Protein AF-A0A286TXK9-F1 (afdb_monomer)

Mean predicted aligned error: 13.33 Å

Organism: NCBI:txid1284222

Foldseek 3Di:
DDWDWDDPDQFKIKIKDKAALVLLVVLLVVLLQVCQQVDDDPPDDRNGDDSVVCCVPCVVVSVVVSVVVCVVVRVVCVCVVVVFDFDDDKDWDDWDDDRPGITITMIMTTGFGDDDFDDLFAAEFEFADLDDDPVNLVVVLVVLLLVVWDWAWDPDDADAQQKWFQKWKFKFDPNHTPDIDHRATDGLNDQDGPPFGRNCSNVQRGRHDAQDKTKGWGAADCPDPDNVRHRGIIIMIIGTHTIIHGDGDDLWLVSCVVVPHRTSVVVSVVSSVVSSVVSVVVRLVSRLVVSLVVSLVRTPGFDDPVQLVVVLVVVLVVVLVVCVVVVHDPVVSVVCSVVSSVVSSVVSRSVVSSLVSLVVLCVVVVQFDDVVNLLVVLCVVCVVVVHDSVVSVVVCVVVVNSVVSRSVSSSVVSSVVSSVSYDYDYDYPPVVPPVVVPD

Secondary structure (DSSP, 8-state):
-EEEEEE-SSSEEEEEEEE-HHHHHHHHHHHHHHHHHH---TTS-TT-S-HHHHHHHHHHHHHHHHHHHHHHHHHHHHHHHHT--EEEEEEE------TTS-EEEEEEEEEPPP------TT-EEEE---PPPHHHHHHHHHHHHHHTPEEEE-SS----TT-EEEEEEEEEETTEEEEEEEEEEEETT-SEETTEE-TTHHHHHTT--TT-EEEEEEE--TT-SSGGGTT-EEEEEEEEEEEEEEEPPPSSHHHHHHTT-SSHHHHHHHHHHHHHHHHHHHHHHHHHHHHHHHHHHH---PPPHHHHHHHHHHHHHHHHHHHHHTT--HHHHHHHHHHHHHHHHHHHHHHHHHHHHHHHHHHHTT----HHHHHHHHHHHHHHHT--HHHHHHHHHHTT-HHHHHHHHHHHHHHHHHHHHSEEEE---GGGSSSTT--

InterPro domains:
  IPR005215 Trigger factor [MF_00303] (1-425)
  IPR005215 Trigger factor [PIRSF003095] (1-436)
  IPR005215 Trigger factor [PTHR30560] (1-149)
  IPR005215 Trigger factor [TIGR00115] (12-418)
  IPR008880 Trigger factor, C-terminal [PF05698] (263-419)
  IPR008881 Trigger factor, ribosome-binding, bacterial [PF05697] (1-144)
  IPR027304 Trigger factor/SurA domain superfamily [SSF109998] (251-428)
  IPR036611 Trigger factor ribosome-binding domain superfamily [G3DSA:3.30.70.1050] (1-115)
  IPR036611 Trigger factor ribosome-binding domain superfamily [SSF102735] (1-128)
  IPR037041 Trigger factor, C-terminal domain superfamily [G3DSA:1.10.3120.10] (116-424)
  IPR046357 Peptidyl-prolyl cis-trans isomerase domain superfamily [G3DSA:3.10.50.40] (150-249)

Nearest PDB structures (foldseek):
  6d6s-assembly1_B  TM=4.317E-01  e=2.549E-20  Escherichia coli K-12
  1t11-assembly1_B  TM=3.128E-01  e=1.626E-18  Vibrio cholerae
  1t11-assembly1_A  TM=3.084E-01  e=8.944E-18  Vibrio cholerae
  1p9y-assembly2_B  TM=8.762E-01  e=7.964E-08  Escherichia coli
  4urd-assembly1_A  TM=7.037E-01  e=2.259E-05  Escherichia coli

Solvent-accessible surface area (backbone atoms only — not comparable to full-atom values): 24556 Å² total; per-residue (Å²): 117,48,79,47,80,43,79,78,47,85,24,34,38,37,38,41,39,41,39,48,37,66,62,52,50,53,44,43,53,51,47,51,54,56,45,36,56,71,44,85,49,94,96,40,60,65,57,64,63,58,65,74,62,48,47,74,76,40,36,70,59,45,49,53,51,36,51,52,49,53,51,54,53,54,50,51,51,52,31,63,79,67,68,57,64,68,55,80,80,66,49,66,58,94,69,77,83,57,92,88,45,62,43,65,48,48,36,39,37,33,30,77,56,88,80,79,74,70,89,72,70,54,44,81,39,72,36,64,72,57,74,75,47,71,70,57,46,50,51,51,49,51,51,52,27,54,75,61,36,45,76,39,78,54,93,80,60,58,41,42,81,67,19,34,33,29,23,33,40,38,32,26,44,96,89,40,78,77,48,71,51,70,75,39,82,43,54,31,65,39,45,58,59,91,94,43,60,32,84,6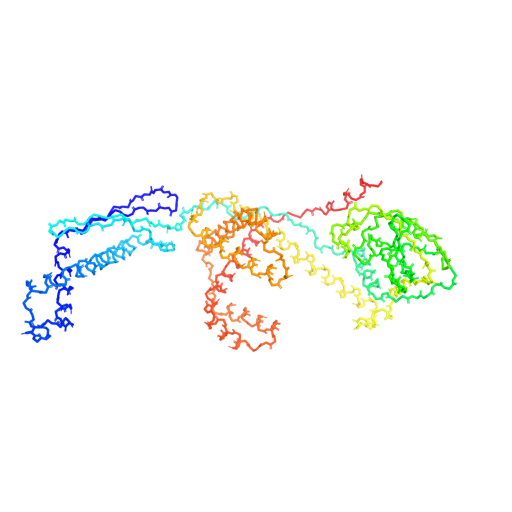2,40,32,77,66,42,45,65,40,39,64,73,39,74,42,77,45,84,38,58,37,49,87,81,44,93,51,76,93,52,38,73,3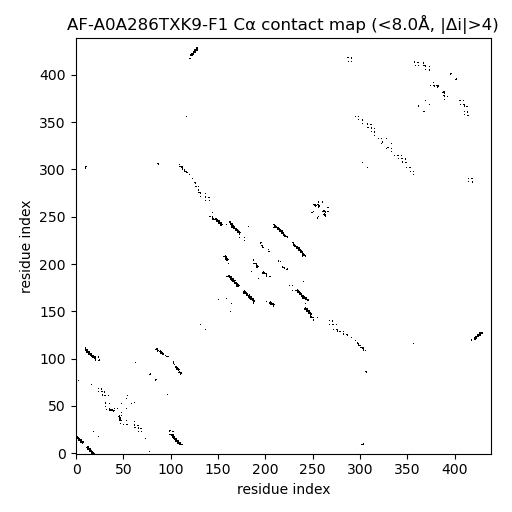4,69,30,40,35,40,38,38,29,65,41,39,26,37,62,47,49,56,64,98,36,45,64,50,18,45,76,76,76,30,86,30,43,68,58,42,50,54,50,49,44,55,51,50,31,51,48,43,42,52,50,44,52,49,55,41,49,52,51,50,53,52,52,55,52,74,54,50,87,77,71,76,43,61,68,62,43,52,52,53,31,51,54,52,51,53,54,51,53,53,53,41,50,75,70,67,51,57,67,72,62,51,60,71,48,45,62,66,50,45,56,56,39,37,56,49,47,48,49,54,52,51,50,50,52,52,38,49,54,49,22,60,75,71,65,59,78,72,50,71,66,58,53,52,51,51,38,40,55,52,10,61,75,72,76,44,56,43,73,56,46,46,54,51,34,55,75,67,65,40,56,62,56,51,46,50,54,52,38,43,53,51,38,53,54,48,48,62,70,48,32,41,76,44,79,44,78,78,65,77,72,60,70,68,72,75,76,115

Radius of gyration: 35.53 Å; Cα contacts (8 Å, |Δi|>4): 589; chains: 1; bounding box: 74×65×99 Å

pLDDT: mean 85.36, std 9.0, range [30.47, 94.69]

Sequence (439 aa):
MNIEIEEVGPCKKLLKFEVSKEAIEDEWQKQLKEISRMANLPGFRKGKAPRKLLERNYGDKIKEEVKRAVISDSYKEAIENNKLSPIGDPDVGDIDLELGKPLKFEVTLEVLPTFELGEYKGMQLKRKPVTVTDEDIDKALETLSRQRSQLTVVKSGKAKDEDVIICDCEVRVDDEIVWSDEELEVMVSGSHIVDINVPDLKDNLVGSKSGDKVTIDIELGDNFSVEQHRNKSAKMEISINEIKRPKSPEIDDELAKQVGYDTVGELKEFMSKRLEMEKKRMTEGEMQEQISSKLLEMADFDMPEDMVAHHTNERLHKYQLDLLNKGTPQEEIEKNMEDLKSASEESVVRDFKMSLVLEHIAEKERIFVTEDDVNRRISEMAGMYGLEPSDMRKQLEKMNSISNLRHQLRENKTLSLLMKEANIEEIKDEVKQKKDKEK

Structure (mmCIF, N/CA/C/O backbone):
data_AF-A0A286TXK9-F1
#
_entry.id   AF-A0A286TXK9-F1
#
loop_
_atom_site.group_PDB
_atom_site.id
_atom_site.type_symbol
_atom_site.label_atom_id
_atom_site.label_alt_id
_atom_site.label_comp_id
_atom_site.label_asym_id
_atom_site.label_entity_id
_atom_site.label_seq_id
_atom_site.pdbx_PDB_ins_code
_atom_site.Cartn_x
_atom_site.Cartn_y
_atom_site.Cartn_z
_atom_site.occupancy
_atom_site.B_iso_or_equiv
_atom_site.auth_seq_id
_atom_site.auth_comp_id
_atom_site.auth_asym_id
_atom_site.auth_atom_id
_atom_site.pdbx_PDB_model_num
ATOM 1 N N . MET A 1 1 ? -27.795 0.683 36.467 1.00 72.75 1 MET A N 1
ATOM 2 C CA . MET A 1 1 ? -27.827 0.930 35.016 1.00 72.75 1 MET A CA 1
ATOM 3 C C . MET A 1 1 ? -28.008 -0.412 34.337 1.00 72.75 1 MET A C 1
ATOM 5 O O . MET A 1 1 ? -27.432 -1.376 34.828 1.00 72.75 1 MET A O 1
ATOM 9 N N . ASN A 1 2 ? -28.851 -0.496 33.312 1.00 80.00 2 ASN A N 1
ATOM 10 C CA . ASN A 1 2 ? -29.022 -1.713 32.523 1.00 80.00 2 ASN A CA 1
ATOM 11 C C . ASN A 1 2 ? -28.566 -1.438 31.087 1.00 80.00 2 ASN A C 1
ATOM 13 O O . ASN A 1 2 ? -28.850 -0.360 30.561 1.00 80.00 2 ASN A O 1
ATOM 17 N N . ILE A 1 3 ? -27.829 -2.379 30.500 1.00 83.19 3 ILE A N 1
ATOM 18 C CA . ILE A 1 3 ? -27.287 -2.278 29.143 1.00 83.19 3 ILE A CA 1
ATOM 19 C C . ILE A 1 3 ? -27.708 -3.540 28.407 1.00 83.19 3 ILE A C 1
ATOM 21 O O . ILE A 1 3 ? -27.387 -4.645 28.842 1.00 83.19 3 ILE A O 1
ATOM 25 N N . GLU A 1 4 ? -28.411 -3.366 27.299 1.00 84.94 4 GLU A N 1
ATOM 26 C CA . GLU A 1 4 ? -28.763 -4.446 26.386 1.00 84.94 4 GLU A CA 1
ATOM 27 C C . GLU A 1 4 ? -28.020 -4.220 25.066 1.00 84.94 4 GLU A C 1
ATOM 29 O O . GLU A 1 4 ? -28.000 -3.106 24.543 1.00 84.94 4 GLU A O 1
ATOM 34 N N . ILE A 1 5 ? -27.344 -5.259 24.572 1.00 85.31 5 ILE A N 1
ATOM 35 C CA . ILE A 1 5 ? -26.564 -5.208 23.331 1.00 85.31 5 ILE A CA 1
ATOM 36 C C . ILE A 1 5 ? -27.303 -6.031 22.290 1.00 85.31 5 ILE A C 1
ATOM 38 O O . ILE A 1 5 ? -27.520 -7.225 22.492 1.00 85.31 5 ILE A O 1
ATOM 42 N N . GLU A 1 6 ? -27.661 -5.396 21.184 1.00 85.12 6 GLU A N 1
ATOM 43 C CA . GLU A 1 6 ? -28.292 -6.036 20.039 1.00 85.12 6 GLU A CA 1
ATOM 44 C C . GLU A 1 6 ? -27.337 -6.005 18.840 1.00 85.12 6 GLU A C 1
ATOM 46 O O . GLU A 1 6 ? -26.728 -4.978 18.527 1.00 85.12 6 GLU A O 1
ATOM 51 N N . GLU A 1 7 ? -27.175 -7.149 18.181 1.00 82.88 7 GLU A N 1
ATOM 52 C CA . GLU A 1 7 ? -26.392 -7.269 16.951 1.00 82.88 7 GLU A CA 1
ATOM 53 C C . GLU A 1 7 ? -27.299 -6.930 15.767 1.00 82.88 7 GLU A C 1
ATOM 55 O O . GLU A 1 7 ? -28.232 -7.667 15.456 1.00 82.88 7 GLU A O 1
ATOM 60 N N . VAL A 1 8 ? -27.050 -5.780 15.136 1.00 79.38 8 VAL A N 1
ATOM 61 C CA . VAL A 1 8 ? -27.884 -5.251 14.040 1.00 79.38 8 VAL A CA 1
ATOM 62 C C . VAL A 1 8 ? -27.250 -5.536 12.673 1.00 79.38 8 VAL A C 1
ATOM 64 O O . VAL A 1 8 ? -27.921 -5.494 11.646 1.00 79.38 8 VAL A O 1
ATOM 67 N N . GLY A 1 9 ? -25.966 -5.896 12.656 1.00 72.94 9 GLY A N 1
ATOM 68 C CA . GLY A 1 9 ? -25.247 -6.370 11.479 1.00 72.94 9 GLY A CA 1
ATOM 69 C C . GLY A 1 9 ? -23.917 -7.031 11.858 1.00 72.94 9 GLY A C 1
ATOM 70 O O . GLY A 1 9 ? -23.562 -7.048 13.037 1.00 72.94 9 GLY A O 1
ATOM 71 N N . PRO A 1 10 ? -23.148 -7.532 10.874 1.00 70.06 10 PRO A N 1
ATOM 72 C CA . PRO A 1 10 ? -21.875 -8.226 11.115 1.00 70.06 10 PRO A CA 1
ATOM 73 C C . PRO A 1 10 ? -20.846 -7.348 11.843 1.00 70.06 10 PRO A C 1
ATOM 75 O O . PRO A 1 10 ? -20.064 -7.843 12.653 1.00 70.06 10 PRO A O 1
ATOM 78 N N . CYS A 1 11 ? -20.901 -6.035 11.604 1.00 82.56 11 CYS A N 1
ATOM 79 C CA . CYS A 1 11 ? -20.016 -5.042 12.212 1.00 82.56 11 CYS A CA 1
ATOM 80 C C . CYS A 1 11 ? -20.763 -3.974 13.022 1.00 82.56 11 CYS A C 1
ATOM 82 O O . CYS A 1 11 ? -20.117 -3.124 13.619 1.00 82.56 11 CYS A O 1
ATOM 84 N N . LYS A 1 12 ? -22.104 -3.992 13.066 1.00 85.75 12 LYS A N 1
ATOM 85 C CA . LYS A 1 12 ? -22.931 -2.951 13.705 1.00 85.75 12 LYS A CA 1
ATOM 86 C C . LYS A 1 12 ? -23.593 -3.475 14.978 1.00 85.75 12 LYS A C 1
ATOM 88 O O . LYS A 1 12 ? -24.315 -4.474 14.951 1.00 85.75 12 LYS A O 1
ATOM 93 N N . LYS A 1 13 ? -23.378 -2.771 16.091 1.00 88.06 13 LYS A N 1
ATOM 94 C CA . LYS A 1 13 ? -23.963 -3.077 17.404 1.00 88.06 13 LYS A CA 1
ATOM 95 C C . LYS A 1 13 ? -24.811 -1.911 17.894 1.00 88.06 13 LYS A C 1
ATOM 97 O O . LYS A 1 13 ? -24.366 -0.766 17.867 1.00 88.06 13 LYS A O 1
ATOM 102 N N . LEU A 1 14 ? -26.006 -2.224 18.383 1.00 88.44 14 LEU A N 1
ATOM 103 C CA . LEU A 1 14 ? -26.918 -1.282 19.019 1.00 88.44 14 LEU A CA 1
ATOM 104 C C . LEU A 1 14 ? -26.892 -1.505 20.529 1.00 88.44 14 LEU A C 1
ATOM 106 O O . LEU A 1 14 ? -27.251 -2.569 21.029 1.00 88.44 14 LEU A O 1
ATOM 110 N N . LEU A 1 15 ? -26.455 -0.489 21.262 1.00 89.19 15 LEU A N 1
ATOM 111 C CA . LEU A 1 15 ? -26.472 -0.456 22.716 1.00 89.19 15 LEU A CA 1
ATOM 112 C C . LEU A 1 15 ? -27.718 0.281 23.187 1.00 89.19 15 LEU A C 1
ATOM 114 O O . LEU A 1 15 ? -27.854 1.486 22.975 1.00 89.19 15 LEU A O 1
ATOM 118 N N . LYS A 1 16 ? -28.601 -0.435 23.877 1.00 88.00 16 LYS A N 1
ATOM 119 C CA . LYS A 1 16 ? -29.774 0.127 24.542 1.00 88.00 16 LYS A CA 1
ATOM 120 C C . LYS A 1 16 ? -29.447 0.363 26.006 1.00 88.00 16 LYS A C 1
ATOM 122 O O . LYS A 1 16 ? -29.189 -0.567 26.771 1.00 88.00 16 LYS A O 1
ATOM 127 N N . PHE A 1 17 ? -29.465 1.628 26.392 1.00 87.94 17 PHE A N 1
ATOM 128 C CA . PHE A 1 17 ? -29.149 2.070 27.737 1.00 87.94 17 PHE A CA 1
ATOM 129 C C . PHE A 1 17 ? -30.418 2.391 28.516 1.00 87.94 17 PHE A C 1
ATOM 131 O O . PHE A 1 17 ? -31.275 3.137 28.044 1.00 87.94 17 PHE A O 1
ATOM 138 N N . GLU A 1 18 ? -30.508 1.890 29.748 1.00 87.56 18 GLU A N 1
ATOM 139 C CA . GLU A 1 18 ? -31.510 2.314 30.724 1.00 87.56 18 GLU A CA 1
ATOM 140 C C . GLU A 1 18 ? -30.820 2.805 32.004 1.00 87.56 18 GLU A C 1
ATOM 142 O O . GLU A 1 18 ? -30.276 2.037 32.813 1.00 87.56 18 GLU A O 1
ATOM 147 N N . VAL A 1 19 ? -30.845 4.125 32.190 1.00 87.00 19 VAL A N 1
ATOM 148 C CA . VAL A 1 19 ? -30.273 4.801 33.356 1.00 87.00 19 VAL A CA 1
ATOM 149 C C . VAL A 1 19 ? -31.392 5.122 34.340 1.00 87.00 19 VAL A C 1
ATOM 151 O O . VAL A 1 19 ? -32.406 5.731 33.992 1.00 87.00 19 VAL A O 1
ATOM 154 N N . SER A 1 20 ? -31.222 4.698 35.593 1.00 88.44 20 SER A N 1
ATOM 155 C CA . SER A 1 20 ? -32.225 4.917 36.633 1.00 88.44 20 SER A CA 1
ATOM 156 C C . SER A 1 20 ? -32.325 6.398 37.007 1.00 88.44 20 SER A C 1
ATOM 158 O O . SER A 1 20 ? -31.345 7.141 36.976 1.00 88.44 20 SER A O 1
ATOM 160 N N . LYS A 1 21 ? -33.516 6.815 37.452 1.00 88.44 21 LYS A N 1
ATOM 161 C CA . LYS A 1 21 ? -33.766 8.178 37.953 1.00 88.44 21 LYS A CA 1
ATOM 162 C C . LYS A 1 21 ? -32.789 8.608 39.061 1.00 88.44 21 LYS A C 1
ATOM 164 O O . LYS A 1 21 ? -32.469 9.781 39.171 1.00 88.44 21 LYS A O 1
ATOM 169 N N . GLU A 1 22 ? -32.343 7.659 39.886 1.00 85.62 22 GLU A N 1
ATOM 170 C CA . GLU A 1 22 ? -31.453 7.902 41.028 1.00 85.62 22 GLU A CA 1
ATOM 171 C C . GLU A 1 22 ? -30.058 8.312 40.554 1.00 85.62 22 GLU A C 1
ATOM 173 O O . GLU A 1 22 ? -29.525 9.307 41.032 1.00 85.62 22 GLU A O 1
ATOM 178 N N . ALA A 1 23 ? -29.521 7.626 39.541 1.00 83.81 23 ALA A N 1
ATOM 179 C CA . ALA A 1 23 ? -28.235 7.977 38.946 1.00 83.81 23 ALA A CA 1
ATOM 180 C C . ALA A 1 23 ? -28.272 9.357 38.263 1.00 83.81 23 ALA A C 1
ATOM 182 O O . ALA A 1 23 ? -27.315 10.124 38.355 1.00 83.81 23 ALA A O 1
ATOM 183 N N . ILE A 1 24 ? -29.396 9.700 37.623 1.00 86.19 24 ILE A N 1
ATOM 184 C CA . ILE A 1 24 ? -29.598 11.017 36.997 1.00 86.19 24 ILE A CA 1
ATOM 185 C C . ILE A 1 24 ? -29.667 12.119 38.060 1.00 86.19 24 ILE A C 1
ATOM 187 O O . ILE A 1 24 ? -29.071 13.179 37.881 1.00 86.19 24 ILE A O 1
ATOM 191 N N . GLU A 1 25 ? -30.366 11.881 39.172 1.00 85.69 25 GLU A N 1
ATOM 192 C CA . GLU A 1 25 ? -30.470 12.840 40.278 1.00 85.69 25 GLU A CA 1
ATOM 193 C C . GLU A 1 25 ? -29.112 13.063 40.965 1.00 85.69 25 GLU A C 1
ATOM 195 O O . GLU A 1 25 ? -28.759 14.199 41.290 1.00 85.69 25 GLU A O 1
ATOM 200 N N . ASP A 1 26 ? -28.318 12.006 41.142 1.00 87.12 26 ASP A N 1
ATOM 201 C CA . ASP A 1 26 ? -26.968 12.111 41.697 1.00 87.12 26 ASP A CA 1
ATOM 202 C C . ASP A 1 26 ? -26.059 12.967 40.803 1.00 87.12 26 ASP A C 1
ATOM 204 O O . ASP A 1 26 ? -25.356 13.858 41.296 1.00 87.12 26 ASP A O 1
ATOM 208 N N . GLU A 1 27 ? -26.107 12.757 39.485 1.00 86.62 27 GLU A N 1
ATOM 209 C CA . GLU A 1 27 ? -25.329 13.549 38.530 1.00 86.62 27 GLU A CA 1
ATOM 210 C C . GLU A 1 27 ? -25.840 14.994 38.441 1.00 86.62 27 GLU A C 1
ATOM 212 O O . GLU A 1 27 ? -25.052 15.943 38.455 1.00 86.62 27 GLU A O 1
ATOM 217 N N . TRP A 1 28 ? -27.160 15.193 38.499 1.00 87.00 28 TRP A N 1
ATOM 218 C CA . TRP A 1 28 ? -27.778 16.513 38.616 1.00 87.00 28 TRP A CA 1
ATOM 219 C C . TRP A 1 28 ? -27.263 17.285 39.831 1.00 87.00 28 TRP A C 1
ATOM 221 O O . TRP A 1 28 ? -26.886 18.456 39.720 1.00 87.00 28 TRP A O 1
ATOM 231 N N . GLN A 1 29 ? -27.157 16.636 40.993 1.00 86.69 29 GLN A N 1
ATOM 232 C CA . GLN A 1 29 ? -26.607 17.274 42.189 1.00 86.69 29 GLN A CA 1
ATOM 233 C C . GLN A 1 29 ? -25.123 17.629 42.054 1.00 86.69 29 GLN A C 1
ATOM 235 O O . GLN A 1 29 ? -24.706 18.676 42.573 1.00 86.69 29 GLN A O 1
ATOM 240 N N . LYS A 1 30 ? -24.322 16.805 41.364 1.00 88.06 30 LYS A N 1
ATOM 241 C CA . LYS A 1 30 ? -22.914 17.122 41.079 1.00 88.06 30 LYS A CA 1
ATOM 242 C C . LYS A 1 30 ? -22.798 18.352 40.182 1.00 88.06 30 LYS A C 1
ATOM 244 O O . LYS A 1 30 ? -22.118 19.308 40.565 1.00 88.06 30 LYS A O 1
ATOM 249 N N . GLN A 1 31 ? -23.520 18.379 39.063 1.00 87.12 31 GLN A N 1
ATOM 250 C CA . GLN A 1 31 ? -23.474 1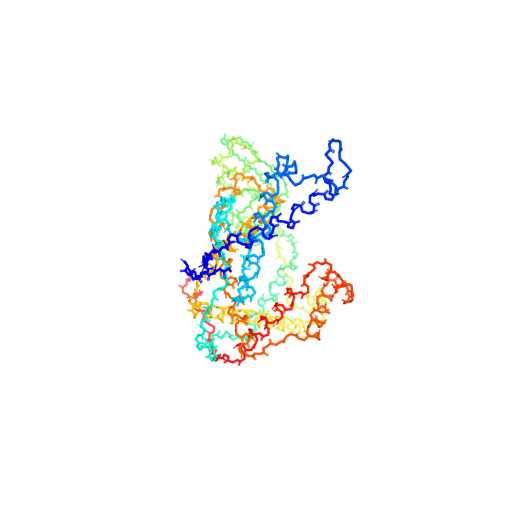9.498 38.118 1.00 87.12 31 GLN A CA 1
ATOM 251 C C . GLN A 1 31 ? -24.002 20.797 38.739 1.00 87.12 31 GLN A C 1
ATOM 253 O O . GLN A 1 31 ? -23.406 21.866 38.582 1.00 87.12 31 GLN A O 1
ATOM 258 N N . LEU A 1 32 ? -25.052 20.718 39.562 1.00 85.62 32 LEU A N 1
ATOM 259 C CA . LEU A 1 32 ? -25.575 21.866 40.305 1.00 85.62 32 LEU A CA 1
ATOM 260 C C . LEU A 1 32 ? -24.536 22.434 41.289 1.00 85.62 32 LEU A C 1
ATOM 262 O O . LEU A 1 32 ? -24.442 23.653 41.465 1.00 85.62 32 LEU A O 1
ATOM 266 N N . LYS A 1 33 ? -23.720 21.580 41.919 1.00 86.19 33 LYS A N 1
ATOM 267 C CA . LYS A 1 33 ? -22.636 22.002 42.821 1.00 86.19 33 LYS A CA 1
ATOM 268 C C . LYS A 1 33 ? -21.495 22.691 42.070 1.00 86.19 33 LYS A C 1
ATOM 270 O O . LYS A 1 33 ? -20.990 23.702 42.564 1.00 86.19 33 LYS A O 1
ATOM 275 N N . GLU A 1 34 ? -21.115 22.182 40.902 1.00 86.19 34 GLU A N 1
ATOM 276 C CA . GLU A 1 34 ? -20.094 22.795 40.043 1.00 86.19 34 GLU A CA 1
ATOM 277 C C . GLU A 1 34 ? -20.558 24.153 39.508 1.00 86.19 34 GLU A C 1
ATOM 279 O O . GLU A 1 34 ? -19.892 25.173 39.712 1.00 86.19 34 GLU A O 1
ATOM 284 N N . ILE A 1 35 ? -21.775 24.220 38.966 1.00 84.81 35 ILE A N 1
ATOM 285 C CA . ILE A 1 35 ? -22.359 25.478 38.495 1.00 84.81 35 ILE A CA 1
ATOM 286 C C . ILE A 1 35 ? -22.540 26.469 39.647 1.00 84.81 35 ILE A C 1
ATOM 288 O O . ILE A 1 35 ? -22.251 27.646 39.470 1.00 84.81 35 ILE A O 1
ATOM 292 N N . SER A 1 36 ? -22.904 26.037 40.857 1.00 84.12 36 SE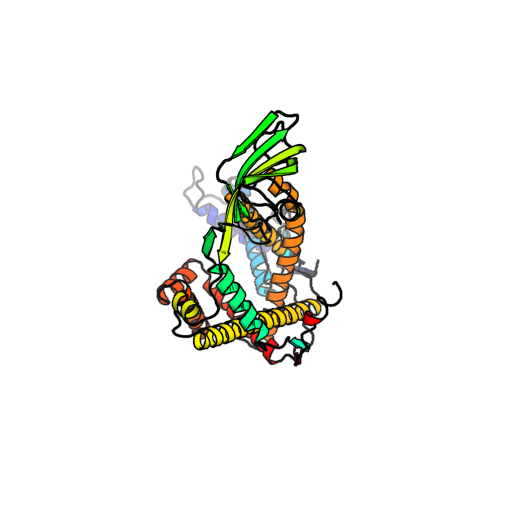R A N 1
ATOM 293 C CA . SER A 1 36 ? -22.988 26.930 42.026 1.00 84.12 36 SER A CA 1
ATOM 294 C C . SER A 1 36 ? -21.658 27.627 42.350 1.00 84.12 36 SER A C 1
ATOM 296 O O . SER A 1 36 ? -21.651 28.792 42.762 1.00 84.12 36 SER A O 1
ATOM 298 N N . ARG A 1 37 ? -20.516 26.958 42.137 1.00 85.94 37 ARG A N 1
ATOM 299 C CA . ARG A 1 37 ? -19.177 27.536 42.362 1.00 85.94 37 ARG A CA 1
ATOM 300 C C . ARG A 1 37 ? -18.823 28.606 41.329 1.00 85.94 37 ARG A C 1
ATOM 302 O O . ARG A 1 37 ? -18.149 29.578 41.676 1.00 85.94 37 ARG A O 1
ATOM 309 N N . MET A 1 38 ? -19.276 28.438 40.089 1.00 82.75 38 MET A N 1
ATOM 310 C CA . MET A 1 38 ? -18.909 29.300 38.960 1.00 82.75 38 MET A CA 1
ATOM 311 C C . MET A 1 38 ? -19.939 30.402 38.672 1.00 82.75 38 MET A C 1
ATOM 313 O O . MET A 1 38 ? -19.563 31.500 38.252 1.00 82.75 38 MET A O 1
ATOM 317 N N . ALA A 1 39 ? -21.221 30.135 38.926 1.00 80.38 39 ALA A N 1
ATOM 318 C CA . ALA A 1 39 ? -22.338 31.007 38.594 1.00 80.38 39 ALA A CA 1
ATOM 319 C C . ALA A 1 39 ? -22.278 32.334 39.358 1.00 80.38 39 ALA A C 1
ATOM 321 O O . ALA A 1 39 ? -22.065 32.389 40.573 1.00 80.38 39 ALA A O 1
ATOM 322 N N . ASN A 1 40 ? -22.511 33.420 38.622 1.00 80.62 40 ASN A N 1
ATOM 323 C CA . ASN A 1 40 ? -22.616 34.762 39.169 1.00 80.62 40 ASN A CA 1
ATOM 324 C C . ASN A 1 40 ? -24.088 35.181 39.176 1.00 80.62 40 ASN A C 1
ATOM 326 O O . ASN A 1 40 ? -24.632 35.565 38.143 1.00 80.62 40 ASN A O 1
ATOM 330 N N . LEU A 1 41 ? -24.731 35.076 40.338 1.00 82.00 41 LEU A N 1
ATOM 331 C CA . LEU A 1 41 ? -26.128 35.461 40.525 1.00 82.00 41 LEU A CA 1
ATOM 332 C C . LEU A 1 41 ? -26.202 36.820 41.238 1.00 82.00 41 LEU A C 1
ATOM 334 O O . LEU A 1 41 ? -25.615 36.962 42.316 1.00 82.00 41 LEU A O 1
ATOM 338 N N . PRO A 1 42 ? -26.932 37.810 40.688 1.00 78.94 42 PRO A N 1
ATOM 339 C CA . PRO A 1 42 ? -27.113 39.106 41.335 1.00 78.94 42 PRO A CA 1
ATOM 340 C C . PRO A 1 42 ? -27.639 38.942 42.768 1.00 78.94 42 PRO A C 1
ATOM 342 O O . PRO A 1 42 ? -28.647 38.274 42.994 1.00 78.94 42 PRO A O 1
ATOM 345 N N . GLY A 1 43 ? -26.940 39.532 43.741 1.00 82.56 43 GLY A N 1
ATOM 346 C CA . GLY A 1 43 ? -27.305 39.464 45.161 1.00 82.56 43 GLY A CA 1
ATOM 347 C C . GLY A 1 43 ? -26.738 38.273 45.946 1.00 82.56 43 GLY A C 1
ATOM 348 O O . GLY A 1 43 ? -26.925 38.226 47.159 1.00 82.56 43 GLY A O 1
ATOM 349 N N . PHE A 1 44 ? -26.002 37.348 45.314 1.00 81.81 44 PHE A N 1
ATOM 350 C CA . PHE A 1 44 ? -25.394 36.199 45.996 1.00 81.81 44 PHE A CA 1
ATOM 351 C C . PHE A 1 44 ? -23.894 36.087 45.718 1.00 81.81 44 PHE A C 1
ATOM 353 O O . PHE A 1 44 ? -23.429 36.215 44.589 1.00 81.81 44 PHE A O 1
ATOM 360 N N . ARG A 1 45 ? -23.113 35.788 46.762 1.00 83.94 45 ARG A N 1
ATOM 361 C CA . ARG A 1 45 ? -21.692 35.453 46.604 1.00 83.94 45 ARG A CA 1
ATOM 362 C C . ARG A 1 45 ? -21.564 34.093 45.906 1.00 83.94 45 ARG A C 1
ATOM 364 O O . ARG A 1 45 ? -22.320 33.173 46.227 1.00 83.94 45 ARG A O 1
ATOM 371 N N . LYS A 1 46 ? -20.583 33.957 45.000 1.00 83.44 46 LYS A N 1
ATOM 372 C CA . LYS A 1 46 ? -20.246 32.688 44.321 1.00 83.44 46 LYS A CA 1
ATOM 373 C C . LYS A 1 46 ? -20.227 31.519 45.318 1.00 83.44 46 LYS A C 1
ATOM 375 O O . LYS A 1 46 ? -19.649 31.642 46.401 1.00 83.44 46 LYS A O 1
ATOM 380 N N . GLY A 1 47 ? -20.895 30.416 44.981 1.00 80.75 47 GLY A N 1
ATOM 381 C CA . GLY A 1 47 ? -21.021 29.220 45.825 1.00 80.75 47 GLY A CA 1
ATOM 382 C C . GLY A 1 47 ? -22.057 29.288 46.954 1.00 80.75 47 GLY A C 1
ATOM 383 O O . GLY A 1 47 ? -22.181 28.326 47.711 1.00 80.75 47 GLY A O 1
ATOM 384 N N . LYS A 1 48 ? -22.782 30.404 47.124 1.00 84.00 48 LYS A N 1
ATOM 385 C CA . LYS A 1 48 ? -23.789 30.588 48.192 1.00 84.00 48 LYS A CA 1
ATOM 386 C C . LYS A 1 48 ? -25.198 30.880 47.669 1.00 84.00 48 LYS A C 1
ATOM 388 O O . LYS A 1 48 ? -26.085 31.194 48.459 1.00 84.00 48 LYS A O 1
ATOM 393 N N . ALA A 1 49 ? -25.411 30.779 46.361 1.00 82.50 49 ALA A N 1
ATOM 394 C CA . ALA A 1 49 ? -26.731 30.943 45.772 1.00 82.50 49 ALA A CA 1
ATOM 395 C C . ALA A 1 49 ? -27.674 29.776 46.164 1.00 82.50 49 ALA A C 1
ATOM 397 O O . ALA A 1 49 ? -27.246 28.619 46.161 1.00 82.50 49 ALA A O 1
ATOM 398 N N . PRO A 1 50 ? -28.952 30.046 46.497 1.00 83.38 50 PRO A N 1
ATOM 399 C CA . PRO A 1 50 ? -29.947 29.014 46.791 1.00 83.38 50 PRO A CA 1
ATOM 400 C C . PRO A 1 50 ? -30.227 28.095 45.592 1.00 83.38 50 PRO A C 1
ATOM 402 O O . PRO A 1 50 ? -30.374 28.580 44.469 1.00 83.38 50 PRO A O 1
ATOM 405 N N . ARG A 1 51 ? -30.400 26.785 45.840 1.00 82.38 51 ARG A N 1
ATOM 406 C CA . ARG A 1 51 ? -30.631 25.757 44.796 1.00 82.38 51 ARG A CA 1
ATOM 407 C C . ARG A 1 51 ? -31.766 26.113 43.831 1.00 82.38 51 ARG A C 1
ATOM 409 O O . ARG A 1 51 ? -31.541 26.166 42.631 1.00 82.38 51 ARG A O 1
ATOM 416 N N . LYS A 1 52 ? -32.932 26.504 44.355 1.00 84.00 52 LYS A N 1
ATOM 417 C CA . LYS A 1 52 ? -34.106 26.880 43.543 1.00 84.00 52 LYS A CA 1
ATOM 418 C C . LYS A 1 52 ? -33.845 28.033 42.564 1.00 84.00 52 LYS A C 1
ATOM 420 O O . LYS A 1 52 ? -34.457 28.094 41.504 1.00 84.00 52 LYS A O 1
ATOM 425 N N . LEU A 1 53 ? -32.965 28.977 42.916 1.00 82.38 53 LEU A N 1
ATOM 426 C CA . LEU A 1 53 ? -32.610 30.098 42.035 1.00 82.38 53 LEU A CA 1
ATOM 427 C C . LEU A 1 53 ? -31.574 29.692 40.983 1.00 82.38 53 LEU A C 1
ATOM 429 O O . LEU A 1 53 ? -31.591 30.242 39.885 1.00 82.38 53 LEU A O 1
ATOM 433 N N . LEU A 1 54 ? -30.695 28.741 41.300 1.00 82.31 54 LEU A N 1
ATOM 434 C CA . LEU A 1 54 ? -29.769 28.151 40.334 1.00 82.31 54 LEU A CA 1
ATOM 435 C C . LEU A 1 54 ? -30.527 27.311 39.305 1.00 82.31 54 LEU A C 1
ATOM 437 O O . LEU A 1 54 ? -30.357 27.537 38.116 1.00 82.31 54 LEU A O 1
ATOM 441 N N . GLU A 1 55 ? -31.427 26.439 39.753 1.00 83.69 55 GLU A N 1
ATOM 442 C CA . GLU A 1 55 ? -32.284 25.621 38.883 1.00 83.69 55 GLU A CA 1
ATOM 443 C C . GLU A 1 55 ? -33.125 26.488 37.940 1.00 83.69 55 GLU A C 1
ATOM 445 O O . GLU A 1 55 ? -33.216 26.201 36.755 1.00 83.69 55 GLU A O 1
ATOM 450 N N . ARG A 1 56 ? -33.670 27.614 38.421 1.00 84.25 56 ARG A N 1
ATOM 451 C CA . ARG A 1 56 ? -34.476 28.506 37.574 1.00 84.25 56 ARG A CA 1
ATOM 452 C C . ARG A 1 56 ? -33.675 29.226 36.483 1.00 84.25 56 ARG A C 1
ATOM 454 O O . ARG A 1 56 ? -34.229 29.514 35.433 1.00 84.25 56 ARG A O 1
ATOM 461 N N . ASN A 1 57 ? -32.419 29.592 36.747 1.00 83.19 57 ASN A N 1
ATOM 462 C CA . ASN A 1 57 ? -31.614 30.392 35.809 1.00 83.19 57 ASN A CA 1
ATOM 463 C C . ASN A 1 57 ? -30.630 29.553 34.976 1.00 83.19 57 ASN A C 1
ATOM 465 O O . ASN A 1 57 ? -30.184 30.007 33.927 1.00 83.19 57 ASN A O 1
ATOM 469 N N . TYR A 1 58 ? -30.259 28.366 35.457 1.00 84.62 58 TYR A N 1
ATOM 470 C CA . TYR A 1 58 ? -29.260 27.486 34.847 1.00 84.62 58 TYR A CA 1
ATOM 471 C C . TYR A 1 58 ? -29.770 26.057 34.631 1.00 84.62 58 TYR A C 1
ATOM 473 O O . TYR A 1 58 ? -28.996 25.233 34.159 1.00 84.62 58 TYR A O 1
ATOM 481 N N . GLY A 1 59 ? -31.034 25.750 34.945 1.00 83.00 59 GLY A N 1
ATOM 482 C CA . GLY A 1 59 ? -31.609 24.405 34.844 1.00 83.00 59 GLY A CA 1
ATOM 483 C C . GLY A 1 59 ? -31.422 23.766 33.474 1.00 83.00 59 GLY A C 1
ATOM 484 O O . GLY A 1 59 ? -30.943 22.644 33.413 1.00 83.00 59 GLY A O 1
ATOM 485 N N . ASP A 1 60 ? -31.677 24.499 32.389 1.00 84.75 60 ASP A N 1
ATOM 486 C CA . ASP A 1 60 ? -31.503 23.972 31.027 1.00 84.75 60 ASP A CA 1
ATOM 487 C C . ASP A 1 60 ? -30.034 23.652 30.714 1.00 84.75 60 ASP A C 1
ATOM 489 O O . ASP A 1 60 ? -29.725 22.624 30.121 1.00 84.75 60 ASP A O 1
ATOM 493 N N . LYS A 1 61 ? -29.099 24.486 31.186 1.00 84.88 61 LYS A N 1
ATOM 494 C CA . LYS A 1 61 ? -27.660 24.220 31.033 1.00 84.88 61 LYS A CA 1
ATOM 495 C C . LYS A 1 61 ? -27.212 23.029 31.874 1.00 84.88 61 LYS A C 1
ATOM 497 O O . LYS A 1 61 ? -26.456 22.203 31.386 1.00 84.88 61 LYS A O 1
ATOM 502 N N . ILE A 1 62 ? -27.689 22.927 33.117 1.00 85.62 62 ILE A N 1
ATOM 503 C CA . ILE A 1 62 ? -27.426 21.773 33.990 1.00 85.62 62 ILE A CA 1
ATOM 504 C C . ILE A 1 62 ? -27.971 20.505 33.324 1.00 85.62 62 ILE A C 1
ATOM 506 O O . ILE A 1 62 ? -27.289 19.491 33.311 1.00 85.62 62 ILE A O 1
ATOM 510 N N . LYS A 1 63 ? -29.163 20.572 32.725 1.00 85.75 63 LYS A N 1
ATOM 511 C CA . LYS A 1 63 ? -29.807 19.461 32.021 1.00 85.75 63 LYS A CA 1
ATOM 512 C C . LYS A 1 63 ? -28.963 18.947 30.859 1.00 85.75 63 LYS A C 1
ATOM 514 O O . LYS A 1 63 ? -28.751 17.742 30.770 1.00 85.75 63 LYS A O 1
ATOM 519 N N . GLU A 1 64 ? -28.446 19.842 30.023 1.00 85.94 64 GLU A N 1
ATOM 520 C CA . GLU A 1 64 ? -27.562 19.474 28.910 1.00 85.94 64 GLU A CA 1
ATOM 521 C C . GLU A 1 64 ? -26.226 18.883 29.386 1.00 85.94 64 GLU A C 1
ATOM 523 O O . GLU A 1 64 ? -25.770 17.880 28.839 1.00 85.94 64 GLU A O 1
ATOM 528 N N . GLU A 1 65 ? -25.617 19.444 30.435 1.00 86.25 65 GLU A N 1
ATOM 529 C CA . GLU A 1 65 ? -24.369 18.910 31.005 1.00 86.25 65 GLU A CA 1
ATOM 530 C C . GLU A 1 65 ? -24.575 17.534 31.652 1.00 86.25 65 GLU A C 1
ATOM 532 O O . GLU A 1 65 ? -23.793 16.616 31.418 1.00 86.25 65 GLU A O 1
ATOM 537 N N . VAL A 1 66 ? -25.661 17.351 32.412 1.00 87.25 66 VAL A N 1
ATOM 538 C CA . VAL A 1 66 ? -26.033 16.053 33.001 1.00 87.25 66 VAL A CA 1
ATOM 539 C C . VAL A 1 66 ? -26.292 15.032 31.905 1.00 87.25 66 VAL A C 1
ATOM 541 O O . VAL A 1 66 ? -25.790 13.917 31.989 1.00 87.25 66 VAL A O 1
ATOM 544 N N . LYS A 1 67 ? -27.030 15.408 30.855 1.00 85.81 67 LYS A N 1
ATOM 545 C CA . LYS A 1 67 ? -27.277 14.547 29.696 1.00 85.81 67 LYS A CA 1
ATOM 546 C C . LYS A 1 67 ? -25.955 14.082 29.075 1.00 85.81 67 LYS A C 1
ATOM 548 O O . LYS A 1 67 ? -25.754 12.880 28.931 1.00 85.81 67 LYS A O 1
ATOM 553 N N . ARG A 1 68 ? -25.031 15.003 28.771 1.00 87.25 68 ARG A N 1
ATOM 554 C CA . ARG A 1 68 ? -23.708 14.666 28.210 1.00 87.25 68 ARG A CA 1
ATOM 555 C C . ARG A 1 68 ? -22.887 13.770 29.132 1.00 87.25 68 ARG A C 1
ATOM 557 O O . ARG A 1 68 ? -22.316 12.794 28.655 1.00 87.25 68 ARG A O 1
ATOM 564 N N . ALA A 1 69 ? -22.836 14.088 30.425 1.00 87.31 69 ALA A N 1
ATOM 565 C CA . ALA A 1 69 ? -22.092 13.312 31.413 1.00 87.31 69 ALA A CA 1
ATOM 566 C C . ALA A 1 69 ? -22.640 11.884 31.526 1.00 87.31 69 ALA A C 1
ATOM 568 O O . ALA A 1 69 ? -21.887 10.928 31.373 1.00 87.31 69 ALA A O 1
ATOM 569 N N . VAL A 1 70 ? -23.960 11.739 31.687 1.00 87.12 70 VAL A N 1
ATOM 570 C CA . VAL A 1 70 ? -24.626 10.435 31.792 1.00 87.12 70 VAL A CA 1
ATOM 571 C C . VAL A 1 70 ? -24.389 9.593 30.543 1.00 87.12 70 VAL A C 1
ATOM 573 O O . VAL A 1 70 ? -24.054 8.422 30.685 1.00 87.12 70 VAL A O 1
ATOM 576 N N . ILE A 1 71 ? -24.516 10.162 29.339 1.00 86.38 71 ILE A N 1
ATOM 577 C CA . ILE A 1 71 ? -24.259 9.436 28.083 1.00 86.38 71 ILE A CA 1
ATOM 578 C C . ILE A 1 71 ? -22.793 8.999 28.004 1.00 86.38 71 ILE A C 1
ATOM 580 O O . ILE A 1 71 ? -22.519 7.828 27.762 1.00 86.38 71 ILE A O 1
ATOM 584 N N . SER A 1 72 ? -21.856 9.920 28.243 1.00 88.06 72 SER A N 1
ATOM 585 C CA . SER A 1 72 ? -20.413 9.657 28.178 1.00 88.06 72 SER A CA 1
ATOM 586 C C . SER A 1 72 ? -19.979 8.569 29.163 1.00 88.06 72 SER A C 1
ATOM 588 O O . SER A 1 72 ? -19.243 7.657 28.788 1.00 88.06 72 SER A O 1
ATOM 590 N N . ASP A 1 73 ? -20.423 8.653 30.416 1.00 88.31 73 ASP A N 1
ATOM 591 C CA . ASP A 1 73 ? -20.058 7.690 31.458 1.00 88.31 73 ASP A CA 1
ATOM 592 C C . ASP A 1 73 ? -20.695 6.325 31.187 1.00 88.31 73 ASP A C 1
ATOM 594 O O . ASP A 1 73 ? -20.009 5.305 31.234 1.00 88.31 73 ASP A O 1
ATOM 598 N N . SER A 1 74 ? -21.973 6.320 30.795 1.00 87.44 74 SER A N 1
ATOM 599 C CA . SER A 1 74 ? -22.696 5.109 30.401 1.00 87.44 74 SER A CA 1
ATOM 600 C C . SER A 1 74 ? -22.018 4.386 29.236 1.00 87.44 74 SER A C 1
ATOM 602 O O . SER A 1 74 ? -21.853 3.167 29.254 1.00 87.44 74 SER A O 1
ATOM 604 N N . TYR A 1 75 ? -21.610 5.145 28.220 1.00 86.50 75 TYR A N 1
ATOM 605 C CA . TYR A 1 75 ? -20.949 4.620 27.034 1.00 86.50 75 TYR A CA 1
ATOM 606 C C . TYR A 1 75 ? -19.578 4.022 27.364 1.00 86.50 75 TYR A C 1
ATOM 608 O O . TYR A 1 75 ? -19.288 2.895 26.965 1.00 86.50 75 TYR A O 1
ATOM 616 N N . LYS A 1 76 ? -18.756 4.728 28.153 1.00 87.75 76 LYS A N 1
ATOM 617 C CA . LYS A 1 76 ? -17.448 4.222 28.600 1.00 87.75 76 LYS A CA 1
ATOM 618 C C . LYS A 1 76 ? -17.580 2.936 29.406 1.00 87.75 76 LYS A C 1
ATOM 620 O O . LYS A 1 76 ? -16.872 1.973 29.127 1.00 87.75 76 LYS A O 1
ATOM 625 N N . GLU A 1 77 ? -18.514 2.899 30.354 1.00 87.31 77 GLU A N 1
ATOM 626 C CA . GLU A 1 77 ? -18.766 1.709 31.167 1.00 87.31 77 GLU A CA 1
ATOM 627 C C . GLU A 1 77 ? -19.211 0.520 30.297 1.00 87.31 77 GLU A C 1
ATOM 629 O O . GLU A 1 77 ? -18.743 -0.602 30.495 1.00 87.31 77 GLU A O 1
ATOM 634 N N . ALA A 1 78 ? -20.058 0.751 29.287 1.00 87.06 78 ALA A N 1
ATOM 635 C CA . ALA A 1 78 ? -20.465 -0.298 28.355 1.00 87.06 78 ALA A CA 1
ATOM 636 C C . ALA A 1 78 ? -19.306 -0.843 27.515 1.00 87.06 78 ALA A C 1
ATOM 638 O O . ALA A 1 78 ? -19.202 -2.062 27.358 1.00 87.06 78 ALA A O 1
ATOM 639 N N . ILE A 1 79 ? -18.438 0.028 26.997 1.00 87.38 79 ILE A N 1
ATOM 640 C CA . ILE A 1 79 ? -17.253 -0.378 26.233 1.00 87.38 79 ILE A CA 1
ATOM 641 C C . ILE A 1 79 ? -16.328 -1.230 27.100 1.00 87.38 79 ILE A C 1
ATOM 643 O O . ILE A 1 79 ? -15.945 -2.325 26.688 1.00 87.38 79 ILE A O 1
ATOM 647 N N . GLU A 1 80 ? -15.989 -0.750 28.299 1.00 86.81 80 GLU A N 1
ATOM 648 C CA . GLU A 1 80 ? -15.041 -1.417 29.195 1.00 86.81 80 GLU A CA 1
ATOM 649 C C . GLU A 1 80 ? -15.569 -2.775 29.675 1.00 86.81 80 GLU A C 1
ATOM 651 O O . GLU A 1 80 ? -14.863 -3.784 29.580 1.00 86.81 80 GLU A O 1
ATOM 656 N N . ASN A 1 81 ? -16.829 -2.832 30.123 1.00 86.75 81 ASN A N 1
ATOM 657 C CA . ASN A 1 81 ? -17.431 -4.062 30.646 1.00 86.75 81 ASN A CA 1
ATOM 658 C C . ASN A 1 81 ? -17.593 -5.145 29.573 1.00 86.75 81 ASN A C 1
ATOM 660 O O . ASN A 1 81 ? -17.475 -6.333 29.877 1.00 86.75 81 ASN A O 1
ATOM 664 N N . ASN A 1 82 ? -17.834 -4.747 28.321 1.00 82.88 82 ASN A N 1
ATOM 665 C CA . ASN A 1 82 ? -18.059 -5.673 27.210 1.00 82.88 82 ASN A CA 1
ATOM 666 C C . ASN A 1 82 ? -16.835 -5.838 26.297 1.00 82.88 82 ASN A C 1
ATOM 668 O O . ASN A 1 82 ? -16.919 -6.550 25.298 1.00 82.88 82 ASN A O 1
ATOM 672 N N . LYS A 1 83 ? -15.700 -5.207 26.639 1.00 83.56 83 LYS A N 1
ATOM 673 C CA . LYS A 1 83 ? -14.447 -5.219 25.861 1.00 83.56 83 LYS A CA 1
ATOM 674 C C . LYS A 1 83 ? -14.662 -4.884 24.382 1.00 83.56 83 LYS A C 1
ATOM 676 O O . LYS A 1 83 ? -14.034 -5.473 23.502 1.00 83.56 83 LYS A O 1
ATOM 681 N N . LEU A 1 84 ? -15.578 -3.960 24.109 1.00 82.56 84 LEU A N 1
ATOM 682 C CA . LEU A 1 84 ? -15.844 -3.515 22.748 1.00 82.56 84 LEU A CA 1
ATOM 683 C C . LEU A 1 84 ? -14.701 -2.606 22.295 1.00 82.56 84 LEU A C 1
ATOM 685 O O . LEU A 1 84 ? -14.183 -1.813 23.073 1.00 82.56 84 LEU A O 1
ATOM 689 N N . SER A 1 85 ? -14.302 -2.730 21.036 1.00 81.19 85 SER A N 1
ATOM 690 C CA . SER A 1 85 ? -13.337 -1.828 20.402 1.00 81.19 85 SER A CA 1
ATOM 691 C C . SER A 1 85 ? -14.056 -1.121 19.255 1.00 81.19 85 SER A C 1
ATOM 693 O O . SER A 1 85 ? -14.012 -1.620 18.130 1.00 81.19 85 SER A O 1
ATOM 695 N N . PRO A 1 86 ? -14.820 -0.049 19.551 1.00 84.75 86 PRO A N 1
ATOM 696 C CA . PRO A 1 86 ? -15.559 0.679 18.530 1.00 84.75 86 PRO A CA 1
ATOM 697 C C . PRO A 1 86 ? -14.602 1.342 17.538 1.00 84.75 86 PRO A C 1
ATOM 699 O O . PRO A 1 86 ? -13.523 1.805 17.919 1.00 84.75 86 PRO A O 1
ATOM 702 N N . ILE A 1 87 ? -15.015 1.395 16.276 1.00 83.00 87 ILE A N 1
ATOM 703 C CA . ILE A 1 87 ? -14.317 2.102 15.206 1.00 83.00 87 ILE A CA 1
ATOM 704 C C . ILE A 1 87 ? -15.094 3.373 14.893 1.00 83.00 87 ILE A C 1
ATOM 706 O O . ILE A 1 87 ? -16.299 3.325 14.666 1.00 83.00 87 ILE A O 1
ATOM 710 N N . GLY A 1 88 ? -14.387 4.501 14.861 1.00 79.38 88 GLY A N 1
ATOM 711 C CA . GLY A 1 88 ? -14.996 5.800 14.605 1.00 79.38 88 GLY A CA 1
ATOM 712 C C . GLY A 1 88 ? -15.808 6.332 15.786 1.00 79.38 88 GLY A C 1
ATOM 713 O O . GLY A 1 88 ? -15.684 5.867 16.925 1.00 79.38 88 GLY A O 1
ATOM 714 N N . ASP A 1 89 ? -16.604 7.357 15.499 1.00 81.44 89 ASP A N 1
ATOM 715 C CA . ASP A 1 89 ? -17.492 7.981 16.472 1.00 81.44 89 ASP A CA 1
ATOM 716 C C . ASP A 1 89 ? -18.845 7.250 16.497 1.00 81.44 89 ASP A C 1
ATOM 718 O O . ASP A 1 89 ? -19.393 6.945 15.438 1.00 81.44 89 ASP A O 1
ATOM 722 N N . PRO A 1 90 ? -19.407 6.966 17.683 1.00 84.19 90 PRO A N 1
ATOM 723 C CA . PRO A 1 90 ? -20.710 6.323 17.790 1.00 84.19 90 PRO A CA 1
ATOM 724 C C . PRO A 1 90 ? -21.838 7.267 17.357 1.00 84.19 90 PRO A C 1
ATOM 726 O O . PRO A 1 90 ? -21.823 8.457 17.685 1.00 84.19 90 PRO A O 1
ATOM 729 N N . ASP A 1 91 ? -22.866 6.712 16.720 1.00 84.00 91 ASP A N 1
ATOM 730 C CA . ASP A 1 91 ? -24.101 7.436 16.444 1.00 84.00 91 ASP A CA 1
ATOM 731 C C . ASP A 1 91 ? -25.019 7.371 17.667 1.00 84.00 91 ASP A C 1
ATOM 733 O O . ASP A 1 91 ? -25.413 6.299 18.138 1.00 84.00 91 ASP A O 1
ATOM 737 N N . VAL A 1 92 ? -25.331 8.540 18.216 1.00 85.00 92 VAL A N 1
ATOM 738 C CA . VAL A 1 92 ? -26.176 8.686 19.398 1.00 85.00 92 VAL A CA 1
ATOM 739 C C . VAL A 1 92 ? -27.511 9.239 18.929 1.00 85.00 92 VAL A C 1
ATOM 741 O O . VAL A 1 92 ? -27.571 10.367 18.441 1.00 85.00 92 VAL A O 1
ATOM 744 N N . GLY A 1 93 ? -28.579 8.460 19.113 1.00 77.69 93 GLY A N 1
ATOM 745 C CA . GLY A 1 93 ? -29.923 8.880 18.721 1.00 77.69 93 GLY A CA 1
ATOM 746 C C . GLY A 1 93 ? -30.396 10.145 19.447 1.00 77.69 93 GLY A C 1
ATOM 747 O O . GLY A 1 93 ? -29.754 10.651 20.371 1.00 77.69 93 GLY A O 1
ATOM 748 N N . ASP A 1 94 ? -31.566 10.656 19.065 1.00 76.31 94 ASP A N 1
ATOM 749 C CA . ASP A 1 94 ? -32.168 11.793 19.761 1.00 76.31 94 ASP A CA 1
ATOM 750 C C . ASP A 1 94 ? -32.575 11.408 21.189 1.00 76.31 94 ASP A C 1
ATOM 752 O O . ASP A 1 94 ? -33.401 10.527 21.427 1.00 76.31 94 ASP A O 1
ATOM 756 N N . ILE A 1 95 ? -31.984 12.104 22.159 1.00 80.94 95 ILE A N 1
ATOM 757 C CA . ILE A 1 95 ? -32.178 11.832 23.584 1.00 80.94 95 ILE A CA 1
ATOM 758 C C . ILE A 1 95 ? -32.928 12.992 24.221 1.00 80.94 95 ILE A C 1
ATOM 760 O O . ILE A 1 95 ? -32.391 14.099 24.317 1.00 80.94 95 ILE A O 1
ATOM 764 N N . ASP A 1 96 ? -34.122 12.733 24.745 1.00 77.00 96 ASP A N 1
ATOM 765 C CA . ASP A 1 96 ? -34.799 13.672 25.635 1.00 77.00 96 ASP A CA 1
ATOM 766 C C . ASP A 1 96 ? -34.672 13.213 27.087 1.00 77.00 96 ASP A C 1
ATOM 768 O O . ASP A 1 96 ? -35.067 12.109 27.466 1.00 77.00 96 ASP A O 1
ATOM 772 N N . LEU A 1 97 ? -34.078 14.075 27.908 1.00 79.00 97 LEU A N 1
ATOM 773 C CA . LEU A 1 97 ? -33.937 13.827 29.333 1.00 79.00 97 LEU A CA 1
ATOM 774 C C . LEU A 1 97 ? -35.135 14.440 30.049 1.00 79.00 97 LEU A C 1
ATOM 776 O O . LEU A 1 97 ? -35.310 15.650 30.046 1.00 79.00 97 LEU A O 1
ATOM 780 N N . GLU A 1 98 ? -35.950 13.643 30.725 1.00 79.38 98 GLU A N 1
ATOM 781 C CA . GLU A 1 98 ? -37.008 14.166 31.590 1.00 79.38 98 GLU A CA 1
ATOM 782 C C . GLU A 1 98 ? -36.634 13.980 33.063 1.00 79.38 98 GLU A C 1
ATOM 784 O O . GLU A 1 98 ? -36.394 12.865 33.528 1.00 79.38 98 GLU A O 1
ATOM 789 N N . LEU A 1 99 ? -36.605 15.079 33.823 1.00 71.94 99 LEU A N 1
ATOM 790 C CA . LEU A 1 99 ? -36.277 15.033 35.249 1.00 71.94 99 LEU A CA 1
ATOM 791 C C . LEU A 1 99 ? -37.292 14.172 36.016 1.00 71.94 99 LEU A C 1
ATOM 793 O O . LEU A 1 99 ? -38.504 14.352 35.895 1.00 71.94 99 LEU A O 1
ATOM 797 N N . GLY A 1 100 ? -36.785 13.244 36.830 1.00 74.31 100 GLY A N 1
ATOM 798 C CA . GLY A 1 100 ? -37.595 12.326 37.638 1.00 74.31 100 GLY A CA 1
ATOM 799 C C . GLY A 1 100 ? -38.038 11.042 36.926 1.00 74.31 100 GLY A C 1
ATOM 800 O O . GLY A 1 100 ? -38.654 10.186 37.569 1.00 74.31 100 GLY A O 1
ATOM 801 N N . LYS A 1 101 ? -37.701 10.866 35.642 1.00 83.50 101 LYS A N 1
ATOM 802 C CA . LYS A 1 101 ? -37.918 9.627 34.882 1.00 83.50 101 LYS A CA 1
ATOM 803 C C . LYS A 1 101 ? -36.584 8.922 34.590 1.00 83.50 101 LYS A C 1
ATOM 805 O O . LYS A 1 101 ? -35.539 9.570 34.615 1.00 83.50 101 LYS A O 1
ATOM 810 N N . PRO A 1 102 ? -36.587 7.596 34.361 1.00 83.75 102 PRO A N 1
ATOM 811 C CA . PRO A 1 102 ? -35.417 6.914 33.818 1.00 83.75 102 PRO A CA 1
ATOM 812 C C . PRO A 1 102 ? -35.116 7.423 32.403 1.00 83.75 102 PRO A C 1
ATOM 814 O O . PRO A 1 102 ? -36.039 7.724 31.644 1.00 83.75 102 PRO A O 1
ATOM 817 N N . LEU A 1 103 ? -33.833 7.495 32.057 1.00 86.44 103 LEU A N 1
ATOM 818 C CA . LEU A 1 103 ? -33.381 7.860 30.718 1.00 86.44 103 LEU A CA 1
ATOM 819 C C . LEU A 1 103 ? -33.183 6.587 29.902 1.00 86.44 103 LEU A C 1
ATOM 821 O O . LEU A 1 103 ? -32.462 5.685 30.337 1.00 86.44 103 LEU A O 1
ATOM 825 N N . LYS A 1 104 ? -33.807 6.541 28.727 1.00 87.50 104 LYS A N 1
ATOM 826 C CA . LYS A 1 104 ? -33.581 5.501 27.727 1.00 87.50 104 LYS A CA 1
ATOM 827 C C . LYS A 1 104 ? -32.968 6.131 26.499 1.00 87.50 104 LYS A C 1
ATOM 829 O O . LYS A 1 104 ? -33.480 7.142 26.024 1.00 87.50 104 LYS A O 1
ATOM 834 N N . PHE A 1 105 ? -31.881 5.552 26.023 1.00 88.19 105 PHE A N 1
ATOM 835 C CA . PHE A 1 105 ? -31.249 5.994 24.796 1.00 88.19 105 PHE A CA 1
ATOM 836 C C . PHE A 1 105 ? -30.545 4.846 24.100 1.00 88.19 105 PHE A C 1
ATOM 838 O O . PHE A 1 105 ? -30.198 3.842 24.724 1.00 88.19 105 PHE A O 1
ATOM 845 N N . GLU A 1 106 ? -30.355 5.022 22.803 1.00 89.31 106 GLU A N 1
ATOM 846 C CA . GLU A 1 106 ? -29.736 4.037 21.939 1.00 89.31 106 GLU A CA 1
ATOM 847 C C . GLU A 1 106 ? -28.469 4.634 21.337 1.00 89.31 106 GLU A C 1
ATOM 849 O O . GLU A 1 106 ? -28.439 5.810 20.959 1.00 89.31 106 GLU A O 1
ATOM 854 N N . VAL A 1 107 ? -27.417 3.826 21.302 1.00 88.62 107 VAL A N 1
ATOM 855 C CA . VAL A 1 107 ? -26.148 4.178 20.672 1.00 88.62 107 VAL A CA 1
ATOM 856 C C . VAL A 1 107 ? -25.804 3.088 19.679 1.00 88.62 107 VAL A C 1
ATOM 858 O O . VAL A 1 107 ? -25.677 1.924 20.062 1.00 88.62 107 VAL A O 1
ATOM 861 N N . THR A 1 108 ? -25.640 3.469 18.421 1.00 87.94 108 THR A N 1
ATOM 862 C CA . THR A 1 108 ? -25.158 2.572 17.375 1.00 87.94 108 THR A CA 1
ATOM 863 C C . THR A 1 108 ? -23.660 2.771 17.228 1.00 87.94 108 THR A C 1
ATOM 865 O O . THR A 1 108 ? -23.176 3.899 17.163 1.00 87.94 108 THR A O 1
ATOM 868 N N . LEU A 1 109 ? -22.911 1.677 17.196 1.00 88.94 109 LEU A N 1
ATOM 869 C CA . LEU A 1 109 ? -21.478 1.717 16.942 1.00 88.94 109 LEU A CA 1
ATOM 870 C C . LEU A 1 109 ? -21.061 0.601 16.000 1.00 88.94 109 LEU A C 1
ATOM 872 O O . LEU A 1 109 ? -21.683 -0.466 15.953 1.00 88.94 109 LEU A O 1
ATOM 876 N N . GLU A 1 110 ? -19.966 0.847 15.295 1.00 87.62 110 GLU A N 1
ATOM 877 C CA . GLU A 1 110 ? -19.303 -0.154 14.481 1.00 87.62 110 GLU A CA 1
ATOM 878 C C . GLU A 1 110 ? -18.144 -0.796 15.253 1.00 87.62 110 GLU A C 1
ATOM 880 O O . GLU A 1 110 ? -17.387 -0.117 15.944 1.00 87.62 110 GLU A O 1
ATOM 885 N N . VAL A 1 111 ? -17.993 -2.114 15.151 1.00 87.31 111 VAL A N 1
ATOM 886 C CA . VAL A 1 111 ? -16.839 -2.868 15.660 1.00 87.31 111 VAL A CA 1
ATOM 887 C C . VAL A 1 111 ? -16.203 -3.668 14.538 1.00 87.31 111 VAL A C 1
ATOM 889 O O . VAL A 1 111 ? -16.860 -4.013 13.557 1.00 87.31 111 VAL A O 1
ATOM 892 N N . LEU A 1 112 ? -14.930 -4.020 14.717 1.00 84.38 112 LEU A N 1
ATOM 893 C CA . LEU A 1 112 ? -14.284 -4.987 13.839 1.00 84.38 112 LEU A CA 1
ATOM 894 C C . LEU A 1 112 ? -15.025 -6.334 13.887 1.00 84.38 112 LEU A C 1
ATOM 896 O O . LEU A 1 112 ? -15.405 -6.780 14.979 1.00 84.38 112 LEU A O 1
ATOM 900 N N . PRO A 1 113 ? -15.198 -6.999 12.735 1.00 82.06 113 PRO A N 1
ATOM 901 C CA . PRO A 1 113 ? -15.830 -8.305 12.681 1.00 82.06 113 PRO A CA 1
ATOM 902 C C . PRO A 1 113 ? -14.960 -9.344 13.391 1.00 82.06 113 PRO A C 1
ATOM 904 O O . PRO A 1 113 ? -13.735 -9.368 13.255 1.00 82.06 113 PRO A O 1
ATOM 907 N N . THR A 1 114 ? -15.602 -10.252 14.121 1.00 79.50 114 THR A N 1
ATOM 908 C CA . THR A 1 114 ? -14.960 -11.486 14.579 1.00 79.50 114 THR A CA 1
ATOM 909 C C . THR A 1 114 ? -15.152 -12.555 13.514 1.00 79.50 114 THR A C 1
ATOM 911 O O . THR A 1 114 ? -16.289 -12.895 13.196 1.00 79.50 114 THR A O 1
ATOM 914 N N . PHE A 1 115 ? -14.061 -13.098 12.984 1.00 84.06 115 PHE A N 1
ATOM 915 C CA . PHE A 1 115 ? -14.093 -14.146 11.967 1.00 84.06 115 PHE A CA 1
ATOM 916 C C . PHE A 1 115 ? -13.190 -15.315 12.361 1.00 84.06 115 PHE A C 1
ATOM 918 O O . PHE A 1 115 ? -12.221 -15.157 13.107 1.00 84.06 115 PHE A O 1
ATOM 925 N N . GLU A 1 116 ? -13.508 -16.494 11.836 1.00 81.06 116 GLU A N 1
ATOM 926 C CA . GLU A 1 116 ? -12.633 -17.657 11.900 1.00 81.06 116 GLU A CA 1
ATOM 927 C C . GLU A 1 116 ? -11.984 -17.859 10.535 1.00 81.06 116 GLU A C 1
ATOM 929 O O . GLU A 1 116 ? -12.660 -17.901 9.509 1.00 81.06 116 GLU A O 1
ATOM 934 N N . LEU A 1 117 ? -10.659 -17.986 10.518 1.00 83.81 117 LEU A N 1
ATOM 935 C CA . LEU A 1 117 ? -9.933 -18.322 9.302 1.00 83.81 117 LEU A CA 1
ATOM 936 C C . LEU A 1 117 ? -9.781 -19.845 9.196 1.00 83.81 117 LEU A C 1
ATOM 938 O O . LEU A 1 117 ? -9.387 -20.499 10.169 1.00 83.81 117 LEU A O 1
ATOM 942 N N . GLY A 1 118 ? -10.054 -20.390 8.007 1.00 81.81 118 GLY A N 1
ATOM 943 C CA . GLY A 1 118 ? -9.824 -21.799 7.680 1.00 81.81 118 GLY A CA 1
ATOM 944 C C . GLY A 1 118 ? -8.340 -22.204 7.699 1.00 81.81 118 GLY A C 1
ATOM 945 O O . GLY A 1 118 ? -7.486 -21.567 8.321 1.00 81.81 118 GLY A O 1
ATOM 946 N N . GLU A 1 119 ? -8.001 -23.297 7.014 1.00 85.19 119 GLU A N 1
ATOM 947 C CA . GLU A 1 119 ? -6.612 -23.761 6.928 1.00 85.19 119 GLU A CA 1
ATOM 948 C C . GLU A 1 119 ? -5.797 -22.895 5.951 1.00 85.19 119 GLU A C 1
ATOM 950 O O . GLU A 1 119 ? -5.882 -23.044 4.735 1.00 85.19 119 GLU A O 1
ATOM 955 N N . TYR A 1 120 ? -4.994 -21.981 6.502 1.00 87.00 120 TYR A N 1
ATOM 956 C CA . TYR A 1 120 ? -4.112 -21.080 5.745 1.00 87.00 120 TYR A CA 1
ATOM 957 C C . TYR A 1 120 ? -2.687 -21.624 5.554 1.00 87.00 120 TYR A C 1
ATOM 959 O O . TYR A 1 120 ? -1.881 -21.019 4.849 1.00 87.00 120 TYR A O 1
ATOM 967 N N . LYS A 1 121 ? -2.334 -22.744 6.194 1.00 86.19 121 LYS A N 1
ATOM 968 C CA . LYS A 1 121 ? -1.011 -23.372 6.050 1.00 86.19 121 LYS A CA 1
ATOM 969 C C . LYS A 1 121 ? -0.988 -24.288 4.830 1.00 86.19 121 LYS A C 1
ATOM 971 O O . LYS A 1 121 ? -2.003 -24.871 4.467 1.00 86.19 121 LYS A O 1
ATOM 976 N N . GLY A 1 122 ? 0.170 -24.429 4.183 1.00 84.94 122 GLY A N 1
ATOM 977 C CA . GLY A 1 122 ? 0.306 -25.332 3.035 1.00 84.94 122 GLY A CA 1
ATOM 978 C C . GLY A 1 122 ? -0.410 -24.863 1.764 1.00 84.94 122 GLY A C 1
ATOM 979 O O . GLY A 1 122 ? -0.678 -25.684 0.881 1.00 84.94 122 GLY A O 1
ATOM 980 N N . MET A 1 123 ? -0.708 -23.562 1.644 1.00 88.44 123 MET A N 1
ATOM 981 C CA . MET A 1 123 ? -1.310 -22.986 0.439 1.00 88.44 123 MET A CA 1
ATOM 982 C C . MET A 1 123 ? -0.503 -23.357 -0.807 1.00 88.44 123 MET A C 1
ATOM 984 O O . MET A 1 123 ? 0.716 -23.219 -0.833 1.00 88.44 123 MET A O 1
ATOM 988 N N . GLN A 1 124 ? -1.195 -23.810 -1.851 1.00 89.31 124 GLN A N 1
ATOM 989 C CA . GLN A 1 124 ? -0.571 -24.140 -3.133 1.00 89.31 124 GLN A CA 1
ATOM 990 C C . GLN A 1 124 ? -0.229 -22.853 -3.889 1.00 89.31 124 GLN A C 1
ATOM 992 O O . GLN A 1 124 ? -1.141 -22.138 -4.296 1.00 89.31 124 GLN A O 1
ATOM 997 N N . LEU A 1 125 ? 1.042 -22.533 -4.084 1.00 90.50 125 LEU A N 1
ATOM 998 C CA . LEU A 1 125 ? 1.477 -21.351 -4.827 1.00 90.50 125 LEU A CA 1
ATOM 999 C C . LEU A 1 125 ? 2.145 -21.770 -6.125 1.00 90.50 125 LEU A C 1
ATOM 1001 O O . LEU A 1 125 ? 2.902 -22.735 -6.158 1.00 90.50 125 LEU A O 1
ATOM 1005 N N . LYS A 1 126 ? 1.897 -21.013 -7.190 1.00 89.12 126 LYS A N 1
ATOM 1006 C CA . LYS A 1 126 ? 2.571 -21.200 -8.472 1.00 89.12 126 LYS A CA 1
ATOM 1007 C C . LYS A 1 126 ? 3.738 -20.236 -8.569 1.00 89.12 126 LYS A C 1
ATOM 1009 O O . LYS A 1 126 ? 3.562 -19.028 -8.409 1.00 89.12 126 LYS A O 1
ATOM 1014 N N . ARG A 1 127 ? 4.921 -20.761 -8.870 1.00 87.88 127 ARG A N 1
ATOM 1015 C CA . ARG A 1 127 ? 6.145 -19.976 -9.024 1.00 87.88 127 ARG A CA 1
ATOM 1016 C C . ARG A 1 127 ? 6.684 -20.110 -10.440 1.00 87.88 127 ARG A C 1
ATOM 1018 O O . ARG A 1 127 ? 6.896 -21.220 -10.919 1.00 87.88 127 ARG A O 1
ATOM 1025 N N . LYS A 1 128 ? 6.943 -18.979 -11.095 1.00 85.00 128 LYS A N 1
ATOM 1026 C CA . LYS A 1 128 ? 7.686 -18.952 -12.360 1.00 85.00 128 LYS A CA 1
ATOM 1027 C C . LYS A 1 128 ? 9.186 -19.163 -12.107 1.00 85.00 128 LYS A C 1
ATOM 1029 O O . LYS A 1 128 ? 9.697 -18.726 -11.070 1.00 85.00 128 LYS A O 1
ATOM 1034 N N . PRO A 1 129 ? 9.914 -19.815 -13.026 1.00 80.00 129 PRO A N 1
ATOM 1035 C CA . PRO A 1 129 ? 11.346 -20.015 -12.886 1.00 80.00 129 PRO A CA 1
ATOM 1036 C C . PRO A 1 129 ? 12.079 -18.672 -12.940 1.00 80.00 129 PRO A C 1
ATOM 1038 O O . PRO A 1 129 ? 11.842 -17.836 -13.806 1.00 80.00 129 PRO A O 1
ATOM 1041 N N . VAL A 1 130 ? 13.035 -18.483 -12.032 1.00 81.19 130 VAL A N 1
ATOM 1042 C CA . VAL A 1 130 ? 13.875 -17.269 -11.968 1.00 81.19 130 VAL A CA 1
ATOM 1043 C C . VAL A 1 130 ? 15.097 -17.396 -12.898 1.00 81.19 130 VAL A C 1
ATOM 1045 O O . VAL A 1 130 ? 16.094 -16.701 -12.757 1.00 81.19 130 VAL A O 1
ATOM 1048 N N . THR A 1 131 ? 15.052 -18.300 -13.877 1.00 82.75 131 THR A N 1
ATOM 1049 C CA . THR A 1 131 ? 16.177 -18.545 -14.782 1.00 82.75 131 THR A CA 1
ATOM 1050 C C . THR A 1 131 ? 16.341 -17.382 -15.755 1.00 82.75 131 THR A C 1
ATOM 1052 O O . THR A 1 131 ? 15.434 -17.072 -16.532 1.00 82.75 131 THR A O 1
ATOM 1055 N N . VAL A 1 132 ? 17.501 -16.732 -15.722 1.00 85.75 132 VAL A N 1
ATOM 1056 C CA . VAL A 1 132 ? 17.925 -15.771 -16.745 1.00 85.75 132 VAL A CA 1
ATOM 1057 C C . VAL A 1 132 ? 18.553 -16.559 -17.887 1.00 85.75 132 VAL A C 1
ATOM 1059 O O . VAL A 1 132 ? 19.434 -17.384 -17.656 1.00 85.75 132 VAL A O 1
ATOM 1062 N N . THR A 1 133 ? 18.057 -16.353 -19.103 1.00 88.44 133 THR A N 1
ATOM 1063 C CA . THR A 1 133 ? 18.617 -16.983 -20.304 1.00 88.44 133 THR A CA 1
ATOM 1064 C C . THR A 1 133 ? 19.594 -16.038 -20.995 1.00 88.44 133 THR A C 1
ATOM 1066 O O . THR A 1 133 ? 19.484 -14.822 -20.838 1.00 88.44 133 THR A O 1
ATOM 1069 N N . ASP A 1 134 ? 20.513 -16.572 -21.801 1.00 86.38 134 ASP A N 1
ATOM 1070 C CA . ASP A 1 134 ? 21.422 -15.742 -22.607 1.00 86.38 134 ASP A CA 1
ATOM 1071 C C . ASP A 1 134 ? 20.641 -14.792 -23.536 1.00 86.38 134 ASP A C 1
ATOM 1073 O O . ASP A 1 134 ? 21.009 -13.631 -23.683 1.00 86.38 134 ASP A O 1
ATOM 1077 N N . GLU A 1 135 ? 19.486 -15.233 -24.058 1.00 88.50 135 GLU A N 1
ATOM 1078 C CA . GLU A 1 135 ? 18.563 -14.394 -24.839 1.00 88.50 135 GLU A CA 1
ATOM 1079 C C . GLU A 1 135 ? 18.051 -13.175 -24.052 1.00 88.50 135 GLU A C 1
ATOM 1081 O O . GLU A 1 135 ? 17.843 -12.109 -24.633 1.00 88.50 135 GLU A O 1
ATOM 1086 N N . ASP A 1 136 ? 17.814 -13.315 -22.743 1.00 86.44 136 ASP A N 1
ATOM 1087 C CA . ASP A 1 136 ? 17.368 -12.204 -21.894 1.00 86.44 136 ASP A CA 1
ATOM 1088 C C . ASP A 1 136 ? 18.500 -11.188 -21.685 1.00 86.44 136 ASP A C 1
ATOM 1090 O O . ASP A 1 136 ? 18.260 -9.979 -21.697 1.00 86.44 136 ASP A O 1
ATOM 1094 N N . ILE A 1 137 ? 19.734 -11.679 -21.524 1.00 89.50 137 ILE A N 1
ATOM 1095 C CA . ILE A 1 137 ? 20.932 -10.846 -21.359 1.00 89.50 137 ILE A CA 1
ATOM 1096 C C . ILE A 1 137 ? 21.219 -10.089 -22.654 1.00 89.50 137 ILE A C 1
ATOM 1098 O O . ILE A 1 137 ? 21.427 -8.877 -22.618 1.00 89.50 137 ILE A O 1
ATOM 1102 N N . ASP A 1 138 ? 21.179 -10.771 -23.797 1.00 87.50 138 ASP A N 1
ATOM 1103 C CA . ASP A 1 138 ? 21.430 -10.147 -25.093 1.00 87.50 138 ASP A CA 1
ATOM 1104 C C . ASP A 1 138 ? 20.358 -9.087 -25.407 1.00 87.50 138 ASP A C 1
ATOM 1106 O O . ASP A 1 138 ? 20.709 -7.969 -25.777 1.00 87.50 138 ASP A O 1
ATOM 1110 N N . LYS A 1 139 ? 19.070 -9.339 -25.123 1.00 89.00 139 LYS A N 1
ATOM 1111 C CA . LYS A 1 139 ? 18.007 -8.317 -25.249 1.00 89.00 139 LYS A CA 1
ATOM 1112 C C . LYS A 1 139 ? 18.207 -7.115 -24.327 1.00 89.00 139 LYS A C 1
ATOM 1114 O O . LYS A 1 139 ? 17.934 -5.976 -24.721 1.00 89.00 139 LYS A O 1
ATOM 1119 N N . ALA A 1 140 ? 18.650 -7.344 -23.092 1.00 88.31 140 ALA A N 1
ATOM 1120 C CA . ALA A 1 140 ? 18.939 -6.260 -22.157 1.00 88.31 140 ALA A CA 1
ATOM 1121 C C . ALA A 1 140 ? 20.114 -5.403 -22.653 1.00 88.31 140 ALA A C 1
ATOM 1123 O O . ALA A 1 140 ? 20.048 -4.174 -22.593 1.00 88.31 140 ALA A O 1
ATOM 1124 N N . LEU A 1 141 ? 21.153 -6.034 -23.207 1.00 88.19 141 LEU A N 1
ATOM 1125 C CA . LEU A 1 141 ? 22.289 -5.344 -23.815 1.00 88.19 141 LEU A CA 1
ATOM 1126 C C . LEU A 1 141 ? 21.913 -4.602 -25.098 1.00 88.19 141 LEU A C 1
ATOM 1128 O O . LEU A 1 141 ? 22.360 -3.475 -25.291 1.00 88.19 141 LEU A O 1
ATOM 1132 N N . GLU A 1 142 ? 21.064 -5.179 -25.947 1.00 87.94 142 GLU A N 1
ATOM 1133 C CA . GLU A 1 142 ? 20.514 -4.497 -27.121 1.00 87.94 142 GLU A CA 1
ATOM 1134 C C . GLU A 1 142 ? 19.712 -3.261 -26.714 1.00 87.94 142 GLU A C 1
ATOM 1136 O O . GLU A 1 142 ? 19.863 -2.198 -27.312 1.00 87.94 142 GLU A O 1
ATOM 1141 N N . THR A 1 143 ? 18.894 -3.366 -25.665 1.00 87.44 143 THR A N 1
ATOM 1142 C CA . THR A 1 143 ? 18.134 -2.228 -25.129 1.00 87.44 143 THR A CA 1
ATOM 1143 C C . THR A 1 143 ? 19.071 -1.142 -24.599 1.00 87.44 143 THR A C 1
ATOM 1145 O O . THR A 1 143 ? 18.879 0.038 -24.891 1.00 87.44 143 THR A O 1
ATOM 1148 N N . LEU A 1 144 ? 20.118 -1.531 -23.866 1.00 87.31 144 LEU A N 1
ATOM 1149 C CA . LEU A 1 144 ? 21.133 -0.611 -23.354 1.00 87.31 144 LEU A CA 1
ATOM 1150 C C . LEU A 1 144 ? 21.904 0.082 -24.490 1.00 87.31 144 LEU A C 1
ATOM 1152 O O . LEU A 1 144 ? 22.105 1.295 -24.448 1.00 87.31 144 LEU A O 1
ATOM 1156 N N . SER A 1 145 ? 22.298 -0.673 -25.517 1.00 87.06 145 SER A N 1
ATOM 1157 C CA . SER A 1 145 ? 22.948 -0.147 -26.719 1.00 87.06 145 SER A CA 1
ATOM 1158 C C . SER A 1 145 ? 22.024 0.831 -27.455 1.00 87.06 145 SER A C 1
ATOM 1160 O O . SER A 1 145 ? 22.422 1.961 -27.743 1.00 87.06 145 SER A O 1
ATOM 1162 N N . ARG A 1 146 ? 20.747 0.476 -27.650 1.00 84.56 146 ARG A N 1
ATOM 1163 C CA . ARG A 1 146 ? 19.735 1.358 -28.255 1.00 84.56 146 ARG A CA 1
ATOM 1164 C C . ARG A 1 146 ? 19.589 2.676 -27.494 1.00 84.56 146 ARG A C 1
ATOM 1166 O O . ARG A 1 146 ? 19.593 3.729 -28.126 1.00 84.56 146 ARG A O 1
ATOM 1173 N N . GLN A 1 147 ? 19.545 2.646 -26.161 1.00 83.88 147 GLN A N 1
ATOM 1174 C CA . GLN A 1 147 ? 19.474 3.854 -25.321 1.00 83.88 147 GLN A CA 1
ATOM 1175 C C . GLN A 1 147 ? 20.702 4.769 -25.448 1.00 83.88 147 GLN A C 1
ATOM 1177 O O . GLN A 1 147 ? 20.614 5.960 -25.156 1.00 83.88 147 GLN A O 1
ATOM 1182 N N . ARG A 1 148 ? 21.849 4.232 -25.877 1.00 83.62 148 ARG A N 1
ATOM 1183 C CA . ARG A 1 148 ? 23.099 4.976 -26.097 1.00 83.62 148 ARG A CA 1
ATOM 1184 C C . ARG A 1 148 ? 23.355 5.300 -27.570 1.00 83.62 148 ARG A C 1
ATOM 1186 O O . ARG A 1 148 ? 24.448 5.748 -27.912 1.00 83.62 148 ARG A O 1
ATOM 1193 N N . SER A 1 149 ? 22.365 5.092 -28.436 1.00 84.62 149 SER A N 1
ATOM 1194 C CA . SER A 1 149 ? 22.495 5.381 -29.863 1.00 84.62 149 SER A CA 1
ATOM 1195 C C . SER A 1 149 ? 22.797 6.851 -30.108 1.00 84.62 149 SER A C 1
ATOM 1197 O O . SER A 1 149 ? 22.151 7.735 -29.550 1.00 84.62 149 SER A O 1
ATOM 1199 N N . GLN A 1 150 ? 23.748 7.107 -31.002 1.00 82.94 150 GLN A N 1
ATOM 1200 C CA . GLN A 1 150 ? 24.009 8.449 -31.506 1.00 82.94 150 GLN A CA 1
ATOM 1201 C C . GLN A 1 150 ? 23.378 8.606 -32.884 1.00 82.94 150 GLN A C 1
ATOM 1203 O O . GLN A 1 150 ? 23.514 7.740 -33.752 1.00 82.94 150 GLN A O 1
ATOM 1208 N N . LEU A 1 151 ? 22.699 9.727 -33.099 1.00 85.81 151 LEU A N 1
ATOM 1209 C CA . LEU A 1 151 ? 22.134 10.064 -34.396 1.00 85.81 151 LEU A CA 1
ATOM 1210 C C . LEU A 1 151 ? 23.257 10.468 -35.357 1.00 85.81 151 LEU A C 1
ATOM 1212 O O . LEU A 1 151 ? 23.962 11.449 -35.133 1.00 85.81 151 LEU A O 1
ATOM 1216 N N . THR A 1 152 ? 23.433 9.700 -36.432 1.00 85.50 152 THR A N 1
ATOM 1217 C CA . THR A 1 152 ? 24.431 9.973 -37.473 1.00 85.50 152 THR A CA 1
ATOM 1218 C C . THR A 1 152 ? 23.742 10.354 -38.775 1.00 85.50 152 THR A C 1
ATOM 1220 O O . THR A 1 152 ? 22.833 9.662 -39.228 1.00 85.50 152 THR A O 1
ATOM 1223 N N . VAL A 1 153 ? 24.210 11.420 -39.417 1.00 86.69 153 VAL A N 1
ATOM 1224 C CA . VAL A 1 153 ? 23.678 11.888 -40.703 1.00 86.69 153 VAL A CA 1
ATOM 1225 C C . VAL A 1 153 ? 23.893 10.854 -41.811 1.00 86.69 153 VAL A C 1
ATOM 1227 O O . VAL A 1 153 ? 25.018 10.418 -42.081 1.00 86.69 153 VAL A O 1
ATOM 1230 N N . VAL A 1 154 ? 22.818 10.507 -42.515 1.00 85.12 154 VAL A N 1
ATOM 1231 C CA . VAL A 1 154 ? 22.827 9.627 -43.685 1.00 85.12 154 VAL A CA 1
ATOM 1232 C C . VAL A 1 154 ? 22.965 10.473 -44.952 1.00 85.12 154 VAL A C 1
ATOM 1234 O O . VAL A 1 154 ? 21.989 10.961 -45.505 1.00 85.12 154 VAL A O 1
ATOM 1237 N N . LYS A 1 155 ? 24.198 10.604 -45.459 1.00 74.69 155 LYS A N 1
ATOM 1238 C CA . LYS A 1 155 ? 24.496 11.415 -46.661 1.00 74.69 155 LYS A CA 1
ATOM 1239 C C . LYS A 1 155 ? 23.891 10.877 -47.962 1.00 74.69 155 LYS A C 1
ATOM 1241 O O . LYS A 1 155 ? 23.713 11.626 -48.915 1.00 74.69 155 LYS A O 1
ATOM 1246 N N . SER A 1 156 ? 23.634 9.573 -48.039 1.00 71.44 156 SER A N 1
ATOM 1247 C CA . SER A 1 156 ? 23.024 8.949 -49.214 1.00 71.44 156 SER A CA 1
ATOM 1248 C C . SER A 1 156 ? 22.300 7.669 -48.809 1.00 71.44 156 SER A C 1
ATOM 1250 O O . SER A 1 156 ? 22.927 6.639 -48.552 1.00 71.44 156 SER A O 1
ATOM 1252 N N . GLY A 1 157 ? 20.975 7.728 -48.734 1.00 80.69 157 GLY A N 1
ATOM 1253 C CA . GLY A 1 157 ? 20.154 6.588 -48.357 1.00 80.69 157 GLY A CA 1
ATOM 1254 C C . GLY A 1 157 ? 18.672 6.927 -48.370 1.00 80.69 157 GLY A C 1
ATOM 1255 O O . GLY A 1 157 ? 18.292 8.085 -48.497 1.00 80.69 157 GLY A O 1
ATOM 1256 N N . LYS A 1 158 ? 17.853 5.884 -48.268 1.00 87.69 158 LYS A N 1
ATOM 1257 C CA . LYS A 1 158 ? 16.424 6.009 -47.989 1.00 87.69 158 LYS A CA 1
ATOM 1258 C C . LYS A 1 158 ? 16.201 5.944 -46.477 1.00 87.69 158 LYS A C 1
ATOM 1260 O O . LYS A 1 158 ? 16.932 5.203 -45.802 1.00 87.69 158 LYS A O 1
ATOM 1265 N N . ALA A 1 159 ? 15.210 6.680 -45.992 1.00 86.75 159 ALA A N 1
ATOM 1266 C CA . ALA A 1 159 ? 14.692 6.602 -44.638 1.00 86.75 159 ALA A CA 1
ATOM 1267 C C . ALA A 1 159 ? 14.198 5.178 -44.358 1.00 86.75 159 ALA A C 1
ATOM 1269 O O . ALA A 1 159 ? 13.602 4.521 -45.220 1.00 86.75 159 ALA A O 1
ATOM 1270 N N . LYS A 1 160 ? 14.517 4.680 -43.170 1.00 87.62 160 LYS A N 1
ATOM 1271 C CA . LYS A 1 160 ? 14.126 3.370 -42.656 1.00 87.62 160 LYS A CA 1
ATOM 1272 C C . LYS A 1 160 ? 13.322 3.541 -41.375 1.00 87.62 160 LYS A C 1
ATOM 1274 O O . LYS A 1 160 ? 13.283 4.614 -40.785 1.00 87.62 160 LYS A O 1
ATOM 1279 N N . ASP A 1 161 ? 12.726 2.436 -40.950 1.00 80.69 161 ASP A N 1
ATOM 1280 C CA . ASP A 1 161 ? 12.175 2.301 -39.608 1.00 80.69 161 ASP A CA 1
ATOM 1281 C C . ASP A 1 161 ? 13.233 2.690 -38.558 1.00 80.69 161 ASP A C 1
ATOM 1283 O O . ASP A 1 161 ? 14.409 2.366 -38.734 1.00 80.69 161 ASP A O 1
ATOM 1287 N N . GLU A 1 162 ? 12.810 3.393 -37.508 1.00 84.69 162 GLU A N 1
ATOM 1288 C CA . GLU A 1 162 ? 13.653 3.962 -36.437 1.00 84.69 162 GLU A CA 1
ATOM 1289 C C . GLU A 1 162 ? 14.592 5.132 -36.832 1.00 84.69 162 GLU A C 1
ATOM 1291 O O . GLU A 1 162 ? 15.259 5.680 -35.954 1.00 84.69 162 GLU A O 1
ATOM 1296 N N . ASP A 1 163 ? 14.647 5.577 -38.097 1.00 89.19 163 ASP A N 1
ATOM 1297 C CA . ASP A 1 163 ? 15.386 6.803 -38.451 1.00 89.19 163 ASP A CA 1
ATOM 1298 C C . ASP A 1 163 ? 14.684 8.059 -37.889 1.00 89.19 163 ASP A C 1
ATOM 1300 O O . ASP A 1 163 ? 13.468 8.092 -37.697 1.00 89.19 163 ASP A O 1
ATOM 1304 N N . VAL A 1 164 ? 15.457 9.120 -37.660 1.00 89.31 164 VAL A N 1
ATOM 1305 C CA . VAL A 1 164 ? 14.958 10.464 -37.348 1.00 89.31 164 VAL A CA 1
ATOM 1306 C C . VAL A 1 164 ? 15.165 11.336 -38.576 1.00 89.31 164 VAL A C 1
ATOM 1308 O O . VAL A 1 164 ? 16.279 11.441 -39.083 1.00 89.31 164 VAL A O 1
ATOM 1311 N N . ILE A 1 165 ? 14.111 11.965 -39.069 1.00 90.62 165 ILE A N 1
ATOM 1312 C CA . ILE A 1 165 ? 14.214 12.960 -40.132 1.00 90.62 165 ILE A CA 1
ATOM 1313 C C . ILE A 1 165 ? 14.219 14.358 -39.524 1.00 90.62 165 ILE A C 1
ATOM 1315 O O . ILE A 1 165 ? 13.518 14.608 -38.549 1.00 90.62 165 ILE A O 1
ATOM 1319 N N . ILE A 1 166 ? 15.016 15.253 -40.099 1.00 91.50 166 ILE A N 1
ATOM 1320 C CA . ILE A 1 166 ? 14.812 16.690 -39.952 1.00 91.50 166 ILE A CA 1
ATOM 1321 C C . ILE A 1 166 ? 13.980 17.118 -41.146 1.00 91.50 166 ILE A C 1
ATOM 1323 O O . ILE A 1 166 ? 14.402 16.905 -42.288 1.00 91.50 166 ILE A O 1
ATOM 1327 N N . CYS A 1 167 ? 12.812 17.685 -40.895 1.00 91.12 167 CYS A N 1
ATOM 1328 C CA . CYS A 1 167 ? 11.889 18.082 -41.943 1.00 91.12 167 CYS A CA 1
ATOM 1329 C C . CYS A 1 167 ? 11.164 19.378 -41.614 1.00 91.12 167 CYS A C 1
ATOM 1331 O O . CYS A 1 167 ? 10.932 19.690 -40.450 1.00 91.12 167 CYS A O 1
ATOM 1333 N N . ASP A 1 168 ? 10.735 20.061 -42.665 1.00 92.31 168 ASP A N 1
ATOM 1334 C CA . ASP A 1 168 ? 9.783 21.157 -42.552 1.00 92.31 168 ASP A CA 1
ATOM 1335 C C . ASP A 1 168 ? 8.390 20.581 -42.773 1.00 92.31 168 ASP A C 1
ATOM 1337 O O . ASP A 1 168 ? 8.172 19.794 -43.703 1.00 92.31 168 ASP A O 1
ATOM 1341 N N . CYS A 1 169 ? 7.460 20.927 -41.896 1.00 91.38 169 CYS A N 1
ATOM 1342 C CA . CYS A 1 169 ? 6.113 20.389 -41.912 1.00 91.38 169 CYS A CA 1
ATOM 1343 C C . CYS A 1 169 ? 5.114 21.527 -42.074 1.00 91.38 169 CYS A C 1
ATOM 1345 O O . CYS A 1 169 ? 5.116 22.470 -41.290 1.00 91.38 169 CYS A O 1
ATOM 1347 N N . GLU A 1 170 ? 4.239 21.427 -43.071 1.00 90.81 170 GLU A N 1
ATOM 1348 C CA . GLU A 1 170 ? 3.130 22.352 -43.288 1.00 90.81 170 GLU A CA 1
ATOM 1349 C C . GLU A 1 170 ? 1.808 21.592 -43.257 1.00 90.81 170 GLU A C 1
ATOM 1351 O O . GLU A 1 170 ? 1.647 20.570 -43.919 1.00 90.81 170 GLU A O 1
ATOM 1356 N N . VAL A 1 171 ? 0.822 22.114 -42.537 1.00 88.69 171 VAL A N 1
ATOM 1357 C CA . VAL A 1 171 ? -0.530 21.561 -42.478 1.00 88.69 171 VAL A CA 1
ATOM 1358 C C . VAL A 1 171 ? -1.494 22.542 -43.123 1.00 88.69 171 VAL A C 1
ATOM 1360 O O . VAL A 1 171 ? -1.569 23.709 -42.731 1.00 88.69 171 VAL A O 1
ATOM 1363 N N . ARG A 1 172 ? -2.256 22.057 -44.107 1.00 89.69 172 ARG A N 1
ATOM 1364 C CA . ARG A 1 172 ? -3.249 22.839 -44.847 1.00 89.69 172 ARG A CA 1
ATOM 1365 C C . ARG A 1 172 ? -4.663 22.310 -44.652 1.00 89.69 172 ARG A C 1
ATOM 1367 O O . ARG A 1 172 ? -4.897 21.111 -44.783 1.00 89.69 172 ARG A O 1
ATOM 1374 N N . VAL A 1 173 ? -5.611 23.209 -44.416 1.00 87.50 173 VAL A N 1
ATOM 1375 C CA . VAL A 1 173 ? -7.057 22.935 -44.412 1.00 87.50 173 VAL A CA 1
ATOM 1376 C C . VAL A 1 173 ? -7.677 23.794 -45.506 1.00 87.50 173 VAL A C 1
ATOM 1378 O O . VAL A 1 173 ? -7.448 24.997 -45.519 1.00 87.50 173 VAL A O 1
ATOM 1381 N N . ASP A 1 174 ? -8.425 23.195 -46.436 1.00 83.50 174 ASP A N 1
ATOM 1382 C CA . ASP A 1 174 ? -9.062 23.914 -47.557 1.00 83.50 174 ASP A CA 1
ATOM 1383 C C . ASP A 1 174 ? -8.093 24.837 -48.345 1.00 83.50 174 ASP A C 1
ATOM 1385 O O . ASP A 1 174 ? -8.447 25.947 -48.733 1.00 83.50 174 ASP A O 1
ATOM 1389 N N . ASP A 1 175 ? -6.856 24.368 -48.569 1.00 77.94 175 ASP A N 1
ATOM 1390 C CA . ASP A 1 175 ? -5.735 25.085 -49.215 1.00 77.94 175 ASP A CA 1
ATOM 1391 C C . ASP A 1 175 ? -5.158 26.298 -48.443 1.00 77.94 175 ASP A C 1
ATOM 1393 O O . ASP A 1 175 ? -4.255 26.973 -48.942 1.00 77.94 175 ASP A O 1
ATOM 1397 N N . GLU A 1 176 ? -5.581 26.533 -47.197 1.00 83.62 176 GLU A N 1
ATOM 1398 C CA . GLU A 1 176 ? -4.984 27.513 -46.279 1.00 83.62 176 GLU A CA 1
ATOM 1399 C C . GLU A 1 176 ? -4.005 26.834 -45.306 1.00 83.62 176 GLU A C 1
ATOM 1401 O O . GLU A 1 176 ? -4.328 25.803 -44.716 1.00 83.62 176 GLU A O 1
ATOM 1406 N N . ILE A 1 177 ? -2.802 27.397 -45.127 1.00 86.19 177 ILE A N 1
ATOM 1407 C CA . ILE A 1 177 ? -1.822 26.902 -44.145 1.00 86.19 177 ILE A CA 1
ATOM 1408 C C . ILE A 1 177 ? -2.305 27.281 -42.746 1.00 86.19 177 ILE A C 1
ATOM 1410 O O . ILE A 1 177 ? -2.358 28.459 -42.400 1.00 86.19 177 ILE A O 1
ATOM 1414 N N . VAL A 1 178 ? -2.631 26.273 -41.941 1.00 86.38 178 VAL A N 1
ATOM 1415 C CA . VAL A 1 178 ? -3.125 26.450 -40.567 1.00 86.38 178 VAL A CA 1
ATOM 1416 C C . VAL A 1 178 ? -2.034 26.245 -39.523 1.00 86.38 178 VAL A C 1
ATOM 1418 O O . VAL A 1 178 ? -2.171 26.702 -38.389 1.00 86.38 178 VAL A O 1
ATOM 1421 N N . TRP A 1 179 ? -0.953 25.556 -39.894 1.00 87.50 179 TRP A N 1
ATOM 1422 C CA . TRP A 1 179 ? 0.221 25.350 -39.056 1.00 87.50 179 TRP A CA 1
ATOM 1423 C C . TRP A 1 179 ? 1.436 25.024 -39.924 1.00 87.50 179 TRP A C 1
ATOM 1425 O O . TRP A 1 179 ? 1.312 24.332 -40.933 1.00 87.50 179 TRP A O 1
ATOM 1435 N N . SER A 1 180 ? 2.602 25.520 -39.531 1.00 89.00 180 SER A N 1
ATOM 1436 C CA . SER A 1 180 ? 3.873 25.201 -40.168 1.00 89.00 180 SER A CA 1
ATOM 1437 C C . SER A 1 180 ? 4.994 25.290 -39.148 1.00 89.00 180 SER A C 1
ATOM 1439 O O . SER A 1 180 ? 4.984 26.206 -38.322 1.00 89.00 180 SER A O 1
ATOM 1441 N N . ASP A 1 181 ? 5.965 24.397 -39.245 1.00 89.38 181 ASP A N 1
ATOM 1442 C CA . ASP A 1 181 ? 7.186 24.454 -38.451 1.00 89.38 181 ASP A CA 1
ATOM 1443 C C . ASP A 1 181 ? 8.368 23.940 -39.280 1.00 89.38 181 ASP A C 1
ATOM 1445 O O . ASP A 1 181 ? 8.210 23.068 -40.141 1.00 89.38 181 ASP A O 1
ATOM 1449 N N . GLU A 1 182 ? 9.539 24.513 -39.037 1.00 90.12 182 GLU A N 1
ATOM 1450 C CA . GLU A 1 182 ? 10.770 24.250 -39.785 1.00 90.12 182 GLU A CA 1
ATOM 1451 C C . GLU A 1 182 ? 11.778 23.518 -38.890 1.00 90.12 182 GLU A C 1
ATOM 1453 O O . GLU A 1 182 ? 11.772 23.659 -37.669 1.00 90.12 182 GLU A O 1
ATOM 1458 N N . GLU A 1 183 ? 12.663 22.725 -39.495 1.00 87.88 183 GLU A N 1
ATOM 1459 C CA . GLU A 1 183 ? 13.710 21.965 -38.788 1.00 87.88 183 GLU A CA 1
ATOM 1460 C C . GLU A 1 183 ? 13.201 21.004 -37.685 1.00 87.88 183 GLU A C 1
ATOM 1462 O O . GLU A 1 183 ? 13.914 20.704 -36.722 1.00 87.88 183 GLU A O 1
ATOM 1467 N N . LEU A 1 184 ? 11.996 20.445 -37.835 1.00 90.31 184 LEU A N 1
ATOM 1468 C CA . LEU A 1 184 ? 11.448 19.479 -36.881 1.00 90.31 184 LEU A CA 1
ATOM 1469 C C . LEU A 1 184 ? 12.189 18.144 -36.917 1.00 90.31 184 LEU A C 1
ATOM 1471 O O . LEU A 1 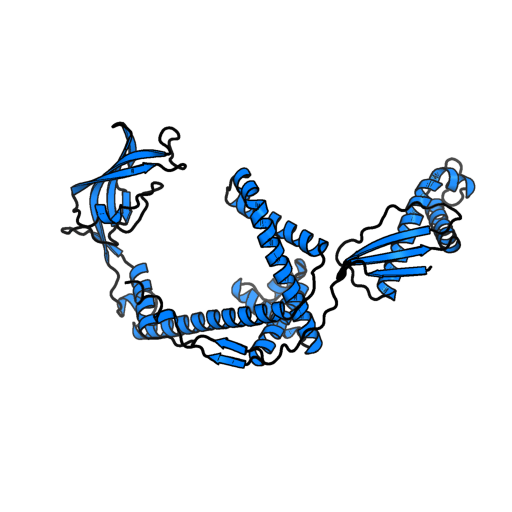184 ? 12.356 17.545 -37.979 1.00 90.31 184 LEU A O 1
ATOM 1475 N N . GLU A 1 185 ? 12.540 17.619 -35.740 1.00 89.38 185 GLU A N 1
ATOM 1476 C CA . GLU A 1 185 ? 13.031 16.248 -35.587 1.00 89.38 185 GLU A CA 1
ATOM 1477 C C . GLU A 1 185 ? 11.860 15.273 -35.406 1.00 89.38 185 GLU A C 1
ATOM 1479 O O . GLU A 1 185 ? 11.212 15.232 -34.359 1.00 89.38 185 GLU A O 1
ATOM 1484 N N . VAL A 1 186 ? 11.599 14.455 -36.428 1.00 88.25 186 VAL A N 1
ATOM 1485 C CA . VAL A 1 186 ? 10.498 13.484 -36.445 1.00 88.25 186 VAL A CA 1
ATOM 1486 C C . VAL A 1 186 ? 11.050 12.069 -36.537 1.00 88.25 186 VAL A C 1
ATOM 1488 O O . VAL A 1 186 ? 11.830 11.737 -37.429 1.00 88.25 186 VAL A O 1
ATOM 1491 N N . MET A 1 187 ? 10.628 11.199 -35.622 1.00 89.12 187 MET A N 1
ATOM 1492 C CA . MET A 1 187 ? 10.958 9.777 -35.679 1.00 89.12 187 MET A CA 1
ATOM 1493 C C . MET A 1 187 ? 10.048 9.073 -36.691 1.00 89.12 187 MET A C 1
ATOM 1495 O O . MET A 1 187 ? 8.830 9.096 -36.543 1.00 89.12 187 MET A O 1
ATOM 1499 N N . VAL A 1 188 ? 10.632 8.394 -37.682 1.00 86.94 188 VAL A N 1
ATOM 1500 C CA . VAL A 1 188 ? 9.896 7.705 -38.761 1.00 86.94 188 VAL A CA 1
ATOM 1501 C C . VAL A 1 188 ? 8.934 6.645 -38.211 1.00 86.94 188 VAL A C 1
ATOM 1503 O O . VAL A 1 188 ? 7.845 6.469 -38.739 1.00 86.94 188 VAL A O 1
ATOM 1506 N N . SER A 1 189 ? 9.316 5.950 -37.137 1.00 84.19 189 SER A N 1
ATOM 1507 C CA . SER A 1 189 ? 8.488 4.945 -36.449 1.00 84.19 189 SER A CA 1
ATOM 1508 C C . SER A 1 189 ? 7.442 5.532 -35.497 1.00 84.19 189 SER A C 1
ATOM 1510 O O . SER A 1 189 ? 6.722 4.773 -34.848 1.00 84.19 189 SER A O 1
ATOM 1512 N N . GLY A 1 190 ? 7.401 6.856 -35.343 1.00 83.00 190 GLY A N 1
ATOM 1513 C CA . GLY A 1 190 ? 6.420 7.530 -34.508 1.00 83.00 190 GLY A CA 1
ATOM 1514 C C . GLY A 1 190 ? 5.033 7.533 -35.147 1.00 83.00 190 GLY A C 1
ATOM 1515 O O . GLY A 1 190 ? 4.870 7.273 -36.336 1.00 83.00 190 GLY A O 1
ATOM 1516 N N . SER A 1 191 ? 4.029 7.848 -34.338 1.00 81.12 191 SER A N 1
ATOM 1517 C CA . SER A 1 191 ? 2.644 8.045 -34.781 1.00 81.12 191 SER A CA 1
ATOM 1518 C C . SER A 1 191 ? 2.155 9.474 -34.560 1.00 81.12 191 SER A C 1
ATOM 1520 O O . SER A 1 191 ? 0.978 9.752 -34.734 1.00 81.12 191 SER A O 1
ATOM 1522 N N . HIS A 1 192 ? 3.036 10.378 -34.131 1.00 81.56 192 HIS A N 1
ATOM 1523 C CA . HIS A 1 192 ? 2.692 11.756 -33.806 1.00 81.56 192 HIS A CA 1
ATOM 1524 C C . HIS A 1 192 ? 3.797 12.697 -34.285 1.00 81.56 192 HIS A C 1
ATOM 1526 O O . HIS A 1 192 ? 4.982 12.371 -34.177 1.00 81.56 192 HIS A O 1
ATOM 1532 N N . ILE A 1 193 ? 3.402 13.870 -34.775 1.00 80.38 193 ILE A N 1
ATOM 1533 C CA . ILE A 1 193 ? 4.290 15.011 -35.009 1.00 80.38 193 ILE A CA 1
ATOM 1534 C C . ILE A 1 193 ? 3.783 16.146 -34.129 1.00 80.38 193 ILE A C 1
ATOM 1536 O O . ILE A 1 193 ? 2.684 16.655 -34.347 1.00 80.38 193 ILE A O 1
ATOM 1540 N N . VAL A 1 194 ? 4.578 16.521 -33.124 1.00 80.38 194 VAL A N 1
ATOM 1541 C CA . VAL A 1 194 ? 4.161 17.461 -32.072 1.00 80.38 194 VAL A CA 1
ATOM 1542 C C . VAL A 1 194 ? 2.851 16.956 -31.435 1.00 80.38 194 VAL A C 1
ATOM 1544 O O . VAL A 1 194 ? 2.848 15.854 -30.888 1.00 80.38 194 VAL A O 1
ATOM 1547 N N . ASP A 1 195 ? 1.740 17.682 -31.571 1.00 73.81 195 ASP A N 1
ATOM 1548 C CA . ASP A 1 195 ? 0.432 17.325 -31.003 1.00 73.81 195 ASP A CA 1
ATOM 1549 C C . ASP A 1 195 ? -0.529 16.701 -32.035 1.00 73.81 195 ASP A C 1
ATOM 1551 O O . ASP A 1 195 ? -1.714 16.501 -31.764 1.00 73.81 195 ASP A O 1
ATOM 1555 N N . ILE A 1 196 ? -0.041 16.409 -33.244 1.00 80.25 196 ILE A N 1
ATOM 1556 C CA . ILE A 1 196 ? -0.852 15.903 -34.352 1.00 80.25 196 ILE A CA 1
ATOM 1557 C C . ILE A 1 196 ? -0.637 14.398 -34.491 1.00 80.25 196 ILE A C 1
ATOM 1559 O O . ILE A 1 196 ? 0.479 13.941 -34.736 1.00 80.25 196 ILE A O 1
ATOM 1563 N N . ASN A 1 197 ? -1.715 13.625 -34.368 1.00 81.31 197 ASN A N 1
ATOM 1564 C CA . ASN A 1 197 ? -1.696 12.184 -34.600 1.00 81.31 197 ASN A CA 1
ATOM 1565 C C . ASN A 1 197 ? -1.654 11.887 -36.107 1.00 81.31 197 ASN A C 1
ATOM 1567 O O . ASN A 1 197 ? -2.497 12.357 -36.870 1.00 81.31 197 ASN A O 1
ATOM 1571 N N . VAL A 1 198 ? -0.683 11.081 -36.523 1.00 83.94 198 VAL A N 1
ATOM 1572 C CA . VAL A 1 198 ? -0.460 10.664 -37.910 1.00 83.94 198 VAL A CA 1
ATOM 1573 C C . VAL A 1 198 ? -0.260 9.142 -37.922 1.00 83.94 198 VAL A C 1
ATOM 1575 O O . VAL A 1 198 ? 0.873 8.664 -37.829 1.00 83.94 198 VAL A O 1
ATOM 1578 N N . PRO A 1 199 ? -1.347 8.353 -38.009 1.00 79.88 199 PRO A N 1
ATOM 1579 C CA . PRO A 1 199 ? -1.281 6.893 -37.889 1.00 79.88 199 PRO A CA 1
ATOM 1580 C C . PRO A 1 199 ? -0.386 6.227 -38.943 1.00 79.88 199 PRO A C 1
ATOM 1582 O O . PRO A 1 199 ? 0.378 5.321 -38.617 1.00 79.88 199 PRO A O 1
ATOM 1585 N N . ASP A 1 200 ? -0.423 6.730 -40.180 1.00 83.69 200 ASP A N 1
ATOM 1586 C CA . ASP A 1 200 ? 0.294 6.157 -41.327 1.00 83.69 200 ASP A CA 1
ATOM 1587 C C . ASP A 1 200 ? 1.660 6.823 -41.574 1.00 83.69 200 ASP A C 1
ATOM 1589 O O . ASP A 1 200 ? 2.233 6.723 -42.663 1.00 83.69 200 ASP A O 1
ATOM 1593 N N . LEU A 1 201 ? 2.202 7.538 -40.582 1.00 85.44 201 LEU A N 1
ATOM 1594 C CA . LEU A 1 201 ? 3.446 8.300 -40.722 1.00 85.44 201 LEU A CA 1
ATOM 1595 C C . LEU A 1 201 ? 4.613 7.417 -41.182 1.00 85.44 201 LEU A C 1
ATOM 1597 O O . LEU A 1 201 ? 5.333 7.755 -42.124 1.00 85.44 201 LEU A O 1
ATOM 1601 N N . LYS A 1 202 ? 4.756 6.250 -40.552 1.00 86.62 202 LYS A N 1
ATOM 1602 C CA . LYS A 1 202 ? 5.797 5.271 -40.866 1.00 86.62 202 LYS A CA 1
ATOM 1603 C C . LYS A 1 202 ? 5.742 4.814 -42.318 1.00 86.62 202 LYS A C 1
ATOM 1605 O O . LYS A 1 202 ? 6.759 4.853 -43.010 1.00 86.62 202 LYS A O 1
ATOM 1610 N N . ASP A 1 203 ? 4.572 4.400 -42.785 1.00 86.31 203 ASP A N 1
ATOM 1611 C CA . ASP A 1 203 ? 4.422 3.818 -44.119 1.00 86.31 203 ASP A CA 1
ATOM 1612 C C . ASP A 1 203 ? 4.665 4.850 -45.229 1.00 86.31 203 ASP A C 1
ATOM 1614 O O . ASP A 1 203 ? 5.163 4.499 -46.299 1.00 86.31 203 ASP A O 1
ATOM 1618 N N . ASN A 1 204 ? 4.393 6.128 -44.950 1.00 86.38 204 ASN A N 1
ATOM 1619 C CA . ASN A 1 204 ? 4.618 7.232 -45.883 1.00 86.38 204 ASN A CA 1
ATOM 1620 C C . ASN A 1 204 ? 6.063 7.766 -45.880 1.00 86.38 204 ASN A C 1
ATOM 1622 O O . ASN A 1 204 ? 6.542 8.262 -46.902 1.00 86.38 204 ASN A O 1
ATOM 1626 N N . LEU A 1 205 ? 6.777 7.683 -44.752 1.00 85.75 205 LEU A N 1
ATOM 1627 C CA . LEU A 1 205 ? 8.153 8.183 -44.638 1.00 85.75 205 LEU A CA 1
ATOM 1628 C C . LEU A 1 205 ? 9.218 7.129 -44.971 1.00 85.75 205 LEU A C 1
ATOM 1630 O O . LEU A 1 205 ? 10.311 7.480 -45.428 1.00 85.75 205 LEU A O 1
ATOM 1634 N N . VAL A 1 206 ? 8.936 5.840 -44.764 1.00 88.69 206 VAL A N 1
ATOM 1635 C CA . VAL A 1 206 ? 9.880 4.766 -45.097 1.00 88.69 206 VAL A CA 1
ATOM 1636 C C . VAL A 1 206 ? 10.113 4.721 -46.609 1.00 88.69 206 VAL A C 1
ATOM 1638 O O . VAL A 1 206 ? 9.200 4.586 -47.415 1.00 88.69 206 VAL A O 1
ATOM 1641 N N . GLY A 1 207 ? 11.380 4.765 -47.016 1.00 84.81 207 GLY A N 1
ATOM 1642 C CA . GLY A 1 207 ? 11.770 4.727 -48.425 1.00 84.81 207 GLY A CA 1
ATOM 1643 C C . GLY A 1 207 ? 12.038 6.096 -49.057 1.00 84.81 207 GLY A C 1
ATOM 1644 O O . GLY A 1 207 ? 12.650 6.126 -50.134 1.00 84.81 207 GLY A O 1
ATOM 1645 N N . SER A 1 208 ? 11.663 7.183 -48.382 1.00 87.31 208 SER A N 1
ATOM 1646 C CA . SER A 1 208 ? 11.895 8.569 -48.807 1.00 87.31 208 SER A CA 1
ATOM 1647 C C . SER A 1 208 ? 13.357 8.983 -48.630 1.00 87.31 208 SER A C 1
ATOM 1649 O O . SER A 1 208 ? 14.106 8.373 -47.866 1.00 87.31 208 SER A O 1
ATOM 1651 N N . LYS A 1 209 ? 13.813 9.986 -49.376 1.00 88.62 209 LYS A N 1
ATOM 1652 C CA . LYS A 1 209 ? 15.187 10.505 -49.346 1.00 88.62 209 LYS A CA 1
ATOM 1653 C C . LYS A 1 209 ? 15.212 11.948 -48.853 1.00 88.62 209 LYS A C 1
ATOM 1655 O O . LYS A 1 209 ? 14.211 12.651 -48.905 1.00 88.62 209 LYS A O 1
ATOM 1660 N N . SER A 1 210 ? 16.388 12.410 -48.437 1.00 87.12 210 SER A N 1
ATOM 1661 C CA . SER A 1 210 ? 16.630 13.841 -48.242 1.00 87.12 210 SER A CA 1
ATOM 1662 C C . SER A 1 210 ? 16.336 14.605 -49.537 1.00 87.12 210 SER A C 1
ATOM 1664 O O . SER A 1 210 ? 16.840 14.241 -50.602 1.00 87.12 210 SER A O 1
ATOM 1666 N N . GLY A 1 211 ? 15.518 15.645 -49.429 1.00 84.38 211 GLY A N 1
ATOM 1667 C CA . GLY A 1 211 ? 14.970 16.444 -50.520 1.00 84.38 211 GLY A CA 1
ATOM 1668 C C . GLY A 1 211 ? 13.596 15.989 -51.026 1.00 84.38 211 GLY A C 1
ATOM 1669 O O . GLY A 1 211 ? 13.010 16.701 -51.841 1.00 84.38 211 GLY A O 1
ATOM 1670 N N . ASP A 1 212 ? 13.073 14.841 -50.580 1.00 88.69 212 ASP A N 1
ATOM 1671 C CA . ASP A 1 212 ? 11.739 14.384 -50.980 1.00 88.69 212 ASP A CA 1
ATOM 1672 C C . ASP A 1 212 ? 10.644 15.125 -50.197 1.00 88.69 212 ASP A C 1
ATOM 1674 O O . ASP A 1 212 ? 10.807 15.484 -49.027 1.00 88.69 212 ASP A O 1
ATOM 1678 N N . LYS A 1 213 ? 9.502 15.314 -50.861 1.00 90.44 213 LYS A N 1
ATOM 1679 C CA . LYS A 1 213 ? 8.276 15.859 -50.278 1.00 90.44 213 LYS A CA 1
ATOM 1680 C C . LYS A 1 213 ? 7.227 14.764 -50.190 1.00 90.44 213 LYS A C 1
ATOM 1682 O O . LYS A 1 213 ? 6.938 14.110 -51.193 1.00 90.44 213 LYS A O 1
ATOM 1687 N N . VAL A 1 214 ? 6.658 14.582 -49.008 1.00 90.69 214 VAL A N 1
ATOM 1688 C CA . VAL A 1 214 ? 5.614 13.593 -48.732 1.00 90.69 214 VAL A CA 1
ATOM 1689 C C . VAL A 1 214 ? 4.357 14.337 -48.308 1.00 90.69 214 VAL A C 1
ATOM 1691 O O . VAL A 1 214 ? 4.428 15.235 -47.479 1.00 90.69 214 VAL A O 1
ATOM 1694 N N . THR A 1 215 ? 3.206 13.983 -48.871 1.00 90.12 215 THR A N 1
ATOM 1695 C CA . THR A 1 215 ? 1.916 14.557 -48.468 1.00 90.12 215 THR A CA 1
ATOM 1696 C C . THR A 1 215 ? 1.053 13.463 -47.864 1.00 90.12 215 THR A C 1
ATOM 1698 O O . THR A 1 215 ? 0.860 12.428 -48.497 1.00 90.12 215 THR A O 1
ATOM 1701 N N . ILE A 1 216 ? 0.547 13.697 -46.655 1.00 89.31 216 ILE A N 1
ATOM 1702 C CA . ILE A 1 216 ? -0.263 12.754 -45.883 1.00 89.31 216 ILE A CA 1
ATOM 1703 C C . ILE A 1 216 ? -1.590 13.432 -45.538 1.00 89.31 216 ILE A C 1
ATOM 1705 O O . ILE A 1 216 ? -1.603 14.564 -45.052 1.00 89.31 216 ILE A O 1
ATOM 1709 N N . ASP A 1 217 ? -2.705 12.753 -45.793 1.00 88.06 217 ASP A N 1
ATOM 1710 C CA . ASP A 1 217 ? -4.019 13.195 -45.324 1.00 88.06 217 ASP A CA 1
ATOM 1711 C C . ASP A 1 217 ? -4.162 12.847 -43.830 1.00 88.06 217 ASP A C 1
ATOM 1713 O O . ASP A 1 217 ? -3.913 11.713 -43.422 1.00 88.06 217 ASP A O 1
ATOM 1717 N N . ILE A 1 218 ? -4.535 13.826 -43.008 1.00 87.38 218 ILE A N 1
ATOM 1718 C CA . ILE A 1 218 ? -4.632 13.706 -41.546 1.00 87.38 218 ILE A CA 1
ATOM 1719 C C . ILE A 1 218 ? -5.942 14.300 -41.024 1.00 87.38 218 ILE A C 1
ATOM 1721 O O . ILE A 1 218 ? -6.578 15.120 -41.686 1.00 87.38 218 ILE A O 1
ATOM 1725 N N . GLU A 1 219 ? -6.329 13.929 -39.807 1.00 85.88 219 GLU A N 1
ATOM 1726 C CA . GLU A 1 219 ? -7.435 14.558 -39.081 1.00 85.88 219 GLU A CA 1
ATOM 1727 C C . GLU A 1 219 ? -6.897 15.315 -37.867 1.00 85.88 219 GLU A C 1
ATOM 1729 O O . GLU A 1 219 ? -6.113 14.787 -37.077 1.00 85.88 219 GLU A O 1
ATOM 1734 N N . LEU A 1 220 ? -7.307 16.575 -37.718 1.00 83.00 220 LEU A N 1
ATOM 1735 C CA . LEU A 1 220 ? -6.900 17.411 -36.592 1.00 83.00 220 LEU A CA 1
ATOM 1736 C C . LEU A 1 220 ? -7.744 17.069 -35.362 1.00 83.00 220 LEU A C 1
ATOM 1738 O O . LEU A 1 220 ? -8.964 17.159 -35.417 1.00 83.00 220 LEU A O 1
ATOM 1742 N N . GLY A 1 221 ? -7.114 16.697 -34.247 1.00 80.69 221 GLY A N 1
ATOM 1743 C CA . GLY A 1 221 ? -7.830 16.325 -33.021 1.00 80.69 221 GLY A CA 1
ATOM 1744 C C . GLY A 1 221 ? -8.438 17.508 -32.251 1.00 80.69 221 GLY A C 1
ATOM 1745 O O . GLY A 1 221 ? -8.156 18.677 -32.529 1.00 80.69 221 GLY A O 1
ATOM 1746 N N . ASP A 1 222 ? -9.221 17.192 -31.214 1.00 76.50 222 ASP A N 1
ATOM 1747 C CA . ASP A 1 222 ? -9.882 18.160 -30.316 1.00 76.50 222 ASP A CA 1
ATOM 1748 C C . ASP A 1 222 ? -8.916 19.116 -29.595 1.00 76.50 222 ASP A C 1
ATOM 1750 O O . ASP A 1 222 ? -9.299 20.220 -29.206 1.00 76.50 222 ASP A O 1
ATOM 1754 N N . ASN A 1 223 ? -7.651 18.718 -29.444 1.00 67.81 223 ASN A N 1
ATOM 1755 C CA . ASN A 1 223 ? -6.624 19.491 -28.743 1.00 67.81 223 ASN A CA 1
ATOM 1756 C C . ASN A 1 223 ? -5.800 20.403 -29.665 1.00 67.81 223 ASN A C 1
ATOM 1758 O O . ASN A 1 223 ? -4.837 21.015 -29.211 1.00 67.81 223 ASN A O 1
ATOM 1762 N N . PHE A 1 224 ? -6.156 20.526 -30.950 1.00 74.62 224 PHE A N 1
ATOM 1763 C CA . PHE A 1 224 ? -5.408 21.376 -31.878 1.00 74.62 224 PHE A CA 1
ATOM 1764 C C . PHE A 1 224 ? -5.456 22.860 -31.464 1.00 74.62 224 PHE A C 1
ATOM 1766 O O . PHE A 1 224 ? -6.506 23.380 -31.060 1.00 74.62 224 PHE A O 1
ATOM 1773 N N . SER A 1 225 ? -4.324 23.559 -31.595 1.00 70.81 225 SER A N 1
ATOM 1774 C CA . SER A 1 225 ? -4.114 24.929 -31.097 1.00 70.81 225 SER A CA 1
ATOM 1775 C C . SER A 1 225 ? -5.091 25.968 -31.657 1.00 70.81 225 SER A C 1
ATOM 1777 O O . SER A 1 225 ? -5.354 26.974 -31.001 1.00 70.81 225 SER A O 1
ATOM 1779 N N . VAL A 1 226 ? -5.665 25.732 -32.844 1.00 74.50 226 VAL A N 1
ATOM 1780 C CA . VAL A 1 226 ? -6.646 26.629 -33.472 1.00 74.50 226 VAL A CA 1
ATOM 1781 C C . VAL A 1 226 ? -8.038 25.996 -33.450 1.00 74.50 226 VAL A C 1
ATOM 1783 O O . VAL A 1 226 ? -8.321 25.067 -34.206 1.00 74.50 226 VAL A O 1
ATOM 1786 N N . GLU A 1 227 ? -8.935 26.535 -32.616 1.00 76.31 227 GLU A N 1
ATOM 1787 C CA . GLU A 1 227 ? -10.287 25.992 -32.381 1.00 76.31 227 GLU A CA 1
ATOM 1788 C C . GLU A 1 227 ? -11.108 25.778 -33.662 1.00 76.31 227 GLU A C 1
ATOM 1790 O O . GLU A 1 227 ? -11.853 24.809 -33.773 1.00 76.31 227 GLU A O 1
ATOM 1795 N N . GLN A 1 228 ? -10.940 26.649 -34.658 1.00 77.25 228 GLN A N 1
ATOM 1796 C CA . GLN A 1 228 ? -11.712 26.633 -35.907 1.00 77.25 228 GLN A CA 1
ATOM 1797 C C . GLN A 1 228 ? -11.335 25.490 -36.868 1.00 77.25 228 GLN A C 1
ATOM 1799 O O . GLN A 1 228 ? -12.060 25.238 -37.840 1.00 77.25 228 GLN A O 1
ATOM 1804 N N . HIS A 1 229 ? -10.213 24.809 -36.610 1.00 76.38 229 HIS A N 1
ATOM 1805 C CA . HIS A 1 229 ? -9.702 23.710 -37.434 1.00 76.38 229 HIS A CA 1
ATOM 1806 C C . HIS A 1 229 ? -9.695 22.356 -36.711 1.00 76.38 229 HIS A C 1
ATOM 1808 O O . HIS A 1 229 ? -9.301 21.360 -37.308 1.00 76.38 229 HIS A O 1
ATOM 1814 N N . ARG A 1 230 ? -10.184 22.287 -35.466 1.00 81.69 230 ARG A N 1
ATOM 1815 C CA . ARG A 1 230 ? -10.382 21.019 -34.745 1.00 81.69 230 ARG A CA 1
ATOM 1816 C C . ARG A 1 230 ? -11.390 20.129 -35.480 1.00 81.69 230 ARG A C 1
ATOM 1818 O O . ARG A 1 230 ? -12.376 20.626 -36.024 1.00 81.69 230 ARG A O 1
ATOM 1825 N N . ASN A 1 231 ? -11.140 18.823 -35.491 1.00 82.25 231 ASN A N 1
ATOM 1826 C CA . ASN A 1 231 ? -11.934 17.777 -36.152 1.00 82.25 231 ASN A CA 1
ATOM 1827 C C . ASN A 1 231 ? -12.138 17.967 -37.661 1.00 82.25 231 ASN A C 1
ATOM 1829 O O . ASN A 1 231 ? -13.099 17.447 -38.231 1.00 82.25 231 ASN A O 1
ATOM 1833 N N . LYS A 1 232 ? -11.257 18.724 -38.324 1.00 85.50 232 LYS A N 1
ATOM 1834 C CA . LYS A 1 232 ? -11.251 18.850 -39.784 1.00 85.50 232 LYS A CA 1
ATOM 1835 C C . LYS A 1 232 ? -10.166 17.974 -40.394 1.00 85.50 232 LYS A C 1
ATOM 1837 O O . LYS A 1 232 ? -9.091 17.804 -39.820 1.00 85.50 232 LYS A O 1
ATOM 1842 N N . SER A 1 233 ? -10.445 17.468 -41.591 1.00 86.44 233 SER A N 1
ATOM 1843 C CA . SER A 1 233 ? -9.436 16.837 -42.435 1.00 86.44 233 SER A CA 1
ATOM 1844 C C . SER A 1 233 ? -8.463 17.897 -42.954 1.00 86.44 233 SER A C 1
ATOM 1846 O O . SER A 1 233 ? -8.878 18.969 -43.402 1.00 86.44 233 SER A O 1
ATOM 1848 N N . ALA A 1 234 ? -7.173 17.595 -42.895 1.00 88.31 234 ALA A N 1
ATOM 1849 C CA . ALA A 1 234 ? -6.093 18.463 -43.330 1.00 88.31 234 ALA A CA 1
ATOM 1850 C C . ALA A 1 234 ? -5.073 17.668 -44.154 1.00 88.31 234 ALA A C 1
ATOM 1852 O O . ALA A 1 234 ? -5.001 16.443 -44.076 1.00 88.31 234 ALA A O 1
ATOM 1853 N N . LYS A 1 235 ? -4.262 18.372 -44.939 1.00 89.06 235 LYS A N 1
ATOM 1854 C CA . LYS A 1 235 ? -3.125 17.800 -45.662 1.00 89.06 235 LYS A CA 1
ATOM 1855 C C . LYS A 1 235 ? -1.838 18.243 -45.008 1.00 89.06 235 LYS A C 1
ATOM 1857 O O . LYS A 1 235 ? -1.578 19.439 -44.929 1.00 89.06 235 LYS A O 1
ATOM 1862 N N . MET A 1 236 ? -1.040 17.281 -44.575 1.00 89.31 236 MET A N 1
ATOM 1863 C CA . MET A 1 236 ? 0.290 17.508 -44.037 1.00 89.31 236 MET A CA 1
ATOM 1864 C C . MET A 1 236 ? 1.328 17.294 -45.138 1.00 89.31 236 MET A C 1
ATOM 1866 O O . MET A 1 236 ? 1.456 16.191 -45.662 1.00 89.31 236 MET A O 1
ATOM 1870 N N . GLU A 1 237 ? 2.058 18.340 -45.504 1.00 90.75 237 GLU A N 1
ATOM 1871 C CA . GLU A 1 237 ? 3.198 18.290 -46.416 1.00 90.75 237 GLU A CA 1
ATOM 1872 C C . GLU A 1 237 ? 4.493 18.279 -45.593 1.00 90.75 237 GLU A C 1
ATOM 1874 O O . GLU A 1 237 ? 4.795 19.233 -44.883 1.00 90.75 237 GLU A O 1
ATOM 1879 N N . ILE A 1 238 ? 5.256 17.193 -45.693 1.00 91.50 238 ILE A N 1
ATOM 1880 C CA . ILE A 1 238 ? 6.530 16.983 -45.005 1.00 91.50 238 ILE A CA 1
ATOM 1881 C C . ILE A 1 238 ? 7.649 17.086 -46.041 1.00 91.50 238 ILE A C 1
ATOM 1883 O O . ILE A 1 238 ? 7.757 16.245 -46.937 1.00 91.50 238 ILE A O 1
ATOM 1887 N N . SER A 1 239 ? 8.495 18.105 -45.918 1.00 91.94 239 SER A N 1
ATOM 1888 C CA . SER A 1 239 ? 9.696 18.290 -46.736 1.00 91.94 239 SER A CA 1
ATOM 1889 C C . SER A 1 239 ? 10.913 17.778 -45.971 1.00 91.94 239 SER A C 1
ATOM 1891 O O . SER A 1 239 ? 11.307 18.359 -44.966 1.00 91.94 239 SER A O 1
ATOM 1893 N N . ILE A 1 240 ? 11.506 16.668 -46.412 1.00 91.75 240 ILE A N 1
ATOM 1894 C CA . ILE A 1 240 ? 12.603 16.014 -45.686 1.00 91.75 240 ILE A CA 1
ATOM 1895 C C . ILE A 1 240 ? 13.920 16.720 -46.010 1.00 91.75 240 ILE A C 1
ATOM 1897 O O . ILE A 1 240 ? 14.425 16.600 -47.123 1.00 91.75 240 ILE A O 1
ATOM 1901 N N . ASN A 1 241 ? 14.534 17.379 -45.034 1.00 89.94 241 ASN A N 1
ATOM 1902 C CA . ASN A 1 241 ? 15.805 18.082 -45.211 1.00 89.94 241 ASN A CA 1
ATOM 1903 C C . ASN A 1 241 ? 16.996 17.147 -44.981 1.00 89.94 241 ASN A C 1
ATOM 1905 O O . ASN A 1 241 ? 17.869 17.003 -45.840 1.00 89.94 241 ASN A O 1
ATOM 1909 N N . GLU A 1 242 ? 17.009 16.442 -43.851 1.00 89.25 242 GLU A N 1
ATOM 1910 C CA . GLU A 1 242 ? 18.099 15.547 -43.465 1.00 89.25 242 GLU A CA 1
ATOM 1911 C C . GLU A 1 242 ? 17.547 14.244 -42.882 1.00 89.25 242 GLU A C 1
ATOM 1913 O O . GLU A 1 242 ? 16.495 14.221 -42.254 1.00 89.25 242 GLU A O 1
ATOM 1918 N N . ILE A 1 243 ? 18.256 13.135 -43.095 1.00 89.88 243 ILE A N 1
ATOM 1919 C CA . ILE A 1 243 ? 17.942 11.856 -42.455 1.00 89.88 243 ILE A CA 1
ATOM 1920 C C . ILE A 1 243 ? 19.082 11.537 -41.493 1.00 89.88 243 ILE A C 1
ATOM 1922 O O . ILE A 1 243 ? 20.233 11.374 -41.905 1.00 89.88 243 ILE A O 1
ATOM 1926 N N . LYS A 1 244 ? 18.764 11.416 -40.211 1.00 89.50 244 LYS A N 1
ATOM 1927 C CA . LYS A 1 244 ? 19.651 10.954 -39.148 1.00 89.50 244 LYS A CA 1
ATOM 1928 C C . LYS A 1 244 ? 19.287 9.515 -38.790 1.00 89.50 244 LYS A C 1
ATOM 1930 O O . LYS A 1 244 ? 18.150 9.208 -38.456 1.00 89.50 244 LYS A O 1
ATOM 1935 N N . ARG A 1 245 ? 20.263 8.613 -38.823 1.00 87.31 245 ARG A N 1
ATOM 1936 C CA . ARG A 1 245 ? 20.078 7.216 -38.420 1.00 87.31 245 ARG A CA 1
ATOM 1937 C C . ARG A 1 245 ? 20.639 6.995 -37.022 1.00 87.31 245 ARG A C 1
ATOM 1939 O O . ARG A 1 245 ? 21.806 7.348 -36.809 1.00 87.31 245 ARG A O 1
ATOM 1946 N N . PRO A 1 246 ? 19.883 6.394 -36.086 1.00 85.88 246 PRO A N 1
ATOM 1947 C CA . PRO A 1 246 ? 20.466 5.936 -34.838 1.00 85.88 246 PRO A CA 1
ATOM 1948 C C . PRO A 1 246 ? 21.536 4.892 -35.149 1.00 85.88 246 PRO A C 1
ATOM 1950 O O . PRO A 1 246 ? 21.279 3.847 -35.747 1.00 85.88 246 PRO A O 1
ATOM 1953 N N . LYS A 1 247 ? 22.772 5.200 -34.768 1.00 83.94 247 LYS A N 1
ATOM 1954 C CA . LYS A 1 247 ? 23.873 4.251 -34.764 1.00 83.94 247 LYS A CA 1
ATOM 1955 C C . LYS A 1 247 ? 24.079 3.818 -33.323 1.00 83.94 247 LYS A C 1
ATOM 1957 O O . LYS A 1 247 ? 24.721 4.519 -32.540 1.00 83.94 247 LYS A O 1
ATOM 1962 N N . SER A 1 248 ? 23.474 2.690 -32.973 1.00 83.69 248 SER A N 1
ATOM 1963 C CA . SER A 1 248 ? 23.706 2.057 -31.682 1.00 83.69 248 SER A CA 1
ATOM 1964 C C . SER A 1 248 ? 25.153 1.542 -31.627 1.00 83.69 248 SER A C 1
ATOM 1966 O O . SER A 1 248 ? 25.638 1.012 -32.633 1.00 83.69 248 SER A O 1
ATOM 1968 N N . PRO A 1 249 ? 25.874 1.742 -30.512 1.00 83.94 249 PRO A N 1
ATOM 1969 C CA . PRO A 1 249 ? 27.204 1.172 -30.329 1.00 83.94 249 PRO A CA 1
ATOM 1970 C C . PRO A 1 249 ? 27.155 -0.358 -30.412 1.00 83.94 249 PRO A C 1
ATOM 1972 O O . PRO A 1 249 ? 26.181 -0.983 -29.982 1.00 83.94 249 PRO A O 1
ATOM 1975 N N . GLU A 1 250 ? 28.203 -0.968 -30.960 1.00 85.62 250 GLU A N 1
ATOM 1976 C CA . GLU A 1 250 ? 28.334 -2.424 -30.919 1.00 85.62 250 GLU A CA 1
ATOM 1977 C C . GLU A 1 250 ? 28.437 -2.890 -29.459 1.00 85.62 250 GLU A C 1
ATOM 1979 O O . GLU A 1 250 ? 28.856 -2.145 -28.573 1.00 85.62 250 GLU A O 1
ATOM 1984 N N . ILE A 1 251 ? 27.987 -4.113 -29.182 1.00 86.44 251 ILE A N 1
ATOM 1985 C CA . ILE A 1 251 ? 28.055 -4.681 -27.833 1.00 86.44 251 ILE A CA 1
ATOM 1986 C C . ILE A 1 251 ? 29.485 -5.196 -27.616 1.00 86.44 251 ILE A C 1
ATOM 1988 O O . ILE A 1 251 ? 29.763 -6.387 -27.758 1.00 86.44 251 ILE A O 1
ATOM 1992 N N . ASP A 1 252 ? 30.390 -4.268 -27.317 1.00 88.31 252 ASP A N 1
ATOM 1993 C CA . ASP A 1 252 ? 31.829 -4.479 -27.162 1.00 88.31 252 ASP A CA 1
ATOM 1994 C C . ASP A 1 252 ? 32.392 -3.798 -25.892 1.00 88.31 252 ASP A C 1
ATOM 1996 O O . ASP A 1 252 ? 31.665 -3.197 -25.090 1.00 88.31 252 ASP A O 1
ATOM 2000 N N . ASP A 1 253 ? 33.700 -3.947 -25.656 1.00 89.25 253 ASP A N 1
ATOM 2001 C CA . ASP A 1 253 ? 34.345 -3.410 -24.452 1.00 89.25 253 ASP A CA 1
ATOM 2002 C C . ASP A 1 253 ? 34.304 -1.869 -24.418 1.00 89.25 253 ASP A C 1
ATOM 2004 O O . ASP A 1 253 ? 34.466 -1.272 -23.352 1.00 89.25 253 ASP A O 1
ATOM 2008 N N . GLU A 1 254 ? 34.069 -1.198 -25.553 1.00 85.69 254 GLU A N 1
ATOM 2009 C CA . GLU A 1 254 ? 33.867 0.252 -25.586 1.00 85.69 254 GLU A CA 1
ATOM 2010 C C . GLU A 1 254 ? 32.500 0.624 -25.010 1.00 85.69 254 GLU A C 1
ATOM 2012 O O . GLU A 1 254 ? 32.422 1.542 -24.186 1.00 85.69 254 GLU A O 1
ATOM 2017 N N . LEU A 1 255 ? 31.439 -0.114 -25.363 1.00 85.75 255 LEU A N 1
ATOM 2018 C CA . LEU A 1 255 ? 30.124 0.051 -24.738 1.00 85.75 255 LEU A CA 1
ATOM 2019 C C . LEU A 1 255 ? 30.205 -0.185 -23.227 1.00 85.75 255 LEU A C 1
ATOM 2021 O O . LEU A 1 255 ? 29.675 0.620 -22.460 1.00 85.75 255 LEU A O 1
ATOM 2025 N N . ALA A 1 256 ? 30.903 -1.237 -22.792 1.00 88.00 256 ALA A N 1
ATOM 2026 C CA . ALA A 1 256 ? 31.106 -1.521 -21.371 1.00 88.00 256 ALA A CA 1
ATOM 2027 C C . ALA A 1 256 ? 31.765 -0.341 -20.638 1.00 88.00 256 ALA A C 1
ATOM 2029 O O . ALA A 1 256 ? 31.256 0.112 -19.608 1.00 88.00 256 ALA A O 1
ATOM 2030 N N . LYS A 1 257 ? 32.818 0.243 -21.220 1.00 88.19 257 LYS A N 1
ATOM 2031 C CA . LYS A 1 257 ? 33.511 1.405 -20.641 1.00 88.19 257 LYS A CA 1
ATOM 2032 C C . LYS A 1 257 ? 32.632 2.645 -20.563 1.00 88.19 257 LYS A C 1
ATOM 2034 O O . LYS A 1 257 ? 32.711 3.376 -19.578 1.00 88.19 257 LYS A O 1
ATOM 2039 N N . GLN A 1 258 ? 31.755 2.871 -21.543 1.00 83.62 258 GLN A N 1
ATOM 2040 C CA . GLN A 1 258 ? 30.798 3.986 -21.501 1.00 83.62 258 GLN A CA 1
ATOM 2041 C C . GLN A 1 258 ? 29.818 3.889 -20.327 1.00 83.62 258 GLN A C 1
ATOM 2043 O O . GLN A 1 258 ? 29.344 4.916 -19.837 1.00 83.62 258 GLN A O 1
ATOM 2048 N N . VAL A 1 259 ? 29.504 2.671 -19.876 1.00 83.38 259 VAL A N 1
ATOM 2049 C CA . VAL A 1 259 ? 28.618 2.427 -18.729 1.00 83.38 259 VAL A CA 1
ATOM 2050 C C . VAL A 1 259 ? 29.370 2.128 -17.428 1.00 83.38 259 VAL A C 1
ATOM 2052 O O . VAL A 1 259 ? 28.729 1.866 -16.413 1.00 83.38 259 VAL A O 1
ATOM 2055 N N . GLY A 1 260 ? 30.702 2.250 -17.431 1.00 85.94 260 GLY A N 1
ATOM 2056 C CA . GLY A 1 260 ? 31.544 2.164 -16.236 1.00 85.94 260 GLY A CA 1
ATOM 2057 C C . GLY A 1 260 ? 32.079 0.768 -15.901 1.00 85.94 260 GLY A C 1
ATOM 2058 O O . GLY A 1 260 ? 32.426 0.539 -14.746 1.00 85.94 260 GLY A O 1
ATOM 2059 N N . TYR A 1 261 ? 32.146 -0.143 -16.876 1.00 90.38 261 TYR A N 1
ATOM 2060 C CA . TYR A 1 261 ? 32.719 -1.491 -16.741 1.00 90.38 261 TYR A CA 1
ATOM 2061 C C . TYR A 1 261 ? 33.935 -1.658 -17.655 1.00 90.38 261 TYR A C 1
ATOM 2063 O O . TYR A 1 261 ? 33.995 -1.043 -18.718 1.00 90.38 261 TYR A O 1
ATOM 2071 N N . ASP A 1 262 ? 34.901 -2.499 -17.283 1.00 86.38 262 ASP A N 1
ATOM 2072 C CA . ASP A 1 262 ? 36.140 -2.620 -18.059 1.00 86.38 262 ASP A CA 1
ATOM 2073 C C . ASP A 1 262 ? 35.966 -3.502 -19.307 1.00 86.38 262 ASP A C 1
ATOM 2075 O O . ASP A 1 262 ? 36.639 -3.273 -20.319 1.00 86.38 262 ASP A O 1
ATOM 2079 N N . THR A 1 263 ? 35.050 -4.481 -19.252 1.00 91.69 263 THR A N 1
ATOM 2080 C CA . THR A 1 263 ? 34.785 -5.443 -20.339 1.00 91.69 263 THR A CA 1
ATOM 2081 C C . THR A 1 263 ? 33.296 -5.763 -20.520 1.00 91.69 263 THR A C 1
ATOM 2083 O O . THR A 1 263 ? 32.495 -5.656 -19.586 1.00 91.69 263 THR A O 1
ATOM 2086 N N . VAL A 1 264 ? 32.909 -6.249 -21.707 1.00 88.38 264 VAL A N 1
ATOM 2087 C CA . VAL A 1 264 ? 31.552 -6.783 -21.963 1.00 88.38 264 VAL A CA 1
ATOM 2088 C C . VAL A 1 264 ? 31.237 -7.961 -21.061 1.00 88.38 264 VAL A C 1
ATOM 2090 O O . VAL A 1 264 ? 30.084 -8.140 -20.680 1.00 88.38 264 VAL A O 1
ATOM 2093 N N . GLY A 1 265 ? 32.239 -8.776 -20.724 1.00 89.62 265 GLY A N 1
ATOM 2094 C CA . GLY A 1 265 ? 32.062 -9.915 -19.827 1.00 89.62 265 GLY A CA 1
ATOM 2095 C C . GLY A 1 265 ? 31.542 -9.475 -18.459 1.00 89.62 265 GLY A C 1
ATOM 2096 O O . GLY A 1 265 ? 30.542 -10.009 -17.981 1.00 89.62 265 GLY A O 1
ATOM 2097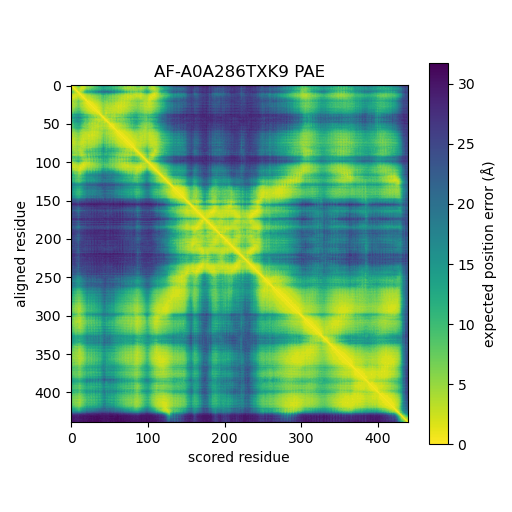 N N . GLU A 1 266 ? 32.159 -8.443 -17.880 1.00 89.06 266 GLU A N 1
ATOM 2098 C CA . GLU A 1 266 ? 31.717 -7.848 -16.612 1.00 89.06 266 GLU A CA 1
ATOM 2099 C C . GLU A 1 266 ? 30.325 -7.223 -16.725 1.00 89.06 266 GLU A C 1
ATOM 2101 O O . GLU A 1 266 ? 29.481 -7.416 -15.846 1.00 89.06 266 GLU A O 1
ATOM 2106 N N . LEU A 1 267 ? 30.052 -6.524 -17.832 1.00 88.94 267 LEU A N 1
ATOM 2107 C CA . LEU A 1 267 ? 28.736 -5.947 -18.091 1.00 88.94 267 LEU A CA 1
ATOM 2108 C C . LEU A 1 267 ? 27.654 -7.036 -18.203 1.00 88.94 267 LEU A C 1
ATOM 2110 O O . LEU A 1 267 ? 26.582 -6.893 -17.614 1.00 88.94 267 LEU A O 1
ATOM 2114 N N . LYS A 1 268 ? 27.931 -8.142 -18.906 1.00 90.12 268 LYS A N 1
ATOM 2115 C CA . LYS A 1 268 ? 27.026 -9.297 -19.028 1.00 90.12 268 LYS A CA 1
ATOM 2116 C C . LYS A 1 268 ? 26.759 -9.943 -17.674 1.00 90.12 268 LYS A C 1
ATOM 2118 O O . LYS A 1 268 ? 25.602 -10.208 -17.355 1.00 90.12 268 LYS A O 1
ATOM 2123 N N . GLU A 1 269 ? 27.788 -10.155 -16.856 1.00 90.56 269 GLU A N 1
ATOM 2124 C CA . GLU A 1 269 ? 27.622 -10.729 -15.516 1.00 90.56 269 GLU A CA 1
ATOM 2125 C C . GLU A 1 269 ? 26.778 -9.817 -14.614 1.00 90.56 269 GLU A C 1
ATOM 2127 O O . GLU A 1 269 ? 25.867 -10.278 -13.918 1.00 90.56 269 GLU A O 1
ATOM 2132 N N . PHE A 1 270 ? 27.031 -8.508 -14.657 1.00 89.25 270 PHE A N 1
ATOM 2133 C CA . PHE A 1 270 ? 26.247 -7.533 -13.909 1.00 89.25 270 PHE A CA 1
ATOM 2134 C C . PHE A 1 270 ? 24.783 -7.492 -14.373 1.00 89.25 270 PHE A C 1
ATOM 2136 O O . PHE A 1 270 ? 23.874 -7.529 -13.539 1.00 89.25 270 PHE A O 1
ATOM 2143 N N . MET A 1 271 ? 24.538 -7.472 -15.688 1.00 89.31 271 MET A N 1
ATOM 2144 C CA . MET A 1 271 ? 23.189 -7.545 -16.260 1.00 89.31 271 MET A CA 1
ATOM 2145 C C . MET A 1 271 ? 22.479 -8.839 -15.862 1.00 89.31 271 MET A C 1
ATOM 2147 O O . MET A 1 271 ? 21.324 -8.783 -15.449 1.00 89.31 271 MET A O 1
ATOM 2151 N N . SER A 1 272 ? 23.172 -9.980 -15.885 1.00 90.75 272 SER A N 1
ATOM 2152 C CA . SER A 1 272 ? 22.623 -11.262 -15.435 1.00 90.75 272 SER A CA 1
ATOM 2153 C C . SER A 1 272 ? 22.165 -11.200 -13.977 1.00 90.75 272 SER A C 1
ATOM 2155 O O . SER A 1 272 ? 21.023 -11.541 -13.682 1.00 90.75 272 SER A O 1
ATOM 2157 N N . LYS A 1 273 ? 23.013 -10.708 -13.061 1.00 91.00 273 LYS A N 1
ATOM 2158 C CA . LYS A 1 273 ? 22.659 -10.568 -11.635 1.00 91.00 273 LYS A CA 1
ATOM 2159 C C . LYS A 1 273 ? 21.496 -9.601 -11.422 1.00 91.00 273 LYS A C 1
ATOM 2161 O O . LYS A 1 273 ? 20.634 -9.842 -10.578 1.00 91.00 273 LYS A O 1
ATOM 2166 N N . ARG A 1 274 ? 21.456 -8.504 -12.184 1.00 90.19 274 ARG A N 1
ATOM 2167 C CA . ARG A 1 274 ? 20.359 -7.531 -12.136 1.00 90.19 274 ARG A CA 1
ATOM 2168 C C . ARG A 1 274 ? 19.040 -8.158 -12.590 1.00 90.19 274 ARG A C 1
ATOM 2170 O O . ARG A 1 274 ? 18.052 -8.037 -11.872 1.00 90.19 274 ARG A O 1
ATOM 2177 N N . LEU A 1 275 ? 19.038 -8.845 -13.734 1.00 90.19 275 LEU A N 1
ATOM 2178 C CA . LEU A 1 275 ? 17.863 -9.541 -14.265 1.00 90.19 275 LEU A CA 1
ATOM 2179 C C . LEU A 1 275 ? 17.401 -10.660 -13.328 1.00 90.19 275 LEU A C 1
ATOM 2181 O O . LEU A 1 275 ? 16.203 -10.835 -13.134 1.00 90.19 275 LEU A O 1
ATOM 2185 N N . GLU A 1 276 ? 18.328 -11.387 -12.706 1.00 90.81 276 GLU A N 1
ATOM 2186 C CA . GLU A 1 276 ? 18.006 -12.417 -11.717 1.00 90.81 276 GLU A CA 1
ATOM 2187 C C . GLU A 1 276 ? 17.318 -11.803 -10.492 1.00 90.81 276 GLU A C 1
ATOM 2189 O O . GLU A 1 276 ? 16.273 -12.288 -10.058 1.00 90.81 276 GLU A O 1
ATOM 2194 N N . MET A 1 277 ? 17.852 -10.698 -9.963 1.00 90.31 277 MET A N 1
ATOM 2195 C CA . MET A 1 277 ? 17.254 -9.980 -8.836 1.00 90.31 277 MET A CA 1
ATOM 2196 C C . MET A 1 277 ? 15.873 -9.410 -9.185 1.00 90.31 277 MET A C 1
ATOM 2198 O O . MET A 1 277 ? 14.953 -9.484 -8.372 1.00 90.31 277 MET A O 1
ATOM 2202 N N . GLU A 1 278 ? 15.709 -8.877 -10.395 1.00 89.31 278 GLU A N 1
ATOM 2203 C CA . GLU A 1 278 ? 14.435 -8.361 -10.893 1.00 89.31 278 GLU A CA 1
ATOM 2204 C C . GLU A 1 278 ? 13.398 -9.478 -11.052 1.00 89.31 278 GLU A C 1
ATOM 2206 O O . GLU A 1 278 ? 12.313 -9.385 -10.474 1.00 89.31 278 GLU A O 1
ATOM 2211 N N . LYS A 1 279 ? 13.746 -10.576 -11.740 1.00 89.88 279 LYS A N 1
ATOM 2212 C CA . LYS A 1 279 ? 12.884 -11.762 -11.869 1.00 89.88 279 LYS A CA 1
ATOM 2213 C C . LYS A 1 279 ? 12.529 -12.338 -10.503 1.00 89.88 279 LYS A C 1
ATOM 2215 O O . LYS A 1 279 ? 11.372 -12.694 -10.282 1.00 89.88 279 LYS A O 1
ATOM 2220 N N . LYS A 1 280 ? 13.482 -12.392 -9.567 1.00 89.50 280 LYS A N 1
ATOM 2221 C CA . LYS A 1 280 ? 13.236 -12.846 -8.195 1.00 89.50 280 LYS A CA 1
ATOM 2222 C C . LYS A 1 280 ? 12.217 -11.952 -7.495 1.00 89.50 280 LYS A C 1
ATOM 2224 O O . LYS A 1 280 ? 11.243 -12.478 -6.970 1.00 89.50 280 LYS A O 1
ATOM 2229 N N . ARG A 1 281 ? 12.391 -10.627 -7.549 1.00 88.75 281 ARG A N 1
ATOM 2230 C CA . ARG A 1 281 ? 11.466 -9.664 -6.931 1.00 88.75 281 ARG A CA 1
ATOM 2231 C C . ARG A 1 281 ? 10.069 -9.738 -7.543 1.00 88.75 281 ARG A C 1
ATOM 2233 O O . ARG A 1 281 ? 9.089 -9.716 -6.809 1.00 88.75 281 ARG A O 1
ATOM 2240 N N . MET A 1 282 ? 9.973 -9.847 -8.869 1.00 88.44 282 MET A N 1
ATOM 2241 C CA . MET A 1 282 ? 8.690 -10.020 -9.558 1.00 88.44 282 MET A CA 1
ATOM 2242 C C . MET A 1 282 ? 8.005 -11.316 -9.130 1.00 88.44 282 MET A C 1
ATOM 2244 O O . MET A 1 282 ? 6.839 -11.300 -8.763 1.00 88.44 282 MET A O 1
ATOM 2248 N N . THR A 1 283 ? 8.744 -12.426 -9.111 1.00 89.44 283 THR A N 1
ATOM 2249 C CA . THR A 1 283 ? 8.200 -13.734 -8.726 1.00 89.44 283 THR A CA 1
ATOM 2250 C C . THR A 1 283 ? 7.775 -13.757 -7.255 1.00 89.44 283 THR A C 1
ATOM 2252 O O . THR A 1 283 ? 6.738 -14.323 -6.921 1.00 89.44 283 THR A O 1
ATOM 2255 N N . GLU A 1 284 ? 8.550 -13.136 -6.362 1.00 88.25 284 GLU A N 1
ATOM 2256 C CA . GLU A 1 284 ? 8.176 -12.968 -4.954 1.00 88.25 284 GLU A CA 1
ATOM 2257 C C . GLU A 1 284 ? 6.901 -12.132 -4.806 1.00 88.25 284 GLU A C 1
ATOM 2259 O O . GLU A 1 284 ? 6.009 -12.540 -4.066 1.00 88.25 284 GLU A O 1
ATOM 2264 N N . GLY A 1 285 ? 6.771 -11.037 -5.562 1.00 89.69 285 GLY A N 1
ATOM 2265 C CA . GLY A 1 285 ? 5.552 -10.228 -5.608 1.00 89.69 285 GLY A CA 1
ATOM 2266 C C . GLY A 1 285 ? 4.337 -11.003 -6.129 1.00 89.69 285 GLY A C 1
ATOM 2267 O O . GLY A 1 285 ? 3.289 -10.985 -5.497 1.00 89.69 285 GLY A O 1
ATOM 2268 N N . GLU A 1 286 ? 4.479 -11.761 -7.221 1.00 90.94 286 GLU A N 1
ATOM 2269 C CA . GLU A 1 286 ? 3.401 -12.610 -7.758 1.00 90.94 286 GLU A CA 1
ATOM 2270 C C . GLU A 1 286 ? 2.963 -13.698 -6.765 1.00 90.94 286 GLU A C 1
ATOM 2272 O O . GLU A 1 286 ? 1.782 -14.036 -6.683 1.00 90.94 286 GLU A O 1
ATOM 2277 N N . MET A 1 287 ? 3.901 -14.271 -6.008 1.00 90.12 287 MET A N 1
ATOM 2278 C CA . MET A 1 287 ? 3.576 -15.242 -4.963 1.00 90.12 287 MET A CA 1
ATOM 2279 C C . MET A 1 287 ? 2.880 -14.580 -3.768 1.00 90.12 287 MET A C 1
ATOM 2281 O O . MET A 1 287 ? 1.938 -15.158 -3.231 1.00 90.12 287 MET A O 1
ATOM 2285 N N . GLN A 1 288 ? 3.306 -13.380 -3.363 1.00 90.00 288 GLN A N 1
ATOM 2286 C CA . GLN A 1 288 ? 2.619 -12.605 -2.325 1.00 90.00 288 GLN A CA 1
ATOM 2287 C C . GLN A 1 288 ? 1.189 -12.259 -2.747 1.00 90.00 288 GLN A C 1
ATOM 2289 O O . GLN A 1 288 ? 0.270 -12.470 -1.965 1.00 90.00 288 GLN A O 1
ATOM 2294 N N . GLU A 1 289 ? 0.982 -11.838 -3.994 1.00 90.88 289 GLU A N 1
ATOM 2295 C CA . GLU A 1 289 ? -0.347 -11.562 -4.552 1.00 90.88 289 GLU A CA 1
ATOM 2296 C C . GLU A 1 289 ? -1.246 -12.813 -4.536 1.00 90.88 289 GLU A C 1
ATOM 2298 O O . GLU A 1 289 ? -2.426 -12.742 -4.189 1.00 90.88 289 GLU A O 1
ATOM 2303 N N . GLN A 1 290 ? -0.685 -13.988 -4.851 1.00 91.62 290 GLN A N 1
ATOM 2304 C CA . GLN A 1 290 ? -1.403 -15.267 -4.772 1.00 91.62 290 GLN A CA 1
ATOM 2305 C C . GLN A 1 290 ? -1.783 -15.642 -3.335 1.00 91.62 290 GLN A C 1
ATOM 2307 O O . GLN A 1 290 ? -2.899 -16.110 -3.113 1.00 91.62 290 GLN A O 1
ATOM 2312 N N . ILE A 1 291 ? -0.878 -15.452 -2.367 1.00 91.50 291 ILE A N 1
ATOM 2313 C CA . ILE A 1 291 ? -1.179 -15.644 -0.939 1.00 91.50 291 ILE A CA 1
ATOM 2314 C C . ILE A 1 291 ? -2.322 -14.715 -0.542 1.00 91.50 291 ILE A C 1
ATOM 2316 O O . ILE A 1 291 ? -3.327 -15.174 -0.006 1.00 91.50 291 ILE A O 1
ATOM 2320 N N . SER A 1 292 ? -2.186 -13.431 -0.863 1.00 90.81 292 SER A N 1
ATOM 2321 C CA . SER A 1 292 ? -3.171 -12.404 -0.554 1.00 90.81 292 SER A CA 1
ATOM 2322 C C . SER A 1 292 ? -4.551 -12.753 -1.115 1.00 90.81 292 SER A C 1
ATOM 2324 O O . SER A 1 292 ? -5.542 -12.766 -0.389 1.00 90.81 292 SER A O 1
ATOM 2326 N N . SER A 1 293 ? -4.615 -13.126 -2.391 1.00 91.12 293 SER A N 1
ATOM 2327 C CA . SER A 1 293 ? -5.869 -13.507 -3.048 1.00 91.12 293 SER A CA 1
ATOM 2328 C C . SER A 1 293 ? -6.532 -14.702 -2.355 1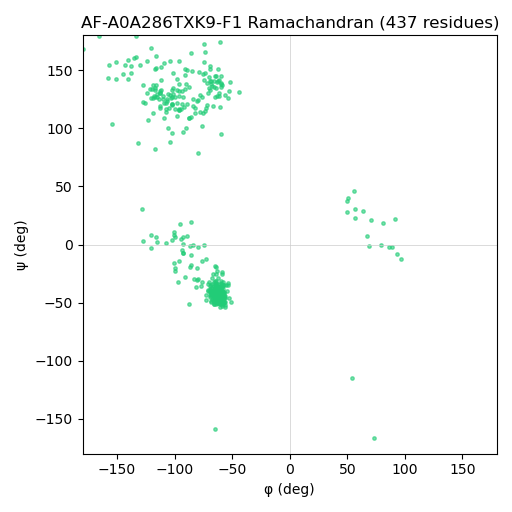.00 91.12 293 SER A C 1
ATOM 2330 O O . SER A 1 293 ? -7.715 -14.651 -2.032 1.00 91.12 293 SER A O 1
ATOM 2332 N N . LYS A 1 294 ? -5.760 -15.747 -2.031 1.00 91.12 294 LYS A N 1
ATOM 2333 C CA . LYS A 1 294 ? -6.277 -16.944 -1.349 1.00 91.12 294 LYS A CA 1
ATOM 2334 C C . LYS A 1 294 ? -6.760 -16.668 0.068 1.00 91.12 294 LYS A C 1
ATOM 2336 O O . LYS A 1 294 ? -7.778 -17.212 0.478 1.00 91.12 294 LYS A O 1
ATOM 2341 N N . LEU A 1 295 ? -6.045 -15.832 0.817 1.00 91.19 295 LEU A N 1
ATOM 2342 C CA . LEU A 1 295 ? -6.460 -15.428 2.159 1.00 91.19 295 LEU A CA 1
ATOM 2343 C C . LEU A 1 295 ? -7.789 -14.667 2.129 1.00 91.19 295 LEU A C 1
ATOM 2345 O O . LEU A 1 295 ? -8.639 -14.898 2.985 1.00 91.19 295 LEU A O 1
ATOM 2349 N N . LEU A 1 296 ? -7.983 -13.798 1.134 1.00 90.12 296 LEU A N 1
ATOM 2350 C CA . LEU A 1 296 ? -9.230 -13.053 0.956 1.00 90.12 296 LEU A CA 1
ATOM 2351 C C . LEU A 1 296 ? -10.394 -13.954 0.544 1.00 90.12 296 LEU A C 1
ATOM 2353 O O . LEU A 1 296 ? -11.500 -13.743 1.024 1.00 90.12 296 LEU A O 1
ATOM 2357 N N . GLU A 1 297 ? -10.150 -14.964 -0.296 1.00 89.00 297 GLU A N 1
ATOM 2358 C CA . GLU A 1 297 ? -11.154 -15.977 -0.657 1.00 89.00 297 GLU A CA 1
ATOM 2359 C C . GLU A 1 297 ? -11.595 -16.821 0.550 1.00 89.00 297 GLU A C 1
ATOM 2361 O O . GLU A 1 297 ? -12.746 -17.243 0.620 1.00 89.00 297 GLU A O 1
ATOM 2366 N N . MET A 1 298 ? -10.694 -17.072 1.507 1.00 86.12 298 MET A N 1
ATOM 2367 C CA . MET A 1 298 ? -11.004 -17.805 2.743 1.00 86.12 298 MET A CA 1
ATOM 2368 C C . MET A 1 298 ? -11.689 -16.941 3.807 1.00 86.12 298 MET A C 1
ATOM 2370 O O . MET A 1 298 ? -12.289 -17.478 4.738 1.00 86.12 298 MET A O 1
ATOM 2374 N N . ALA A 1 299 ? -11.555 -15.620 3.713 1.00 86.12 299 ALA A N 1
ATOM 2375 C CA . ALA A 1 299 ? -12.109 -14.678 4.667 1.00 86.12 299 ALA A CA 1
ATOM 2376 C C . ALA A 1 299 ? -13.518 -14.262 4.228 1.00 86.12 299 ALA A C 1
ATOM 2378 O O . ALA A 1 299 ? -13.675 -13.392 3.375 1.00 86.12 299 ALA A O 1
ATOM 2379 N N . ASP A 1 300 ? -14.551 -14.849 4.828 1.00 81.19 300 ASP A N 1
ATOM 2380 C CA . ASP A 1 300 ? -15.948 -14.487 4.559 1.00 81.19 300 ASP A CA 1
ATOM 2381 C C . ASP A 1 300 ? -16.514 -13.641 5.707 1.00 81.19 300 ASP A C 1
ATOM 2383 O O . ASP A 1 300 ? -17.016 -14.150 6.707 1.00 81.19 300 ASP A O 1
ATOM 2387 N N . PHE A 1 301 ? -16.319 -12.329 5.599 1.00 84.75 301 PHE A N 1
ATOM 2388 C CA . PHE A 1 301 ? -16.876 -11.327 6.502 1.00 84.75 301 PHE A CA 1
ATOM 2389 C C . PHE A 1 301 ? -16.940 -9.964 5.808 1.00 84.75 301 PHE A C 1
ATOM 2391 O O . PHE A 1 301 ? -16.140 -9.680 4.902 1.00 84.75 301 PHE A O 1
ATOM 2398 N N . ASP A 1 302 ? -17.864 -9.129 6.278 1.00 84.69 302 ASP A N 1
ATOM 2399 C CA . ASP A 1 302 ? -18.060 -7.758 5.814 1.00 84.69 302 ASP A CA 1
ATOM 2400 C C . ASP A 1 302 ? -17.205 -6.770 6.610 1.00 84.69 302 ASP A C 1
ATOM 2402 O O . ASP A 1 302 ? -16.912 -6.984 7.787 1.00 84.69 302 ASP A O 1
ATOM 2406 N N . MET A 1 303 ? -16.806 -5.673 5.968 1.00 88.56 303 MET A N 1
ATOM 2407 C CA . MET A 1 303 ? -16.103 -4.576 6.633 1.00 88.56 303 MET A CA 1
ATOM 2408 C C . MET A 1 303 ? -17.099 -3.530 7.154 1.00 88.56 303 MET A C 1
ATOM 2410 O O . MET A 1 303 ? -18.161 -3.363 6.558 1.00 88.56 303 MET A O 1
ATOM 2414 N N . PRO A 1 304 ? -16.773 -2.808 8.241 1.00 86.75 304 PRO A N 1
ATOM 2415 C CA . PRO A 1 304 ? -17.601 -1.711 8.729 1.00 86.75 304 PRO A CA 1
ATOM 2416 C C . PRO A 1 304 ? -17.729 -0.600 7.672 1.00 86.75 304 PRO A C 1
ATOM 2418 O O . PRO A 1 304 ? -16.723 -0.149 7.114 1.00 86.75 304 PRO A O 1
ATOM 2421 N N . GLU A 1 305 ? -18.962 -0.197 7.365 1.00 85.25 305 GLU A N 1
ATOM 2422 C CA . GLU A 1 305 ? -19.274 0.689 6.237 1.00 85.25 305 GLU A CA 1
ATOM 2423 C C . GLU A 1 305 ? -18.733 2.098 6.477 1.00 85.25 305 GLU A C 1
ATOM 2425 O O . GLU A 1 305 ? -18.164 2.700 5.565 1.00 85.25 305 GLU A O 1
ATOM 2430 N N . ASP A 1 306 ? -18.844 2.608 7.706 1.00 84.38 306 ASP A N 1
ATOM 2431 C CA . ASP A 1 306 ? -18.403 3.964 8.033 1.00 84.38 306 ASP A CA 1
ATOM 2432 C C . ASP A 1 306 ? -16.876 4.071 7.945 1.00 84.38 306 ASP A C 1
ATOM 2434 O O . ASP A 1 306 ? -16.337 5.052 7.422 1.00 84.38 306 ASP A O 1
ATOM 2438 N N . MET A 1 307 ? -16.166 3.022 8.375 1.00 85.06 307 MET A N 1
ATOM 2439 C CA . MET A 1 307 ? -14.713 2.917 8.224 1.00 85.06 307 MET A CA 1
ATOM 2440 C C . MET A 1 307 ? -14.299 2.936 6.745 1.00 85.06 307 MET A C 1
ATOM 2442 O O . MET A 1 307 ? -13.398 3.688 6.353 1.00 85.06 307 MET A O 1
ATOM 2446 N N . VAL A 1 308 ? -14.952 2.118 5.917 1.00 89.25 308 VAL A N 1
ATOM 2447 C CA . VAL A 1 308 ? -14.671 2.030 4.478 1.00 89.25 308 VAL A CA 1
ATOM 2448 C C . VAL A 1 308 ? -14.973 3.361 3.795 1.00 89.25 308 VAL A C 1
ATOM 2450 O O . VAL A 1 308 ? -14.136 3.865 3.041 1.00 89.25 308 VAL A O 1
ATOM 2453 N N . ALA A 1 309 ? -16.118 3.973 4.093 1.00 87.75 309 ALA A N 1
ATOM 2454 C CA . ALA A 1 309 ? -16.519 5.258 3.536 1.00 87.75 309 ALA A CA 1
ATOM 2455 C C . ALA A 1 309 ? -15.536 6.372 3.920 1.00 87.75 309 ALA A C 1
ATOM 2457 O O . ALA A 1 309 ? -15.122 7.154 3.060 1.00 87.75 309 ALA A O 1
ATOM 2458 N N . HIS A 1 310 ? -15.111 6.425 5.187 1.00 87.81 310 HIS A N 1
ATOM 2459 C CA . HIS A 1 310 ? -14.147 7.412 5.665 1.00 87.81 310 HIS A CA 1
ATOM 2460 C C . HIS A 1 310 ? -12.824 7.329 4.892 1.00 87.81 310 HIS A C 1
ATOM 2462 O O . HIS A 1 310 ? -12.389 8.317 4.296 1.00 87.81 310 HIS A O 1
ATOM 2468 N N . HIS A 1 311 ? -12.221 6.142 4.817 1.00 87.31 311 HIS A N 1
ATOM 2469 C CA . HIS A 1 311 ? -10.944 5.958 4.125 1.00 87.31 311 HIS A CA 1
ATOM 2470 C C . HIS A 1 311 ? -11.047 6.092 2.604 1.00 87.31 311 HIS A C 1
ATOM 2472 O O . HIS A 1 311 ? -10.112 6.584 1.964 1.00 87.31 311 HIS A O 1
ATOM 2478 N N . THR A 1 312 ? -12.183 5.711 2.018 1.00 89.81 312 THR A N 1
ATOM 2479 C CA . THR A 1 312 ? -12.463 5.948 0.597 1.00 89.81 312 THR A CA 1
ATOM 2480 C C . THR A 1 312 ? -12.482 7.446 0.308 1.00 89.81 312 THR A C 1
ATOM 2482 O O . THR A 1 312 ? -11.794 7.902 -0.605 1.00 89.81 312 THR A O 1
ATOM 2485 N N . ASN A 1 313 ? -13.169 8.240 1.133 1.00 89.12 313 ASN A N 1
ATOM 2486 C CA . ASN A 1 313 ? -13.207 9.695 0.986 1.00 89.12 313 ASN A CA 1
ATOM 2487 C C . ASN A 1 313 ? -11.824 10.339 1.169 1.00 89.12 313 ASN A C 1
ATOM 2489 O O . ASN A 1 313 ? -11.455 11.219 0.391 1.00 89.12 313 ASN A O 1
ATOM 2493 N N . GLU A 1 314 ? -11.019 9.886 2.136 1.00 88.25 314 GLU A N 1
ATOM 2494 C CA . GLU A 1 314 ? -9.639 10.368 2.296 1.00 88.25 314 GLU A CA 1
ATOM 2495 C C . GLU A 1 314 ? -8.769 10.072 1.065 1.00 88.25 314 GLU A C 1
ATOM 2497 O O . GLU A 1 314 ? -7.981 10.922 0.634 1.00 88.25 314 GLU A O 1
ATOM 2502 N N . ARG A 1 315 ? -8.897 8.866 0.496 1.00 86.12 315 ARG A N 1
ATOM 2503 C CA . ARG A 1 315 ? -8.162 8.445 -0.704 1.00 86.12 315 ARG A CA 1
ATOM 2504 C C . ARG A 1 315 ? -8.577 9.276 -1.918 1.00 86.12 315 ARG A C 1
ATOM 2506 O O . ARG A 1 315 ? -7.705 9.788 -2.619 1.00 86.12 315 ARG A O 1
ATOM 2513 N N . LEU A 1 316 ? -9.880 9.469 -2.115 1.00 88.06 316 LEU A N 1
ATOM 2514 C CA . LEU A 1 316 ? -10.423 10.298 -3.192 1.00 88.06 316 LEU A CA 1
ATOM 2515 C C . LEU A 1 316 ? -9.985 11.756 -3.067 1.00 88.06 316 LEU A C 1
ATOM 2517 O O . LEU A 1 316 ? -9.555 12.347 -4.052 1.00 88.06 316 LEU A O 1
ATOM 2521 N N . HIS A 1 317 ? -10.012 12.321 -1.860 1.00 87.81 317 HIS A N 1
ATOM 2522 C CA . HIS A 1 317 ? -9.569 13.694 -1.631 1.00 87.81 317 HIS A CA 1
ATOM 2523 C C . HIS A 1 317 ? -8.080 13.881 -1.968 1.00 87.81 317 HIS A C 1
ATOM 2525 O O . HIS A 1 317 ? -7.712 14.848 -2.634 1.00 87.81 317 HIS A O 1
ATOM 2531 N N . LYS A 1 318 ? -7.211 12.936 -1.579 1.00 86.38 318 LYS A N 1
ATOM 2532 C CA . LYS A 1 318 ? -5.786 12.960 -1.967 1.00 86.38 318 LYS A CA 1
ATOM 2533 C C . LYS A 1 318 ? -5.607 12.867 -3.481 1.00 86.38 318 LYS A C 1
ATOM 2535 O O . LYS A 1 318 ? -4.831 13.628 -4.048 1.00 86.38 318 LYS A O 1
ATOM 2540 N N . TYR A 1 319 ? -6.341 11.967 -4.127 1.00 85.12 319 TYR A N 1
ATOM 2541 C CA . TYR A 1 319 ? -6.287 11.798 -5.575 1.00 85.12 319 TYR A CA 1
ATOM 2542 C C . TYR A 1 319 ? -6.749 13.057 -6.324 1.00 85.12 319 TYR A C 1
ATOM 2544 O O . TYR A 1 319 ? -6.091 13.502 -7.263 1.00 85.12 319 TYR A O 1
ATOM 2552 N N . GLN A 1 320 ? -7.830 13.686 -5.859 1.00 85.56 320 GLN A N 1
ATOM 2553 C CA . GLN A 1 320 ? -8.329 14.949 -6.397 1.00 85.56 320 GLN A CA 1
ATOM 2554 C C . GLN A 1 320 ? -7.283 16.065 -6.278 1.00 85.56 320 GLN A C 1
ATOM 2556 O O . GLN A 1 320 ? -7.035 16.773 -7.252 1.00 85.56 320 GLN A O 1
ATOM 2561 N N . LEU A 1 321 ? -6.629 16.199 -5.120 1.00 87.50 321 LEU A N 1
ATOM 2562 C CA . LEU A 1 321 ? -5.548 17.172 -4.935 1.00 87.50 321 LEU A CA 1
ATOM 2563 C C . LEU A 1 321 ? -4.376 16.922 -5.896 1.00 87.50 321 LEU A C 1
ATOM 2565 O O . LEU A 1 321 ? -3.848 17.873 -6.471 1.00 87.50 321 LEU A O 1
ATOM 2569 N N . ASP A 1 322 ? -3.996 15.664 -6.119 1.00 87.06 322 ASP A N 1
ATOM 2570 C CA . ASP A 1 322 ? -2.936 15.302 -7.064 1.00 87.06 322 ASP A CA 1
ATOM 2571 C C . ASP A 1 322 ? -3.295 15.650 -8.517 1.00 87.06 322 ASP A C 1
ATOM 2573 O O . ASP A 1 322 ? -2.439 16.139 -9.257 1.00 87.06 322 ASP A O 1
ATOM 2577 N N . LEU A 1 323 ? -4.546 15.436 -8.938 1.00 85.75 323 LEU A N 1
ATOM 2578 C CA . LEU A 1 323 ? -5.008 15.805 -10.281 1.00 85.75 323 LEU A CA 1
ATOM 2579 C C . LEU A 1 323 ? -5.073 17.320 -10.485 1.00 85.75 323 LEU A C 1
ATOM 2581 O O . LEU A 1 323 ? -4.660 17.808 -11.541 1.00 85.75 323 LEU A O 1
ATOM 2585 N N . LEU A 1 324 ? -5.521 18.061 -9.469 1.00 86.75 324 LEU A N 1
ATOM 2586 C CA . LEU A 1 324 ? -5.514 19.525 -9.486 1.00 86.75 324 LEU A CA 1
ATOM 2587 C C . LEU A 1 324 ? -4.086 20.072 -9.575 1.00 86.75 324 LEU A C 1
ATOM 2589 O O . LEU A 1 324 ? -3.815 20.964 -10.376 1.00 86.75 324 LEU A O 1
ATOM 2593 N N . ASN A 1 325 ? -3.146 19.486 -8.828 1.00 89.38 325 ASN A N 1
ATOM 2594 C CA . ASN A 1 325 ? -1.728 19.848 -8.893 1.00 89.38 325 ASN A CA 1
ATOM 2595 C C . ASN A 1 325 ? -1.092 19.541 -10.260 1.00 89.38 325 ASN A C 1
ATOM 2597 O O . ASN A 1 325 ? -0.123 20.194 -10.645 1.00 89.38 325 ASN A O 1
ATOM 2601 N N . LYS A 1 326 ? -1.635 18.570 -11.006 1.00 88.38 326 LYS A N 1
ATOM 2602 C CA . LYS A 1 326 ? -1.233 18.246 -12.385 1.00 88.38 326 LYS A CA 1
ATOM 2603 C C . LYS A 1 326 ? -1.920 19.117 -13.447 1.00 88.38 326 LYS A C 1
ATOM 2605 O O . LYS A 1 326 ? -1.631 18.946 -14.626 1.00 88.38 326 LYS A O 1
ATOM 2610 N N . GLY A 1 327 ? -2.792 20.048 -13.049 1.00 86.88 327 GLY A N 1
ATOM 2611 C CA . GLY A 1 327 ? -3.489 20.960 -13.961 1.00 86.88 327 GLY A CA 1
ATOM 2612 C C . GLY A 1 327 ? -4.720 20.362 -14.648 1.00 86.88 327 GLY A C 1
ATOM 2613 O O . GLY A 1 327 ? -5.167 20.906 -15.654 1.00 86.88 327 GLY A O 1
ATOM 2614 N N . THR A 1 328 ? -5.271 19.263 -14.124 1.00 86.19 328 THR A N 1
ATOM 2615 C CA . THR A 1 328 ? -6.470 18.618 -14.690 1.00 86.19 328 THR A CA 1
ATOM 2616 C C . THR A 1 328 ? -7.712 19.486 -14.426 1.00 86.19 328 THR A C 1
ATOM 2618 O O . THR A 1 328 ? -7.917 19.888 -13.275 1.00 86.19 328 THR A O 1
ATOM 2621 N N . PRO A 1 329 ? -8.557 19.784 -15.433 1.00 85.88 329 PRO A N 1
ATOM 2622 C CA . PRO A 1 329 ? -9.785 20.554 -15.240 1.00 85.88 329 PRO A CA 1
ATOM 2623 C C . PRO A 1 329 ? -10.757 19.886 -14.257 1.00 85.88 329 PRO A C 1
ATOM 2625 O O . PRO A 1 329 ? -11.001 18.684 -14.328 1.00 85.88 329 PRO A O 1
ATOM 2628 N N . GLN A 1 330 ? -11.376 20.681 -13.379 1.00 80.25 330 GLN A N 1
ATOM 2629 C CA . GLN A 1 330 ? -12.315 20.206 -12.350 1.00 80.25 330 GLN A CA 1
ATOM 2630 C C . GLN A 1 330 ? -13.469 19.366 -12.935 1.00 80.25 330 GLN A C 1
ATOM 2632 O O . GLN A 1 330 ? -13.825 18.335 -12.372 1.00 80.25 330 GLN A O 1
ATOM 2637 N N . GLU A 1 331 ? -14.012 19.771 -14.087 1.00 81.50 331 GLU A N 1
ATOM 2638 C CA . GLU A 1 331 ? -15.122 19.074 -14.755 1.00 81.50 331 GLU A CA 1
ATOM 2639 C C . GLU A 1 331 ? -14.744 17.662 -15.230 1.00 81.50 331 GLU A C 1
ATOM 2641 O O . GLU A 1 331 ? -15.584 16.765 -15.266 1.00 81.50 331 GLU A O 1
ATOM 2646 N N . GLU A 1 332 ? -13.479 17.452 -15.600 1.00 79.31 332 GLU A N 1
ATOM 2647 C CA . GLU A 1 332 ? -12.969 16.147 -16.025 1.00 79.31 332 GLU A CA 1
ATOM 2648 C C . GLU A 1 332 ? -12.721 15.233 -14.821 1.00 79.31 332 GLU A C 1
ATOM 2650 O O . GLU A 1 332 ? -13.010 14.037 -14.874 1.00 79.31 332 GLU A O 1
ATOM 2655 N N . ILE A 1 333 ? -12.269 15.812 -13.703 1.00 79.19 333 ILE A N 1
ATOM 2656 C CA . ILE A 1 333 ? -12.156 15.103 -12.428 1.00 79.19 333 ILE A CA 1
ATOM 2657 C C . ILE A 1 333 ? -13.543 14.611 -12.006 1.00 79.19 333 ILE A C 1
ATOM 2659 O O . ILE A 1 333 ? -13.716 13.414 -11.801 1.00 79.19 333 ILE A O 1
ATOM 2663 N N . GLU A 1 334 ? -14.539 15.500 -11.948 1.00 81.06 334 GLU A N 1
ATOM 2664 C CA . GLU A 1 334 ? -15.902 15.182 -11.496 1.00 81.06 334 GLU A CA 1
ATOM 2665 C C . GLU A 1 334 ? -16.573 14.074 -12.317 1.00 81.06 334 GLU A C 1
ATOM 2667 O O . GLU A 1 334 ? -17.224 13.208 -11.734 1.00 81.06 334 GLU A O 1
ATOM 2672 N N . LYS A 1 335 ? -16.366 14.037 -13.641 1.00 82.38 335 LYS A N 1
ATOM 2673 C CA . LYS A 1 335 ? -16.902 12.969 -14.505 1.00 82.38 335 LYS A CA 1
ATOM 2674 C C . LYS A 1 335 ? -16.360 11.581 -14.164 1.00 82.38 335 LYS A C 1
ATOM 2676 O O . LYS A 1 335 ? -17.096 10.610 -14.281 1.00 82.38 335 LYS A O 1
ATOM 2681 N N . ASN A 1 336 ? -15.105 11.491 -13.732 1.00 80.00 336 ASN A N 1
ATOM 2682 C CA . ASN A 1 336 ? -14.453 10.219 -13.417 1.00 80.00 336 ASN A CA 1
ATOM 2683 C C . ASN A 1 336 ? -14.582 9.832 -11.931 1.00 80.00 336 ASN A C 1
ATOM 2685 O O . ASN A 1 336 ? -14.195 8.728 -11.551 1.00 80.00 336 ASN A O 1
ATOM 2689 N N . MET A 1 337 ? -15.108 10.717 -11.073 1.00 78.44 337 MET A N 1
ATOM 2690 C CA . MET A 1 337 ? -15.140 10.505 -9.619 1.00 78.44 337 MET A CA 1
ATOM 2691 C C . MET A 1 337 ? -15.998 9.314 -9.187 1.00 78.44 337 MET A C 1
ATOM 2693 O O . MET A 1 337 ? -15.684 8.700 -8.171 1.00 78.44 337 MET A O 1
ATOM 2697 N N . GLU A 1 338 ? -17.068 8.985 -9.912 1.00 81.44 338 GLU A N 1
ATOM 2698 C CA . GLU A 1 338 ? -17.975 7.898 -9.519 1.00 81.44 338 GLU A CA 1
ATOM 2699 C C . GLU A 1 338 ? -17.333 6.519 -9.739 1.00 81.44 338 GLU A C 1
ATOM 2701 O O . GLU A 1 338 ? -17.247 5.729 -8.797 1.00 81.44 338 GLU A O 1
ATOM 2706 N N . ASP A 1 339 ? -16.744 6.284 -10.915 1.00 83.62 339 ASP A N 1
ATOM 2707 C CA . ASP A 1 339 ? -15.979 5.062 -11.203 1.00 83.62 339 ASP A CA 1
ATOM 2708 C C . ASP A 1 339 ? -14.758 4.929 -10.277 1.00 83.62 339 ASP A C 1
ATOM 2710 O O . ASP A 1 339 ? -14.464 3.854 -9.745 1.00 83.62 339 ASP A O 1
ATOM 2714 N N . LEU A 1 340 ? -14.062 6.045 -10.024 1.00 83.44 340 LEU A N 1
ATOM 2715 C CA . LEU A 1 340 ? -12.938 6.090 -9.087 1.00 83.44 340 LEU A CA 1
ATOM 2716 C C . LEU A 1 340 ? -13.365 5.783 -7.654 1.00 83.44 340 LEU A C 1
ATOM 2718 O O . LEU A 1 340 ? -12.592 5.168 -6.916 1.00 83.44 340 LEU A O 1
ATOM 2722 N N . LYS A 1 341 ? -14.566 6.203 -7.246 1.00 87.38 341 LYS A N 1
ATOM 2723 C CA . LYS A 1 341 ? -15.107 5.921 -5.918 1.00 87.38 341 LYS A CA 1
ATOM 2724 C C . LYS A 1 341 ? -15.347 4.430 -5.744 1.00 87.38 341 LYS A C 1
ATOM 2726 O O . LYS A 1 341 ? -14.818 3.877 -4.786 1.00 87.38 341 LYS A O 1
ATOM 2731 N N . SER A 1 342 ? -16.048 3.779 -6.671 1.00 87.75 342 SER A N 1
ATOM 2732 C CA . SER A 1 342 ? -16.304 2.335 -6.590 1.00 87.75 342 SER A CA 1
ATOM 2733 C C . SER A 1 342 ? -15.008 1.519 -6.595 1.00 87.75 342 SER A C 1
ATOM 2735 O O . SER A 1 342 ? -14.812 0.668 -5.730 1.00 87.75 342 SER A O 1
ATOM 2737 N N . ALA A 1 343 ? -14.063 1.835 -7.488 1.00 86.56 343 ALA A N 1
ATOM 2738 C CA . ALA A 1 343 ? -12.763 1.160 -7.515 1.00 86.56 343 ALA A CA 1
ATOM 2739 C C . ALA A 1 343 ? -11.940 1.403 -6.232 1.00 86.56 343 ALA A C 1
ATOM 2741 O O . ALA A 1 343 ? -11.244 0.508 -5.742 1.00 86.56 343 ALA A O 1
ATOM 2742 N N . SER A 1 344 ? -12.013 2.615 -5.670 1.00 88.31 344 SER A N 1
ATOM 2743 C CA . SER A 1 344 ? -11.347 2.950 -4.408 1.00 88.31 344 SER A CA 1
ATOM 2744 C C . SER A 1 344 ? -11.959 2.200 -3.235 1.00 88.31 344 SER A C 1
ATOM 2746 O O . SER A 1 344 ? -11.207 1.691 -2.412 1.00 88.31 344 SER A O 1
ATOM 2748 N N . GLU A 1 345 ? -13.285 2.107 -3.179 1.00 89.38 345 GLU A N 1
ATOM 2749 C CA . GLU A 1 345 ? -14.027 1.397 -2.141 1.00 89.38 345 GLU A CA 1
ATOM 2750 C C . GLU A 1 345 ? -13.667 -0.092 -2.127 1.00 89.38 345 GLU A C 1
ATOM 2752 O O . GLU A 1 345 ? -13.236 -0.607 -1.096 1.00 89.38 345 GLU A O 1
ATOM 2757 N N . GLU A 1 346 ? -13.705 -0.763 -3.284 1.00 89.56 346 GLU A N 1
ATOM 2758 C CA . GLU A 1 346 ? -13.294 -2.169 -3.407 1.00 89.56 346 GLU A CA 1
ATOM 2759 C C . GLU A 1 346 ? -11.847 -2.394 -2.951 1.00 89.56 346 GLU A C 1
ATOM 2761 O O . GLU A 1 346 ? -11.546 -3.356 -2.238 1.00 89.56 346 GLU A O 1
ATOM 2766 N N . SER A 1 347 ? -10.935 -1.499 -3.341 1.00 87.62 347 SER A N 1
ATOM 2767 C CA . SER A 1 347 ? -9.536 -1.587 -2.923 1.00 87.62 347 SER A CA 1
ATOM 2768 C C . SER A 1 347 ? -9.366 -1.327 -1.426 1.00 87.62 347 SER A C 1
ATOM 2770 O O . SER A 1 347 ? -8.589 -2.032 -0.793 1.00 87.62 347 SER A O 1
ATOM 2772 N N . VAL A 1 348 ? -10.085 -0.365 -0.845 1.00 90.19 348 VAL A N 1
ATOM 2773 C CA . VAL A 1 348 ? -10.049 -0.069 0.595 1.00 90.19 348 VAL A CA 1
ATOM 2774 C C . VAL A 1 348 ? -10.566 -1.261 1.402 1.00 90.19 348 VAL A C 1
ATOM 2776 O O . VAL A 1 348 ? -9.912 -1.678 2.359 1.00 90.19 348 VAL A O 1
ATOM 2779 N N . VAL A 1 349 ? -11.689 -1.855 0.987 1.00 90.69 349 VAL A N 1
ATOM 2780 C CA . VAL A 1 349 ? -12.228 -3.080 1.596 1.00 90.69 349 VAL A CA 1
ATOM 2781 C C . VAL A 1 349 ? -11.197 -4.201 1.520 1.00 90.69 349 VAL A C 1
ATOM 2783 O O . VAL A 1 349 ? -10.918 -4.843 2.532 1.00 90.69 349 VAL A O 1
ATOM 2786 N N . ARG A 1 350 ? -10.593 -4.418 0.345 1.00 90.56 350 ARG A N 1
ATOM 2787 C CA . ARG A 1 350 ? -9.567 -5.449 0.145 1.00 90.56 350 ARG A CA 1
ATOM 2788 C C . ARG A 1 350 ? -8.358 -5.245 1.062 1.00 90.56 350 ARG A C 1
ATOM 2790 O O . ARG A 1 350 ? -7.935 -6.203 1.709 1.00 90.56 350 ARG A O 1
ATOM 2797 N N . ASP A 1 351 ? -7.829 -4.026 1.128 1.00 88.69 351 ASP A N 1
ATOM 2798 C CA . ASP A 1 351 ? -6.643 -3.680 1.917 1.00 88.69 351 ASP A CA 1
ATOM 2799 C C . ASP A 1 351 ? -6.896 -3.901 3.416 1.00 88.69 351 ASP A C 1
ATOM 2801 O O . ASP A 1 351 ? -6.104 -4.558 4.095 1.00 88.69 351 ASP A O 1
ATOM 2805 N N . PHE A 1 352 ? -8.027 -3.416 3.938 1.00 89.12 352 PHE A N 1
ATOM 2806 C CA . PHE A 1 352 ? -8.356 -3.597 5.351 1.00 89.12 352 PHE A CA 1
ATOM 2807 C C . PHE A 1 352 ? -8.682 -5.042 5.704 1.00 89.12 352 PHE A C 1
ATOM 2809 O O . PHE A 1 352 ? -8.232 -5.534 6.739 1.00 89.12 352 PHE A O 1
ATOM 2816 N N . LYS A 1 353 ? -9.410 -5.749 4.836 1.00 91.06 353 LYS A N 1
ATOM 2817 C CA . LYS A 1 353 ? -9.710 -7.167 5.030 1.00 91.06 353 LYS A CA 1
ATOM 2818 C C . LYS A 1 353 ? -8.428 -7.995 5.077 1.00 91.06 353 LYS A C 1
ATOM 2820 O O . LYS A 1 353 ? -8.263 -8.808 5.981 1.00 91.06 353 LYS A O 1
ATOM 2825 N N . MET A 1 354 ? -7.488 -7.730 4.168 1.00 91.50 354 MET A N 1
ATOM 2826 C CA . MET A 1 354 ? -6.154 -8.334 4.190 1.00 91.50 354 MET A CA 1
ATOM 2827 C C . MET A 1 354 ? -5.429 -8.048 5.506 1.00 91.50 354 MET A C 1
ATOM 2829 O O . MET A 1 354 ? -4.923 -8.967 6.147 1.00 91.50 354 MET A O 1
ATOM 2833 N N . SER A 1 355 ? -5.408 -6.782 5.919 1.00 90.06 355 SER A N 1
ATOM 2834 C CA . SER A 1 355 ? -4.731 -6.336 7.136 1.00 90.06 355 SER A CA 1
ATOM 2835 C C . SER A 1 355 ? -5.264 -7.053 8.384 1.00 90.06 355 SER A C 1
ATOM 2837 O O . SER A 1 355 ? -4.488 -7.602 9.166 1.00 90.06 355 SER A O 1
ATOM 2839 N N . LEU A 1 356 ? -6.591 -7.170 8.517 1.00 89.75 356 LEU A N 1
ATOM 2840 C CA . LEU A 1 356 ? -7.233 -7.904 9.611 1.00 89.75 356 LEU A CA 1
ATOM 2841 C C . LEU A 1 356 ? -6.930 -9.402 9.580 1.00 89.75 356 LEU A C 1
ATOM 2843 O O . LEU A 1 356 ? -6.656 -9.997 10.623 1.00 89.75 356 LEU A O 1
ATOM 2847 N N . VAL A 1 357 ? -6.956 -10.022 8.398 1.00 92.50 357 VAL A N 1
ATOM 2848 C CA . VAL A 1 357 ? -6.617 -11.444 8.241 1.00 92.50 357 VAL A CA 1
ATOM 2849 C C . VAL A 1 357 ? -5.168 -11.702 8.649 1.00 92.50 357 VAL A C 1
ATOM 2851 O O . VAL A 1 357 ? -4.902 -12.640 9.404 1.00 92.50 357 VAL A O 1
ATOM 2854 N N . LEU A 1 358 ? -4.231 -10.862 8.205 1.00 92.56 358 LEU A N 1
ATOM 2855 C CA . LEU A 1 358 ? -2.824 -10.978 8.580 1.00 92.56 358 LEU A CA 1
ATOM 2856 C C . LEU A 1 358 ? -2.613 -10.749 10.074 1.00 92.56 358 LEU A C 1
ATOM 2858 O O . LEU A 1 358 ? -1.858 -11.502 10.683 1.00 92.56 358 LEU A O 1
ATOM 2862 N N . GLU A 1 359 ? -3.290 -9.775 10.677 1.00 90.56 359 GLU A N 1
ATOM 2863 C CA . GLU A 1 359 ? -3.215 -9.529 12.118 1.00 90.56 359 GLU A CA 1
ATOM 2864 C C . GLU A 1 359 ? -3.744 -10.733 12.914 1.00 90.56 359 GLU A C 1
ATOM 2866 O O . GLU A 1 359 ? -3.074 -11.209 13.833 1.00 90.56 359 GLU A O 1
ATOM 2871 N N . HIS A 1 360 ? -4.871 -11.320 12.500 1.00 90.12 360 HIS A N 1
ATOM 2872 C CA . HIS A 1 360 ? -5.427 -12.522 13.124 1.00 90.12 360 HIS A CA 1
ATOM 2873 C C . HIS A 1 360 ? -4.472 -13.726 13.031 1.00 90.12 360 HIS A C 1
ATOM 2875 O O . HIS A 1 360 ? -4.242 -14.432 14.018 1.00 90.12 360 HIS A O 1
ATOM 2881 N N . ILE A 1 361 ? -3.852 -13.950 11.865 1.00 92.19 361 ILE A N 1
ATOM 2882 C CA . ILE A 1 361 ? -2.819 -14.988 11.697 1.00 92.19 361 ILE A CA 1
ATOM 2883 C C . ILE A 1 361 ? -1.603 -14.672 12.575 1.00 92.19 361 ILE A C 1
ATOM 2885 O O . ILE A 1 361 ? -1.064 -15.564 13.233 1.00 92.19 361 ILE A O 1
ATOM 2889 N N . ALA A 1 362 ? -1.175 -13.410 12.625 1.00 93.38 362 ALA A N 1
ATOM 2890 C CA . ALA A 1 362 ? -0.041 -12.979 13.427 1.00 93.38 362 ALA A CA 1
ATOM 2891 C C . ALA A 1 362 ? -0.280 -13.197 14.925 1.00 93.38 362 ALA A C 1
ATOM 2893 O O . ALA A 1 362 ? 0.652 -13.540 15.650 1.00 93.38 362 ALA A O 1
ATOM 2894 N N . GLU A 1 363 ? -1.500 -12.997 15.419 1.00 90.94 363 GLU A N 1
ATOM 2895 C CA . GLU A 1 363 ? -1.883 -13.328 16.794 1.00 90.94 363 GLU A CA 1
ATOM 2896 C C . GLU A 1 363 ? -1.871 -14.840 17.041 1.00 90.94 363 GLU A C 1
ATOM 2898 O O . GLU A 1 363 ? -1.252 -15.301 18.007 1.00 90.94 363 GLU A O 1
ATOM 2903 N N . LYS A 1 364 ? -2.482 -15.621 16.141 1.00 90.81 364 LYS A N 1
ATOM 2904 C CA . LYS A 1 364 ? -2.571 -17.086 16.240 1.00 90.81 364 LYS A CA 1
ATOM 2905 C C . LYS A 1 364 ? -1.196 -17.761 16.231 1.00 90.81 364 LYS A C 1
ATOM 2907 O O . LYS A 1 364 ? -0.939 -18.645 17.049 1.00 90.81 364 LYS A O 1
ATOM 2912 N N . GLU A 1 365 ? -0.292 -17.299 15.371 1.00 92.19 365 GLU A N 1
ATOM 2913 C CA . GLU A 1 365 ? 1.092 -17.783 15.260 1.00 92.19 365 GLU A CA 1
ATOM 2914 C C . GLU A 1 365 ? 2.059 -17.082 16.233 1.00 92.19 365 GLU A C 1
ATOM 2916 O O . GLU A 1 365 ? 3.243 -17.419 16.280 1.00 92.19 365 GLU A O 1
ATOM 2921 N N . ARG A 1 366 ? 1.572 -16.124 17.040 1.00 93.00 366 ARG A N 1
ATOM 2922 C CA . ARG A 1 366 ? 2.366 -15.361 18.023 1.00 93.00 366 ARG A CA 1
ATOM 2923 C C . ARG A 1 366 ? 3.574 -14.657 17.395 1.00 93.00 366 ARG A C 1
ATOM 2925 O O . ARG A 1 366 ? 4.696 -14.704 17.905 1.00 93.00 366 ARG A O 1
ATOM 2932 N N . ILE A 1 367 ? 3.338 -13.996 16.270 1.00 93.38 367 ILE A N 1
ATOM 2933 C CA . ILE A 1 367 ? 4.328 -13.199 15.552 1.00 93.38 367 ILE A CA 1
ATOM 2934 C C . ILE A 1 367 ? 4.415 -11.826 16.208 1.00 93.38 367 ILE A C 1
ATOM 2936 O O . ILE A 1 367 ? 3.461 -11.051 16.192 1.00 93.38 367 ILE A O 1
ATOM 2940 N N . PHE A 1 368 ? 5.596 -11.507 16.735 1.00 91.62 368 PHE A N 1
ATOM 2941 C CA . PHE A 1 368 ? 5.883 -10.221 17.363 1.00 91.62 368 PHE A CA 1
ATOM 2942 C C . PHE A 1 368 ? 6.965 -9.449 16.599 1.00 91.62 368 PHE A C 1
ATOM 2944 O O . PHE A 1 368 ? 7.864 -10.019 15.963 1.00 91.62 368 PHE A O 1
ATOM 2951 N N . VAL A 1 369 ? 6.894 -8.124 16.688 1.00 93.31 369 VAL A N 1
ATOM 2952 C CA . VAL A 1 369 ? 7.914 -7.204 16.173 1.00 93.31 369 VAL A CA 1
ATOM 2953 C C . VAL A 1 369 ? 8.743 -6.713 17.349 1.00 93.31 369 VAL A C 1
ATOM 2955 O O . VAL A 1 369 ? 8.203 -6.128 18.288 1.00 93.31 369 VAL A O 1
ATOM 2958 N N . THR A 1 370 ? 10.049 -6.972 17.317 1.00 94.00 370 THR A N 1
ATOM 2959 C CA . THR A 1 370 ? 10.963 -6.516 18.369 1.00 94.00 370 THR A CA 1
ATOM 2960 C C . THR A 1 370 ? 11.434 -5.090 18.084 1.00 94.00 370 THR A C 1
ATOM 2962 O O . THR A 1 370 ? 11.307 -4.592 16.964 1.00 94.00 370 THR A O 1
ATOM 2965 N N . GLU A 1 371 ? 12.013 -4.414 19.082 1.00 92.75 371 GLU A N 1
ATOM 2966 C CA . GLU A 1 371 ? 12.674 -3.121 18.840 1.00 92.75 371 GLU A CA 1
ATOM 2967 C C . GLU A 1 371 ? 13.795 -3.226 17.806 1.00 92.75 371 GLU A C 1
ATOM 2969 O O . GLU A 1 371 ? 13.981 -2.307 17.013 1.00 92.75 371 GLU A O 1
ATOM 2974 N N . ASP A 1 372 ? 14.516 -4.346 17.774 1.00 93.88 372 ASP A N 1
ATOM 2975 C CA . ASP A 1 372 ? 15.606 -4.554 16.823 1.00 93.88 372 ASP A CA 1
ATOM 2976 C C . ASP A 1 372 ? 15.100 -4.603 15.379 1.00 93.88 372 ASP A C 1
ATOM 2978 O O . ASP A 1 372 ? 15.738 -4.043 14.488 1.00 93.88 372 ASP A O 1
ATOM 2982 N N . ASP A 1 373 ? 13.927 -5.197 15.136 1.00 92.75 373 ASP A N 1
ATOM 2983 C CA . ASP A 1 373 ? 13.307 -5.178 13.808 1.00 92.75 373 ASP A CA 1
ATOM 2984 C C . ASP A 1 373 ? 12.942 -3.758 13.371 1.00 92.75 373 ASP A C 1
ATOM 2986 O O . ASP A 1 373 ? 13.188 -3.377 12.224 1.00 92.75 373 ASP A O 1
ATOM 2990 N N . VAL A 1 374 ? 12.390 -2.965 14.295 1.00 93.88 374 VAL A N 1
ATOM 2991 C CA . VAL A 1 374 ? 12.048 -1.558 14.050 1.00 93.88 374 VAL A CA 1
ATOM 2992 C C . VAL A 1 374 ? 13.312 -0.755 13.760 1.00 93.88 374 VAL A C 1
ATOM 2994 O O . VAL A 1 374 ? 13.364 -0.030 12.771 1.00 93.88 374 VAL A O 1
ATOM 2997 N N . ASN A 1 375 ? 14.357 -0.917 14.571 1.00 93.69 375 ASN A N 1
ATOM 2998 C CA . ASN A 1 375 ? 15.624 -0.212 14.395 1.00 93.69 375 ASN A CA 1
ATOM 2999 C C . ASN A 1 375 ? 16.311 -0.596 13.078 1.00 93.69 375 ASN A C 1
ATOM 3001 O O . ASN A 1 375 ? 16.813 0.287 12.376 1.00 93.69 375 ASN A O 1
ATOM 3005 N N . ARG A 1 376 ? 16.290 -1.882 12.697 1.00 94.38 376 ARG A N 1
ATOM 3006 C CA . ARG A 1 376 ? 16.804 -2.344 11.399 1.00 94.38 376 ARG A CA 1
ATOM 3007 C C . ARG A 1 376 ? 16.056 -1.670 10.256 1.00 94.38 376 ARG A C 1
ATOM 3009 O O . ARG A 1 376 ? 16.692 -1.090 9.380 1.00 94.38 376 ARG A O 1
ATOM 3016 N N . ARG A 1 377 ? 14.722 -1.667 10.301 1.00 93.38 377 ARG A N 1
ATOM 3017 C CA . ARG A 1 377 ? 13.903 -1.040 9.259 1.00 93.38 377 ARG A CA 1
ATOM 3018 C C . ARG A 1 377 ? 14.130 0.467 9.159 1.00 93.38 377 ARG A C 1
ATOM 3020 O O . ARG A 1 377 ? 14.245 0.994 8.058 1.00 93.38 377 ARG A O 1
ATOM 3027 N N . ILE A 1 378 ? 14.250 1.155 10.293 1.00 93.50 378 ILE A N 1
ATOM 3028 C CA . ILE A 1 378 ? 14.591 2.583 10.330 1.00 93.50 378 ILE A CA 1
ATOM 3029 C C . ILE A 1 378 ? 15.969 2.827 9.711 1.00 93.50 378 ILE A C 1
ATOM 3031 O O . ILE A 1 378 ? 16.133 3.792 8.973 1.00 93.50 378 ILE A O 1
ATOM 3035 N N . SER A 1 379 ? 16.942 1.953 9.971 1.00 94.25 379 SER A N 1
ATOM 3036 C CA . SER A 1 379 ? 18.297 2.069 9.416 1.00 94.25 379 SER A CA 1
ATOM 3037 C C . SER A 1 379 ? 18.308 1.871 7.896 1.00 94.25 379 SER A C 1
ATOM 3039 O O . SER A 1 379 ? 18.965 2.626 7.185 1.00 94.25 379 SER A O 1
ATOM 3041 N N . GLU A 1 380 ? 17.528 0.913 7.386 1.00 92.62 380 GLU A N 1
ATOM 3042 C CA . GLU A 1 380 ? 17.315 0.719 5.944 1.00 92.62 380 GLU A CA 1
ATOM 3043 C C . GLU A 1 380 ? 16.691 1.960 5.293 1.00 92.62 380 GLU A C 1
ATOM 3045 O O . GLU A 1 380 ? 17.187 2.441 4.275 1.00 92.62 380 GLU A O 1
ATOM 3050 N N . MET A 1 381 ? 15.628 2.508 5.895 1.00 90.94 381 MET A N 1
ATOM 3051 C CA . MET A 1 381 ? 14.974 3.725 5.403 1.00 90.94 381 MET A CA 1
ATOM 3052 C C . MET A 1 381 ? 15.937 4.915 5.424 1.00 90.94 381 MET A C 1
ATOM 3054 O O . MET A 1 381 ? 16.036 5.649 4.447 1.00 90.94 381 MET A O 1
ATOM 3058 N N . ALA A 1 382 ? 16.685 5.086 6.512 1.00 92.62 382 ALA A N 1
ATOM 3059 C CA . ALA A 1 382 ? 17.668 6.151 6.655 1.00 92.62 382 ALA A CA 1
ATOM 3060 C C . ALA A 1 382 ? 18.731 6.091 5.543 1.00 92.62 382 ALA A C 1
ATOM 3062 O O . ALA A 1 382 ? 19.017 7.114 4.922 1.00 92.62 382 ALA A O 1
ATOM 3063 N N . GLY A 1 383 ? 19.210 4.888 5.200 1.00 93.31 383 GLY A N 1
ATOM 3064 C CA . GLY A 1 383 ? 20.131 4.672 4.082 1.00 93.31 383 GLY A CA 1
ATOM 3065 C C . GLY A 1 383 ? 19.564 5.082 2.717 1.00 93.31 383 GLY A C 1
ATOM 3066 O O . GLY A 1 383 ? 20.294 5.646 1.907 1.00 93.31 383 GLY A O 1
ATOM 3067 N N . MET A 1 384 ? 18.266 4.868 2.470 1.00 90.19 384 MET A N 1
ATOM 3068 C CA . MET A 1 384 ? 17.613 5.282 1.216 1.00 90.19 384 MET A CA 1
ATOM 3069 C C . MET A 1 384 ? 17.496 6.805 1.079 1.00 90.19 384 MET A C 1
ATOM 3071 O O . MET A 1 384 ? 17.629 7.332 -0.022 1.00 90.19 384 MET A O 1
ATOM 3075 N N . TYR A 1 385 ? 17.259 7.509 2.188 1.00 88.81 385 TYR A N 1
ATOM 3076 C CA . TYR A 1 385 ? 17.113 8.970 2.208 1.00 88.81 385 TYR A CA 1
ATOM 3077 C C . TYR A 1 385 ? 18.427 9.716 2.497 1.00 88.81 385 TYR A C 1
ATOM 3079 O O . TYR A 1 385 ? 18.424 10.944 2.552 1.00 88.81 385 TYR A O 1
ATOM 3087 N N . GLY A 1 386 ? 19.542 9.001 2.694 1.00 91.56 386 GLY A N 1
ATOM 3088 C CA . GLY A 1 386 ? 20.830 9.599 3.060 1.00 91.56 386 GLY A CA 1
ATOM 3089 C C . GLY A 1 386 ? 20.810 10.302 4.423 1.00 91.56 386 GLY A C 1
ATOM 3090 O O . GLY A 1 386 ? 21.523 11.284 4.621 1.00 91.56 386 GLY A O 1
ATOM 3091 N N . LEU A 1 387 ? 19.962 9.838 5.342 1.00 93.50 387 LEU A N 1
ATOM 3092 C CA . LEU A 1 387 ? 19.795 10.389 6.686 1.00 93.50 387 LEU A CA 1
ATOM 3093 C C . LEU A 1 387 ? 20.468 9.490 7.727 1.00 93.50 387 LEU A C 1
ATOM 3095 O O . LEU A 1 387 ? 20.643 8.291 7.520 1.00 93.50 387 LEU A O 1
ATOM 3099 N N . GLU A 1 388 ? 20.790 10.057 8.887 1.00 94.69 388 GLU A N 1
ATOM 3100 C CA . GLU A 1 388 ? 21.207 9.270 10.046 1.00 94.69 388 GLU A CA 1
ATOM 3101 C C . GLU A 1 388 ? 20.001 8.515 10.647 1.00 94.69 388 GLU A C 1
ATOM 3103 O O . GLU A 1 388 ? 18.923 9.106 10.800 1.00 94.69 388 GLU A O 1
ATOM 3108 N N . PRO A 1 389 ? 20.147 7.240 11.070 1.00 92.88 389 PRO A N 1
ATOM 3109 C CA . PRO A 1 389 ? 19.041 6.455 11.633 1.00 92.88 389 PRO A CA 1
ATOM 3110 C C . PRO A 1 389 ? 18.352 7.125 12.827 1.00 92.88 389 PRO A C 1
ATOM 3112 O O . PRO A 1 389 ? 17.135 7.024 12.995 1.00 92.88 389 PRO A O 1
ATOM 3115 N N . SER A 1 390 ? 19.120 7.849 13.649 1.00 93.75 390 SER A N 1
ATOM 3116 C CA . SER A 1 390 ? 18.580 8.559 14.812 1.00 93.75 390 SER A CA 1
ATOM 3117 C C . SER A 1 390 ? 17.657 9.720 14.427 1.00 93.75 390 SER A C 1
ATOM 3119 O O . SER A 1 390 ? 16.667 9.971 15.116 1.00 93.75 390 SER A O 1
ATOM 3121 N N . ASP A 1 391 ? 17.931 10.402 13.315 1.00 92.94 391 ASP A N 1
ATOM 3122 C CA . ASP A 1 391 ? 17.116 11.518 12.841 1.00 92.94 391 ASP A CA 1
ATOM 3123 C C . ASP A 1 391 ? 15.885 11.027 12.080 1.00 92.94 391 ASP A C 1
ATOM 3125 O O . ASP A 1 391 ? 14.794 11.565 12.286 1.00 92.94 391 ASP A O 1
ATOM 3129 N N . MET A 1 392 ? 16.019 9.937 11.314 1.00 92.25 392 MET A N 1
ATOM 3130 C CA . MET A 1 392 ? 14.877 9.233 10.721 1.00 92.25 392 MET A CA 1
ATOM 3131 C C . MET A 1 392 ? 13.883 8.784 11.801 1.00 92.25 392 MET A C 1
ATOM 3133 O O . MET A 1 392 ? 12.679 9.018 11.687 1.00 92.25 392 MET A O 1
ATOM 3137 N N . ARG A 1 393 ? 14.378 8.208 12.906 1.00 92.81 393 ARG A N 1
ATOM 3138 C CA . ARG A 1 393 ? 13.519 7.810 14.028 1.00 92.81 393 ARG A CA 1
ATOM 3139 C C . ARG A 1 393 ? 12.749 8.993 14.613 1.00 92.81 393 ARG A C 1
ATOM 3141 O O . ARG A 1 393 ? 11.535 8.903 14.765 1.00 92.81 393 ARG A O 1
ATOM 3148 N N . LYS A 1 394 ? 13.425 10.115 14.888 1.00 93.38 394 LYS A N 1
ATOM 3149 C CA . LYS A 1 394 ? 12.770 11.330 15.406 1.00 93.38 394 LYS A CA 1
ATOM 3150 C C . LYS A 1 394 ? 11.694 11.854 14.453 1.00 93.38 394 LYS A C 1
ATOM 3152 O O . LYS A 1 394 ? 10.677 12.360 14.917 1.00 93.38 394 LYS A O 1
ATOM 3157 N N . GLN A 1 395 ? 11.908 11.778 13.137 1.00 91.00 395 GLN A N 1
ATOM 3158 C CA . GLN A 1 395 ? 10.897 12.182 12.154 1.00 91.00 395 GLN A CA 1
ATOM 3159 C C . GLN A 1 395 ? 9.665 11.275 12.213 1.00 91.00 395 GLN A C 1
ATOM 3161 O O . GLN A 1 395 ? 8.546 11.776 12.295 1.00 91.00 395 GLN A O 1
ATOM 3166 N N . LEU A 1 396 ? 9.864 9.956 12.243 1.00 89.38 396 LEU A N 1
ATOM 3167 C CA . LEU A 1 396 ? 8.769 8.992 12.357 1.00 89.38 396 LEU A CA 1
ATOM 3168 C C . LEU A 1 396 ? 8.001 9.135 13.678 1.00 89.38 396 LEU A C 1
ATOM 3170 O O . LEU A 1 396 ? 6.777 9.022 13.683 1.00 89.38 396 LEU A O 1
ATOM 3174 N N . GLU A 1 397 ? 8.690 9.424 14.783 1.00 91.94 397 GLU A N 1
ATOM 3175 C CA . GLU A 1 397 ? 8.066 9.710 16.081 1.00 91.94 397 GLU A CA 1
ATOM 3176 C C . GLU A 1 397 ? 7.245 11.006 16.039 1.00 91.94 397 GLU A C 1
ATOM 3178 O O . GLU A 1 397 ? 6.100 11.013 16.482 1.00 91.94 397 GLU A O 1
ATOM 3183 N N . LYS A 1 398 ? 7.767 12.081 15.431 1.00 92.06 398 LYS A N 1
ATOM 3184 C CA . LYS A 1 398 ? 7.017 13.338 15.241 1.00 92.06 398 LYS A CA 1
ATOM 3185 C C . LYS A 1 398 ? 5.745 13.155 14.412 1.00 92.06 398 LYS A C 1
ATOM 3187 O O . LYS A 1 398 ? 4.768 13.857 14.649 1.00 92.06 398 LYS A O 1
ATOM 3192 N N . MET A 1 399 ? 5.761 12.233 13.452 1.00 88.88 399 MET A N 1
ATOM 3193 C CA . MET A 1 399 ? 4.609 11.895 12.612 1.00 88.88 399 MET A CA 1
ATOM 3194 C C . MET A 1 399 ? 3.728 10.787 13.213 1.00 88.88 399 MET A C 1
ATOM 3196 O O . MET A 1 399 ? 2.854 10.274 12.519 1.00 88.88 399 MET A O 1
ATOM 3200 N N . ASN A 1 400 ? 3.975 10.356 14.460 1.00 89.06 400 ASN A N 1
ATOM 3201 C CA . ASN A 1 400 ? 3.292 9.225 15.107 1.00 89.06 400 ASN A CA 1
ATOM 3202 C C . ASN A 1 400 ? 3.258 7.937 14.252 1.00 89.06 400 ASN A C 1
ATOM 3204 O O . ASN A 1 400 ? 2.375 7.096 14.386 1.00 89.06 400 ASN A O 1
ATOM 3208 N N . SER A 1 401 ? 4.246 7.754 13.373 1.00 89.69 401 SER A N 1
ATOM 3209 C CA . SER A 1 401 ? 4.261 6.698 12.351 1.00 89.69 401 SER A CA 1
ATOM 3210 C C . SER A 1 401 ? 4.979 5.421 12.797 1.00 89.69 401 SER A C 1
ATOM 3212 O O . SER A 1 401 ? 4.964 4.422 12.082 1.00 89.69 401 SER A O 1
ATOM 3214 N N . ILE A 1 402 ? 5.593 5.411 13.986 1.00 90.31 402 ILE A N 1
ATOM 3215 C CA . ILE A 1 402 ? 6.266 4.219 14.533 1.00 90.31 402 ILE A CA 1
ATOM 3216 C C . ILE A 1 402 ? 5.277 3.067 14.753 1.00 90.31 402 ILE A C 1
ATOM 3218 O O . ILE A 1 402 ? 5.632 1.913 14.521 1.00 90.31 402 ILE A O 1
ATOM 3222 N N . SER A 1 403 ? 4.041 3.364 15.170 1.00 88.44 403 SER A N 1
ATOM 3223 C CA . SER A 1 403 ? 3.001 2.340 15.337 1.00 88.44 403 SER A CA 1
ATOM 3224 C C . SER A 1 403 ? 2.674 1.666 14.001 1.00 88.44 403 SER A C 1
ATOM 3226 O O . SER A 1 403 ? 2.749 0.445 13.884 1.00 88.44 403 SER A O 1
ATOM 3228 N N . ASN A 1 404 ? 2.448 2.469 12.958 1.00 87.31 404 ASN A N 1
ATOM 3229 C CA . ASN A 1 404 ? 2.187 1.973 11.605 1.00 87.31 404 ASN A CA 1
ATOM 3230 C C . ASN A 1 404 ? 3.373 1.167 11.063 1.00 87.31 404 ASN A C 1
ATOM 3232 O O . ASN A 1 404 ? 3.181 0.123 10.450 1.00 87.31 404 ASN A O 1
ATOM 3236 N N . LEU A 1 405 ? 4.607 1.599 11.344 1.00 90.62 405 LEU A N 1
ATOM 3237 C CA . LEU A 1 405 ? 5.801 0.850 10.957 1.00 90.62 405 LEU A CA 1
ATOM 3238 C C . LEU A 1 405 ? 5.846 -0.533 11.620 1.00 90.62 405 LEU A C 1
ATOM 3240 O O . LEU A 1 405 ? 6.191 -1.518 10.970 1.00 90.62 405 LEU A O 1
ATOM 3244 N N . ARG A 1 406 ? 5.489 -0.630 12.906 1.00 92.50 406 ARG A N 1
ATOM 3245 C CA . ARG A 1 406 ? 5.390 -1.926 13.596 1.00 92.50 406 ARG A CA 1
ATOM 3246 C C . ARG A 1 406 ? 4.313 -2.804 12.984 1.00 92.50 406 ARG A C 1
ATOM 3248 O O . ARG A 1 406 ? 4.579 -3.984 12.777 1.00 92.50 406 ARG A O 1
ATOM 3255 N N . HIS A 1 407 ? 3.153 -2.233 12.674 1.00 90.25 407 HIS A N 1
ATOM 3256 C CA . HIS A 1 407 ? 2.064 -2.946 12.013 1.00 90.25 407 HIS A CA 1
ATOM 3257 C C . HIS A 1 407 ? 2.533 -3.558 10.686 1.00 90.25 407 HIS A C 1
ATOM 3259 O O . HIS A 1 407 ? 2.511 -4.774 10.514 1.00 90.25 407 HIS A O 1
ATOM 3265 N N . GLN A 1 408 ? 3.121 -2.734 9.817 1.00 90.62 408 GLN A N 1
ATOM 3266 C CA . GLN A 1 408 ? 3.674 -3.170 8.533 1.00 90.62 408 GLN A CA 1
ATOM 3267 C C . GLN A 1 408 ? 4.759 -4.240 8.691 1.00 90.62 408 GLN A C 1
ATOM 3269 O O . GLN A 1 408 ? 4.840 -5.188 7.912 1.00 90.62 408 GLN A O 1
ATOM 3274 N N . LEU A 1 409 ? 5.634 -4.114 9.692 1.00 93.62 409 LEU A N 1
ATOM 3275 C CA . LEU A 1 409 ? 6.654 -5.129 9.959 1.00 93.62 409 LEU A CA 1
ATOM 3276 C C . LEU A 1 409 ? 6.036 -6.460 10.394 1.00 93.62 409 LEU A C 1
ATOM 3278 O O . LEU A 1 409 ? 6.551 -7.517 10.022 1.00 93.62 409 LEU A O 1
ATOM 3282 N N . ARG A 1 410 ? 4.946 -6.424 11.162 1.00 94.56 410 ARG A N 1
ATOM 3283 C CA . ARG A 1 410 ? 4.234 -7.624 11.601 1.00 94.56 410 ARG A CA 1
ATOM 3284 C C . ARG A 1 410 ? 3.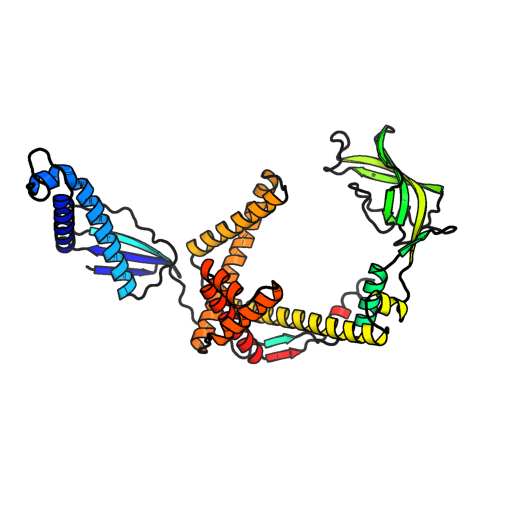535 -8.308 10.430 1.00 94.56 410 ARG A C 1
ATOM 3286 O O . ARG A 1 410 ? 3.713 -9.513 10.262 1.00 94.56 410 ARG A O 1
ATOM 3293 N N . GLU A 1 411 ? 2.848 -7.551 9.580 1.00 92.19 411 GLU A N 1
ATOM 3294 C CA . GLU A 1 411 ? 2.236 -8.055 8.342 1.00 92.19 411 GLU A CA 1
ATOM 3295 C C . GLU A 1 411 ? 3.285 -8.707 7.433 1.00 92.19 411 GLU A C 1
ATOM 3297 O O . GLU A 1 411 ? 3.142 -9.865 7.044 1.00 92.19 411 GLU A O 1
ATOM 3302 N N . ASN A 1 412 ? 4.407 -8.024 7.185 1.00 91.12 412 ASN A N 1
ATOM 3303 C CA . ASN A 1 412 ? 5.493 -8.546 6.351 1.00 91.12 412 ASN A CA 1
ATOM 3304 C C . ASN A 1 412 ? 6.099 -9.843 6.906 1.00 91.12 412 ASN A C 1
ATOM 3306 O O . ASN A 1 412 ? 6.397 -10.772 6.150 1.00 91.12 412 ASN A O 1
ATOM 3310 N N . LYS A 1 413 ? 6.281 -9.937 8.230 1.00 93.50 413 LYS A N 1
ATOM 3311 C CA . LYS A 1 413 ? 6.730 -11.178 8.879 1.00 93.50 413 LYS A CA 1
ATOM 3312 C C . LYS A 1 413 ? 5.712 -12.302 8.730 1.00 93.50 413 LYS A C 1
ATOM 3314 O O . LYS A 1 413 ? 6.113 -13.443 8.517 1.00 93.50 413 LYS A O 1
ATOM 3319 N N . THR A 1 414 ? 4.429 -11.976 8.828 1.00 93.88 414 THR A N 1
ATOM 3320 C CA . THR A 1 414 ? 3.327 -12.932 8.684 1.00 93.88 414 THR A CA 1
ATOM 3321 C C . THR A 1 414 ? 3.268 -13.474 7.265 1.00 93.88 414 THR A C 1
ATOM 3323 O O . THR A 1 414 ? 3.341 -14.685 7.078 1.00 93.88 414 THR A O 1
ATOM 3326 N N . LEU A 1 415 ? 3.296 -12.602 6.254 1.00 91.12 415 LEU A N 1
ATOM 3327 C CA . LEU A 1 415 ? 3.411 -13.004 4.850 1.00 91.12 415 LEU A CA 1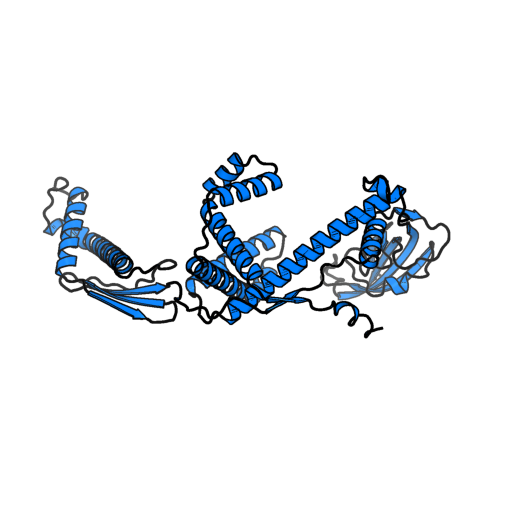
ATOM 3328 C C . LEU A 1 415 ? 4.664 -13.850 4.598 1.00 91.12 415 LEU A C 1
ATOM 3330 O O . LEU A 1 415 ? 4.598 -14.870 3.918 1.00 91.12 415 LEU A O 1
ATOM 3334 N N . SER A 1 416 ? 5.801 -13.481 5.195 1.00 90.69 416 SER A N 1
ATOM 3335 C CA . SER A 1 416 ? 7.045 -14.254 5.079 1.00 90.69 416 SER A CA 1
ATOM 3336 C C . SER A 1 416 ? 6.943 -15.647 5.708 1.00 90.69 416 SER A C 1
ATOM 3338 O O . SER A 1 416 ? 7.583 -16.580 5.222 1.00 90.69 416 SER A O 1
ATOM 3340 N N . LEU A 1 417 ? 6.180 -15.806 6.795 1.00 92.12 417 LEU A N 1
ATOM 3341 C CA . LEU A 1 417 ? 5.899 -17.112 7.392 1.00 92.12 417 LEU A CA 1
ATOM 3342 C C . LEU A 1 417 ? 5.006 -17.939 6.462 1.00 92.12 417 LEU A C 1
ATOM 3344 O O . LEU A 1 417 ? 5.363 -19.067 6.136 1.00 92.12 417 LEU A O 1
ATOM 3348 N N . LEU A 1 418 ? 3.908 -17.354 5.976 1.00 91.19 418 LEU A N 1
ATOM 3349 C CA . LEU A 1 418 ? 2.979 -18.016 5.056 1.00 91.19 418 LEU A CA 1
ATOM 3350 C C . LEU A 1 418 ? 3.674 -18.468 3.773 1.00 91.19 418 LEU A C 1
ATOM 3352 O O . LEU A 1 418 ? 3.455 -19.579 3.307 1.00 91.19 418 LEU A O 1
ATOM 3356 N N . MET A 1 419 ? 4.575 -17.646 3.241 1.00 89.06 419 MET A N 1
ATOM 3357 C CA . MET A 1 419 ? 5.375 -17.981 2.068 1.00 89.06 419 MET A CA 1
ATOM 3358 C C . MET A 1 419 ? 6.328 -19.159 2.316 1.00 89.06 419 MET A C 1
ATOM 3360 O O . MET A 1 419 ? 6.571 -19.947 1.406 1.00 89.06 419 MET A O 1
ATOM 3364 N N . LYS A 1 420 ? 6.861 -19.304 3.537 1.00 88.62 420 LYS A N 1
ATOM 3365 C CA . LYS A 1 420 ? 7.713 -20.443 3.927 1.00 88.62 420 LYS A CA 1
ATOM 3366 C C . LYS A 1 420 ? 6.920 -21.724 4.173 1.00 88.62 420 LYS A C 1
ATOM 3368 O O . LYS A 1 420 ? 7.454 -22.804 3.952 1.00 88.62 420 LYS A O 1
ATOM 3373 N N . GLU A 1 421 ? 5.690 -21.606 4.666 1.00 88.94 421 GLU A N 1
ATOM 3374 C CA . GLU A 1 421 ? 4.789 -22.738 4.913 1.00 88.94 421 GLU A CA 1
ATOM 3375 C C . GLU A 1 421 ? 3.982 -23.145 3.667 1.00 88.94 421 GLU A C 1
ATOM 3377 O O . GLU A 1 421 ? 3.298 -24.168 3.684 1.00 88.94 421 GLU A O 1
ATOM 3382 N N . ALA A 1 422 ? 4.037 -22.356 2.593 1.00 89.50 422 ALA A N 1
ATOM 3383 C CA . ALA A 1 422 ? 3.343 -22.633 1.346 1.00 89.50 422 ALA A CA 1
ATOM 3384 C C . ALA A 1 422 ? 3.994 -23.771 0.544 1.00 89.50 422 ALA A C 1
ATOM 3386 O O . ALA A 1 422 ? 5.214 -23.933 0.504 1.00 89.50 422 ALA A O 1
ATOM 3387 N N . ASN A 1 423 ? 3.155 -24.522 -0.166 1.00 87.50 423 ASN A N 1
ATOM 3388 C CA . ASN A 1 423 ? 3.583 -25.542 -1.114 1.00 87.50 423 ASN A CA 1
ATOM 3389 C C . ASN A 1 423 ? 3.807 -24.886 -2.476 1.00 87.50 423 ASN A C 1
ATOM 3391 O O . ASN A 1 423 ? 2.856 -24.460 -3.127 1.00 87.50 423 ASN A O 1
ATOM 3395 N N . ILE A 1 424 ? 5.067 -24.775 -2.891 1.00 87.56 424 ILE A N 1
ATOM 3396 C CA . ILE A 1 424 ? 5.442 -24.077 -4.122 1.00 87.56 424 ILE A CA 1
ATOM 3397 C C . ILE A 1 424 ? 5.546 -25.078 -5.275 1.00 87.56 424 ILE A C 1
ATOM 3399 O O . ILE A 1 424 ? 6.417 -25.946 -5.276 1.00 87.56 424 ILE A O 1
ATOM 3403 N N . GLU A 1 425 ? 4.685 -24.918 -6.275 1.00 87.12 425 GLU A N 1
ATOM 3404 C CA . GLU A 1 425 ? 4.746 -25.627 -7.550 1.00 87.12 425 GLU A CA 1
ATOM 3405 C C . GLU A 1 425 ? 5.428 -24.740 -8.602 1.00 87.12 425 GLU A C 1
ATOM 3407 O O . GLU A 1 425 ? 4.983 -23.623 -8.884 1.00 87.12 425 GLU A O 1
ATOM 3412 N N . GLU A 1 426 ? 6.520 -25.226 -9.196 1.00 82.31 426 GLU A N 1
ATOM 3413 C CA . GLU A 1 426 ? 7.182 -24.530 -10.301 1.00 82.31 426 GLU A CA 1
ATOM 3414 C C . GLU A 1 426 ? 6.415 -24.754 -11.607 1.00 82.31 426 GLU A C 1
ATOM 3416 O O . GLU A 1 426 ? 6.355 -25.866 -12.138 1.00 82.31 426 GLU A O 1
ATOM 3421 N N . ILE A 1 427 ? 5.843 -23.680 -12.149 1.00 83.56 427 ILE A N 1
ATOM 3422 C CA . ILE A 1 427 ? 5.184 -23.700 -13.456 1.00 83.56 427 ILE A CA 1
ATOM 3423 C C . ILE A 1 427 ? 6.194 -23.359 -14.549 1.00 83.56 427 ILE A C 1
ATOM 3425 O O . ILE A 1 427 ? 7.004 -22.449 -14.397 1.00 83.56 427 ILE A O 1
ATOM 3429 N N . LYS A 1 428 ? 6.158 -24.073 -15.678 1.00 69.88 428 LYS A N 1
ATOM 3430 C CA . LYS A 1 428 ? 6.999 -23.734 -16.836 1.00 69.88 428 LYS A CA 1
ATOM 3431 C C . LYS A 1 428 ? 6.529 -22.409 -17.440 1.00 69.88 428 LYS A C 1
ATOM 3433 O O . LYS A 1 428 ? 5.328 -22.174 -17.533 1.00 69.88 428 LYS A O 1
ATOM 3438 N N . ASP A 1 429 ? 7.472 -21.572 -17.872 1.00 55.19 429 ASP A N 1
ATOM 3439 C CA . ASP A 1 429 ? 7.185 -20.304 -18.552 1.00 55.19 429 ASP A CA 1
ATOM 3440 C C . ASP A 1 429 ? 6.384 -20.550 -19.847 1.00 55.19 429 ASP A C 1
ATOM 3442 O O . ASP A 1 429 ? 6.937 -20.818 -20.914 1.00 55.19 429 ASP A O 1
ATOM 3446 N N . GLU A 1 430 ? 5.054 -20.446 -19.782 1.00 45.91 430 GLU A N 1
ATOM 3447 C CA . GLU A 1 430 ? 4.177 -20.498 -20.963 1.00 45.91 430 GLU A CA 1
ATOM 3448 C C . GLU A 1 430 ? 4.222 -19.200 -21.794 1.00 45.91 430 GLU A C 1
ATOM 3450 O O . GLU A 1 430 ? 3.603 -19.105 -22.856 1.00 45.91 430 GLU A O 1
ATOM 3455 N N . VAL A 1 431 ? 5.007 -18.201 -21.370 1.00 43.97 431 VAL A N 1
ATOM 3456 C CA . VAL A 1 431 ? 5.123 -16.901 -22.053 1.00 43.97 431 VAL A CA 1
ATOM 3457 C C . VAL A 1 431 ? 5.717 -17.036 -23.466 1.00 43.97 431 VAL A C 1
ATOM 3459 O O . VAL A 1 431 ? 5.459 -16.183 -24.316 1.00 43.97 431 VAL A O 1
ATOM 3462 N N . LYS A 1 432 ? 6.416 -18.136 -23.792 1.00 38.94 432 LYS A N 1
ATOM 3463 C CA . LYS A 1 432 ? 6.895 -18.382 -25.166 1.00 38.94 432 LYS A CA 1
ATOM 3464 C C . LYS A 1 432 ? 5.807 -18.849 -26.155 1.00 38.94 432 LYS A C 1
ATOM 3466 O O . LYS A 1 432 ? 6.049 -18.760 -27.349 1.00 38.94 432 LYS A O 1
ATOM 3471 N N . GLN A 1 433 ? 4.604 -19.273 -25.739 1.00 31.42 433 GLN A N 1
ATOM 3472 C CA . GLN A 1 433 ? 3.617 -19.839 -26.688 1.00 31.42 433 GLN A CA 1
ATOM 3473 C C . GLN A 1 433 ? 2.547 -18.877 -27.227 1.00 31.42 433 GLN A C 1
ATOM 3475 O O . GLN A 1 433 ? 1.901 -19.210 -28.221 1.00 31.42 433 GLN A O 1
ATOM 3480 N N . LYS A 1 434 ? 2.344 -17.688 -26.641 1.00 30.47 434 LYS A N 1
ATOM 3481 C CA . LYS A 1 434 ? 1.343 -16.737 -27.173 1.00 30.47 434 LYS A CA 1
ATOM 3482 C C . LYS A 1 434 ? 1.858 -15.825 -28.291 1.00 30.47 434 LYS A C 1
ATOM 3484 O O . LYS A 1 434 ? 1.036 -15.303 -29.028 1.00 30.47 434 LYS A O 1
ATOM 3489 N N . LYS A 1 435 ? 3.176 -15.671 -28.476 1.00 32.59 435 LYS A N 1
ATOM 3490 C CA . LYS A 1 435 ? 3.731 -14.871 -29.590 1.00 32.59 435 LYS A CA 1
ATOM 3491 C C . LYS A 1 435 ? 3.919 -15.642 -30.903 1.00 32.59 435 LYS A C 1
ATOM 3493 O O . LYS A 1 435 ? 3.929 -15.008 -31.949 1.00 32.59 435 LYS A O 1
ATOM 3498 N N . ASP A 1 436 ? 3.966 -16.975 -30.867 1.00 33.94 436 ASP A N 1
ATOM 3499 C CA . ASP A 1 436 ? 4.137 -17.814 -32.070 1.00 33.94 436 ASP A CA 1
ATOM 3500 C C . ASP A 1 436 ? 2.811 -18.316 -32.677 1.00 33.94 436 ASP A C 1
ATOM 3502 O O . ASP A 1 436 ? 2.817 -19.087 -33.633 1.00 33.94 436 ASP A O 1
ATOM 3506 N N . LYS A 1 437 ? 1.656 -17.892 -32.142 1.00 30.91 437 LYS A N 1
ATOM 3507 C CA . LYS A 1 437 ? 0.328 -18.196 -32.714 1.00 30.91 437 LYS A CA 1
ATOM 3508 C C . LYS A 1 437 ? -0.363 -17.005 -33.391 1.00 30.91 437 LYS A C 1
ATOM 3510 O O . LYS A 1 437 ? -1.463 -17.182 -33.901 1.00 30.91 437 LYS A O 1
ATOM 3515 N N . GLU A 1 438 ? 0.280 -15.838 -33.433 1.00 35.53 438 GLU A N 1
ATOM 3516 C CA . GLU A 1 438 ? -0.249 -14.615 -34.067 1.00 35.53 438 GLU A CA 1
ATOM 3517 C C . GLU A 1 438 ? 0.725 -13.969 -35.074 1.00 35.53 438 GLU A C 1
ATOM 3519 O O . GLU A 1 438 ? 0.699 -12.758 -35.293 1.00 35.53 438 GLU A O 1
ATOM 3524 N N . LYS A 1 439 ? 1.571 -14.765 -35.738 1.00 31.56 439 LYS A N 1
ATOM 3525 C CA . LYS A 1 439 ? 2.253 -14.329 -36.965 1.00 31.56 439 LYS A CA 1
ATOM 3526 C C . LYS A 1 439 ? 2.107 -15.331 -38.093 1.00 31.56 439 LYS A C 1
ATOM 3528 O O . LYS A 1 439 ? 2.282 -16.539 -37.824 1.00 31.56 439 LYS A O 1
#